Protein AF-A0A1I8J8P2-F1 (afdb_monomer_lite)

Secondary structure (DSSP, 8-state):
--EEEEEEEEEE-SSSPBPHHHHHHHHHHHHHTT--EEEEE-GGGS---GGGGGGS-TTS---HHHHHHHHHHHHHTT-EEEEE--SSS--HHHHTSGGGGGGEEETTEEEEE-TT-HHHHHHHHHHHHHHHHHHHHHHTT-TTTS-EEE------TTTT-SHHHHHT---HHHHHHHHHHHHHHHIIIII--EEEEESGGGTTS-HHHHHHTTGGGT-EEEEE---SS----HHHHHHHHTTS-GGG-EEEEEEESSS-TT--S--HHHHHHHHHHHHHHHHHHHHHSTT--EEEEEEEEE-S-SSTTSPP-S-HHHHHHHHHHHHHHHHTTS--HHHHHHHHHHTT-SSPPPSSTTS--S--SSPP-STTHHHHHHHHHHHHHHHHHHHHHTSHHHHHHSSHHHHHHT-S-HHHHHHHHHHHHHHHHHHHHHHHHHHHHHTTTB-HHHHHHHHHHHTHHHHHHHHHHHHHHHHHHHGGGTTT----------PPPP-----S-SSHHHHHHHHHHHHHHTT---SS--SSSSSTTSSTHHHHHH-S-B-----EEETTEEEEEEESS-HHHHHHHHHHHHHTTT-TTSSS--HHHHHHHHS-TT--S--HHHHTTSSGGGSS--HHHHHHHHHHHHTT-TTS-SS--HHHHHHHHHHHHH-SHHHHHHHS-GGGT-SSPPEEEEETTEEEEE------

Structure (mmCIF, N/CA/C/O backbone):
data_AF-A0A1I8J8P2-F1
#
_entry.id   AF-A0A1I8J8P2-F1
#
loop_
_atom_site.group_PDB
_atom_site.id
_atom_site.type_symbol
_atom_site.label_atom_id
_atom_site.label_alt_id
_atom_site.label_comp_id
_atom_site.label_asym_id
_atom_site.label_entity_id
_atom_site.label_seq_id
_atom_site.pdbx_PDB_ins_code
_atom_site.Cartn_x
_atom_site.Cartn_y
_atom_site.Cartn_z
_atom_site.occupancy
_atom_site.B_iso_or_equiv
_atom_site.auth_seq_id
_atom_site.auth_comp_id
_atom_site.auth_asym_id
_atom_site.auth_atom_id
_atom_site.pdbx_PDB_model_num
ATOM 1 N N . MET A 1 1 ? -10.326 -26.546 13.379 1.00 51.34 1 MET A N 1
ATOM 2 C CA . MET A 1 1 ? -9.311 -25.497 13.125 1.00 51.34 1 MET A CA 1
ATOM 3 C C . MET A 1 1 ? -10.032 -24.177 12.915 1.00 51.34 1 MET A C 1
ATOM 5 O O . MET A 1 1 ? -11.183 -24.235 12.498 1.00 51.34 1 MET A O 1
ATOM 9 N N . ALA A 1 2 ? -9.399 -23.055 13.281 1.00 55.47 2 ALA A N 1
ATOM 10 C CA . ALA A 1 2 ? -10.010 -21.728 13.389 1.00 55.47 2 ALA A CA 1
ATOM 11 C C . ALA A 1 2 ? -10.970 -21.407 12.235 1.00 55.47 2 ALA A C 1
ATOM 13 O O . ALA A 1 2 ? -10.564 -21.360 11.076 1.00 55.47 2 ALA A O 1
ATOM 14 N N . VAL A 1 3 ? -12.236 -21.150 12.559 1.00 67.94 3 VAL A N 1
ATOM 15 C CA . VAL A 1 3 ? -13.128 -20.444 11.641 1.00 67.94 3 VAL A CA 1
ATOM 16 C C . VAL A 1 3 ? -12.786 -18.967 11.808 1.00 67.94 3 VAL A C 1
ATOM 18 O O . VAL A 1 3 ? -13.005 -18.412 12.880 1.00 67.94 3 VAL A O 1
ATOM 21 N N . LEU A 1 4 ? -12.185 -18.348 10.791 1.00 83.31 4 LEU A N 1
ATOM 22 C CA . LEU A 1 4 ? -12.074 -16.888 10.728 1.00 83.31 4 LEU A CA 1
ATOM 23 C C . LEU A 1 4 ? -13.452 -16.333 10.367 1.00 83.31 4 LEU A C 1
ATOM 25 O O . LEU A 1 4 ? -14.008 -16.759 9.349 1.00 83.31 4 LEU A O 1
ATOM 29 N N . GLU A 1 5 ? -13.989 -15.398 11.160 1.00 86.56 5 GLU A N 1
ATOM 30 C CA . GLU A 1 5 ? -15.191 -14.657 10.742 1.00 86.56 5 GLU A CA 1
ATOM 31 C C . GLU A 1 5 ? -14.893 -13.880 9.457 1.00 86.56 5 GLU A C 1
ATOM 33 O O . GLU A 1 5 ? -15.605 -14.015 8.459 1.00 86.56 5 GLU A O 1
ATOM 38 N N . HIS A 1 6 ? -13.772 -13.156 9.451 1.00 95.38 6 HIS A N 1
ATOM 39 C CA . HIS A 1 6 ? -13.383 -12.304 8.339 1.00 95.38 6 HIS A CA 1
ATOM 40 C C . HIS A 1 6 ? -12.024 -12.681 7.724 1.00 95.38 6 HIS A C 1
ATOM 42 O O . HIS A 1 6 ? -11.035 -12.925 8.414 1.00 95.38 6 HIS A O 1
ATOM 48 N N . ARG A 1 7 ? -11.974 -12.698 6.389 1.00 97.38 7 ARG A N 1
ATOM 49 C CA . ARG A 1 7 ? -10.768 -12.715 5.547 1.00 97.38 7 ARG A CA 1
A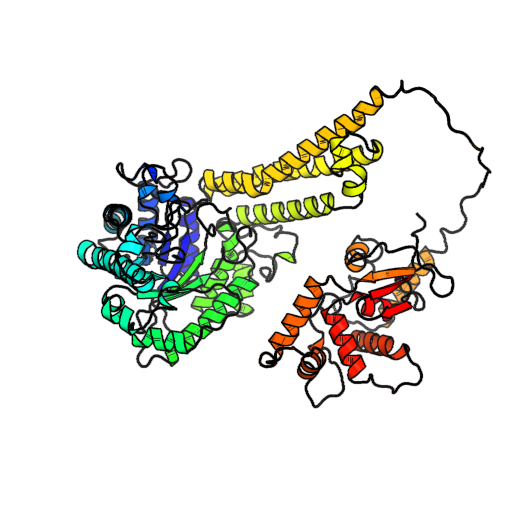TOM 50 C C . ARG A 1 7 ? -10.861 -11.520 4.608 1.00 97.38 7 ARG A C 1
ATOM 52 O O . ARG A 1 7 ? -11.524 -11.607 3.571 1.00 97.38 7 ARG A O 1
ATOM 59 N N . LEU A 1 8 ? -10.283 -10.399 5.023 1.00 98.62 8 LEU A N 1
ATOM 60 C CA . LEU A 1 8 ? -10.409 -9.133 4.309 1.00 98.62 8 LEU A CA 1
ATOM 61 C C . LEU A 1 8 ? -9.211 -8.897 3.393 1.00 98.62 8 LEU A C 1
ATOM 63 O O . LEU A 1 8 ? -8.084 -9.286 3.705 1.00 98.62 8 LEU A O 1
ATOM 67 N N . VAL A 1 9 ? -9.457 -8.215 2.280 1.00 98.81 9 VAL A N 1
ATOM 68 C CA . VAL A 1 9 ? -8.403 -7.649 1.433 1.00 98.81 9 VAL A CA 1
ATOM 69 C C . VAL A 1 9 ? -8.378 -6.142 1.635 1.00 98.81 9 VAL A C 1
ATOM 71 O O . VAL A 1 9 ? -9.414 -5.483 1.569 1.00 98.81 9 VAL A O 1
ATOM 74 N N . HIS A 1 10 ? -7.197 -5.599 1.899 1.00 98.75 10 HIS A N 1
ATOM 75 C CA . HIS A 1 10 ? -6.991 -4.161 2.008 1.00 98.75 10 HIS A CA 1
ATOM 76 C C . HIS A 1 10 ? -6.852 -3.530 0.625 1.00 98.75 10 HIS A C 1
ATOM 78 O O . HIS A 1 10 ? -6.044 -3.974 -0.195 1.00 98.75 10 HIS A O 1
ATOM 84 N N . LEU A 1 11 ? -7.641 -2.490 0.386 1.00 98.19 11 LEU A N 1
ATOM 85 C CA . LEU A 1 11 ? -7.506 -1.586 -0.742 1.00 98.19 11 LEU A CA 1
ATOM 86 C C . LEU A 1 11 ? -6.961 -0.257 -0.221 1.00 98.19 11 LEU A C 1
ATOM 88 O O . LEU A 1 11 ? -7.718 0.569 0.285 1.00 98.19 11 LEU A O 1
ATOM 92 N N . ASP A 1 12 ? -5.650 -0.076 -0.356 1.00 97.50 12 ASP A N 1
ATOM 93 C CA . ASP A 1 12 ? -4.999 1.222 -0.193 1.00 97.50 12 ASP A CA 1
ATOM 94 C C . ASP A 1 12 ? -5.173 2.022 -1.487 1.00 97.50 12 ASP A C 1
ATOM 96 O O . ASP A 1 12 ? -4.603 1.676 -2.529 1.00 97.50 12 ASP A O 1
ATOM 100 N N . LEU A 1 13 ? -6.033 3.039 -1.453 1.00 96.00 13 LEU A N 1
ATOM 101 C CA . LEU A 1 13 ? -6.464 3.753 -2.653 1.00 96.00 13 LEU A CA 1
ATOM 102 C C . LEU A 1 13 ? -5.588 4.968 -2.981 1.00 96.00 13 LEU A C 1
ATOM 104 O O . LEU A 1 13 ? -5.755 5.546 -4.053 1.00 96.00 13 LEU A O 1
ATOM 108 N N . LYS A 1 14 ? -4.631 5.342 -2.125 1.00 91.81 14 LYS A N 1
ATOM 109 C CA . LYS A 1 14 ? -3.784 6.526 -2.339 1.00 91.81 14 LYS A CA 1
ATOM 110 C C . LYS A 1 14 ? -2.817 6.377 -3.507 1.00 91.81 14 LYS A C 1
ATOM 112 O O . LYS A 1 14 ? -2.212 5.331 -3.714 1.00 91.81 14 LYS A O 1
ATOM 117 N N . GLY A 1 15 ? -2.589 7.452 -4.256 1.00 92.00 15 GLY A N 1
ATOM 118 C CA . GLY A 1 15 ? -1.615 7.495 -5.354 1.00 92.00 15 GLY A CA 1
ATOM 119 C C . GLY A 1 15 ? -2.079 6.799 -6.638 1.00 92.00 15 GLY A C 1
ATOM 120 O O . GLY A 1 15 ? -2.320 7.472 -7.635 1.00 92.00 15 GLY A O 1
ATOM 121 N N . ALA A 1 16 ? -2.236 5.470 -6.627 1.00 94.88 16 ALA A N 1
ATOM 122 C CA . ALA A 1 16 ? -2.653 4.692 -7.804 1.00 94.88 16 ALA A CA 1
ATOM 123 C C . ALA A 1 16 ? -4.001 3.964 -7.613 1.00 94.88 16 ALA A C 1
ATOM 125 O O . ALA A 1 16 ? -4.048 2.730 -7.674 1.00 94.88 16 ALA A O 1
ATOM 126 N N . PRO A 1 17 ? -5.106 4.706 -7.400 1.00 95.62 17 PRO A N 1
ATOM 127 C CA . PRO A 1 17 ? -6.427 4.116 -7.221 1.00 95.62 17 PRO A CA 1
ATOM 128 C C . PRO A 1 17 ? -6.876 3.330 -8.469 1.00 95.62 17 PRO A C 1
ATOM 130 O O . PRO A 1 17 ? -6.724 3.822 -9.596 1.00 95.62 17 PRO A O 1
ATOM 133 N N . PRO A 1 18 ? -7.445 2.121 -8.301 1.00 97.38 18 PRO A N 1
ATOM 134 C CA . PRO A 1 18 ? -8.061 1.372 -9.393 1.00 97.38 18 PRO A CA 1
ATOM 135 C C . PRO A 1 18 ? -9.327 2.046 -9.944 1.00 97.38 18 PRO A C 1
ATOM 137 O O . PRO A 1 18 ? -9.975 2.843 -9.277 1.00 97.38 18 PRO A O 1
ATOM 140 N N . THR A 1 19 ? -9.741 1.704 -11.162 1.00 97.69 19 THR A N 1
ATOM 141 C CA . THR A 1 19 ? -11.066 2.116 -11.656 1.00 97.69 19 THR A CA 1
ATOM 142 C C . THR A 1 19 ? -12.174 1.259 -11.030 1.00 97.69 19 THR A C 1
ATOM 144 O O . THR A 1 19 ? -11.957 0.104 -10.652 1.00 97.69 19 THR A O 1
ATOM 147 N N . ILE A 1 20 ? -13.406 1.778 -10.995 1.00 97.50 20 ILE A N 1
ATOM 148 C CA . ILE A 1 20 ? -14.578 0.982 -10.590 1.00 97.50 20 ILE A CA 1
ATOM 149 C C . ILE A 1 20 ? -14.802 -0.207 -11.531 1.00 97.50 20 ILE A C 1
ATOM 151 O O . ILE A 1 20 ? -15.117 -1.298 -11.064 1.00 97.50 20 ILE A O 1
ATOM 155 N N . GLN A 1 21 ? -14.576 -0.023 -12.836 1.00 97.00 21 GLN A N 1
ATOM 156 C CA . GLN A 1 21 ? -14.677 -1.096 -13.828 1.00 97.00 21 GLN A CA 1
ATOM 157 C C . GLN A 1 21 ? -13.731 -2.258 -13.499 1.00 97.00 21 GLN A C 1
ATOM 159 O O . GLN A 1 21 ? -14.132 -3.418 -13.502 1.00 97.00 21 GLN A O 1
ATOM 164 N N . TYR A 1 22 ? -12.487 -1.955 -13.139 1.00 98.44 22 TYR A N 1
ATOM 165 C CA . TYR A 1 22 ? -11.527 -2.976 -12.745 1.00 98.44 22 TYR A CA 1
ATOM 166 C C . TYR A 1 22 ? -11.930 -3.693 -11.453 1.00 98.44 22 TYR A C 1
ATOM 168 O O . TYR A 1 22 ? -11.792 -4.913 -11.348 1.00 98.44 22 TYR A O 1
ATOM 176 N N . LEU A 1 23 ? -12.475 -2.964 -10.473 1.00 98.56 23 LEU A N 1
ATOM 177 C CA . LEU A 1 23 ? -12.984 -3.566 -9.239 1.00 98.56 23 LEU A CA 1
ATOM 178 C C . LEU A 1 23 ? -14.194 -4.482 -9.496 1.00 98.56 23 LEU A C 1
ATOM 180 O O . LEU A 1 23 ? -14.293 -5.527 -8.853 1.00 98.56 23 LEU A O 1
ATOM 184 N N . GLN A 1 24 ? -15.059 -4.166 -10.467 1.00 98.12 24 GLN A N 1
ATOM 185 C CA . GLN A 1 24 ? -16.163 -5.043 -10.893 1.00 98.12 24 GLN A CA 1
ATOM 186 C C . GLN A 1 24 ? -15.677 -6.400 -11.419 1.00 98.12 24 GLN A C 1
ATOM 188 O O . GLN A 1 24 ? -16.361 -7.403 -11.226 1.00 98.12 24 GLN A O 1
ATOM 193 N N . GLU A 1 25 ? -14.490 -6.462 -12.023 1.00 97.81 25 GLU A N 1
ATOM 194 C CA . GLU A 1 25 ? -13.873 -7.719 -12.460 1.00 97.81 25 GLU A CA 1
ATOM 195 C C . GLU A 1 25 ? -13.103 -8.417 -11.326 1.00 97.81 25 GLU A C 1
ATOM 197 O O . GLU A 1 25 ? -13.169 -9.639 -11.168 1.00 97.81 25 GLU A O 1
ATOM 202 N N . LEU A 1 26 ? -12.368 -7.650 -10.514 1.00 98.62 26 LEU A N 1
ATOM 203 C CA . LEU A 1 26 ? -11.483 -8.187 -9.480 1.00 98.62 26 LEU A CA 1
ATOM 204 C C . LEU A 1 26 ? -12.246 -8.739 -8.269 1.00 98.62 26 LEU A C 1
ATOM 206 O O . LEU A 1 26 ? -11.929 -9.828 -7.791 1.00 98.62 26 LEU A O 1
ATOM 210 N N . LEU A 1 27 ? -13.236 -8.014 -7.743 1.00 98.75 27 LEU A N 1
ATOM 211 C CA . LEU A 1 27 ? -13.899 -8.381 -6.487 1.00 98.75 27 LEU A CA 1
ATOM 212 C C . LEU A 1 27 ? -14.632 -9.739 -6.542 1.00 98.75 27 LEU A C 1
ATOM 214 O O . LEU A 1 27 ? -14.474 -10.518 -5.594 1.00 98.75 27 LEU A O 1
ATOM 218 N N . PRO A 1 28 ? -15.349 -10.106 -7.626 1.00 98.56 28 PRO A N 1
ATOM 219 C CA . PRO A 1 28 ? -15.914 -11.451 -7.765 1.00 98.56 28 PRO A CA 1
ATOM 220 C C . PRO A 1 28 ? -14.848 -12.556 -7.748 1.00 98.56 28 PRO A C 1
ATOM 222 O O . PRO A 1 28 ? -15.045 -13.605 -7.126 1.00 98.56 28 PRO A O 1
ATOM 225 N N . LEU A 1 29 ? -13.685 -12.314 -8.367 1.00 98.31 29 LEU A N 1
ATOM 226 C CA . LEU A 1 29 ? -12.560 -13.248 -8.322 1.00 98.31 29 LEU A CA 1
ATOM 227 C C . LEU A 1 29 ? -12.044 -13.413 -6.884 1.00 98.31 29 LEU A C 1
ATOM 229 O O . LEU A 1 29 ? -11.874 -14.546 -6.428 1.00 98.31 29 LEU A O 1
ATOM 233 N N . LEU A 1 30 ? -11.891 -12.318 -6.130 1.00 98.56 30 LEU A N 1
ATOM 234 C CA . LEU A 1 30 ? -11.516 -12.379 -4.712 1.00 98.56 30 LEU A CA 1
ATOM 235 C C . LEU A 1 30 ? -12.541 -13.171 -3.884 1.00 98.56 30 LEU A C 1
ATOM 237 O O . LEU A 1 30 ? -12.143 -14.017 -3.078 1.00 98.56 30 LEU A O 1
ATOM 241 N N . LYS A 1 31 ? -13.851 -12.967 -4.103 1.00 98.31 31 LYS A N 1
ATOM 242 C CA . LYS A 1 31 ? -14.918 -13.748 -3.441 1.00 98.31 31 LYS A CA 1
ATOM 243 C C . LYS A 1 31 ? -14.743 -15.243 -3.714 1.00 98.31 31 LYS A C 1
ATOM 245 O O . LYS A 1 31 ? -14.760 -16.036 -2.774 1.00 98.31 31 LYS A O 1
ATOM 250 N N . SER A 1 32 ? -14.491 -15.631 -4.968 1.00 96.75 32 SER A N 1
ATOM 251 C CA . SER A 1 32 ? -14.280 -17.039 -5.352 1.00 96.75 32 SER A CA 1
ATOM 252 C C . SER A 1 32 ? -13.052 -17.680 -4.680 1.00 96.75 32 SER A C 1
ATOM 254 O O . SER A 1 32 ? -13.038 -18.877 -4.385 1.00 96.75 32 SER A O 1
ATOM 256 N N . CYS A 1 33 ? -12.039 -16.873 -4.354 1.00 96.38 33 CYS A N 1
ATOM 257 C CA . CYS A 1 33 ? -10.845 -17.295 -3.621 1.00 96.38 33 CYS A CA 1
ATOM 258 C C . CYS A 1 33 ? -11.020 -17.281 -2.093 1.00 96.38 33 CYS A C 1
ATOM 260 O O . CYS A 1 33 ? -10.107 -17.682 -1.376 1.00 96.38 33 CYS A O 1
ATOM 262 N N . GLY A 1 34 ? -12.200 -16.915 -1.584 1.00 95.88 34 GLY A N 1
ATOM 263 C CA . GLY A 1 34 ? -12.548 -16.981 -0.164 1.00 95.88 34 GLY A CA 1
ATOM 264 C C . GLY A 1 34 ? -12.504 -15.651 0.582 1.00 95.88 34 GLY A C 1
ATOM 265 O O . GLY A 1 34 ? -12.632 -15.675 1.808 1.00 95.88 34 GLY A O 1
ATOM 266 N N . CYS A 1 35 ? -12.347 -14.520 -0.113 1.00 98.25 35 CYS A N 1
ATOM 267 C CA . CYS A 1 35 ? -12.486 -13.189 0.482 1.00 98.25 35 CYS A CA 1
ATOM 268 C C . CYS A 1 35 ? -13.895 -13.005 1.063 1.00 98.25 35 CYS A C 1
ATOM 270 O O . CYS A 1 35 ? -14.883 -13.416 0.451 1.00 98.25 35 CYS A O 1
ATOM 272 N N . THR A 1 36 ? -13.995 -12.388 2.238 1.00 98.19 36 THR A N 1
ATOM 273 C CA . THR A 1 36 ? -15.280 -12.088 2.893 1.00 98.19 36 THR A CA 1
ATOM 274 C C . THR A 1 36 ? -15.593 -10.599 2.934 1.00 98.19 36 THR A C 1
ATOM 276 O O . THR A 1 36 ? -16.667 -10.229 3.398 1.00 98.19 36 THR A O 1
ATOM 279 N N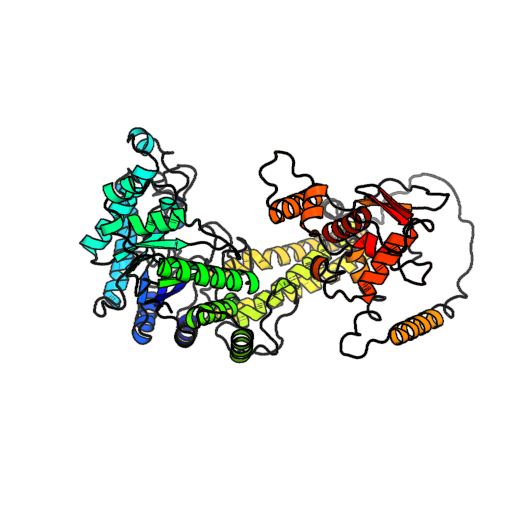 . GLY A 1 37 ? -14.663 -9.738 2.528 1.00 98.50 37 GLY A N 1
ATOM 280 C CA . GLY A 1 37 ? -14.836 -8.300 2.658 1.00 98.50 37 GLY A CA 1
ATOM 281 C C . GLY A 1 37 ? -13.575 -7.494 2.381 1.00 98.50 37 GLY A C 1
ATOM 282 O O . GLY A 1 37 ? -12.531 -8.042 2.033 1.00 98.50 37 GLY A O 1
ATOM 283 N N . LEU A 1 38 ? -13.678 -6.182 2.559 1.00 98.88 38 LEU A N 1
ATOM 284 C CA . LEU A 1 38 ? -12.629 -5.222 2.255 1.00 98.88 38 LEU A CA 1
ATOM 285 C C . LEU A 1 38 ? -12.315 -4.332 3.458 1.00 98.88 38 LEU A C 1
ATOM 287 O O . LEU A 1 38 ? -13.220 -3.889 4.164 1.00 98.88 38 LEU A O 1
ATOM 291 N N . LEU A 1 39 ? -11.030 -4.036 3.633 1.00 98.88 39 LEU A N 1
ATOM 292 C CA . LEU A 1 39 ? -10.549 -2.888 4.401 1.00 98.88 39 LEU A CA 1
ATOM 293 C C . LEU A 1 39 ? -10.221 -1.786 3.386 1.00 98.88 39 LEU A C 1
ATOM 295 O O . LEU A 1 39 ? -9.397 -2.024 2.509 1.00 98.88 39 LEU A O 1
ATOM 299 N N . ILE A 1 40 ? -10.870 -0.626 3.443 1.00 98.75 40 ILE A N 1
ATOM 300 C CA . ILE A 1 40 ? -10.739 0.408 2.401 1.00 98.75 40 ILE A CA 1
ATOM 301 C C . ILE A 1 40 ? -10.151 1.678 2.998 1.00 98.75 40 ILE A C 1
ATOM 303 O O . ILE A 1 40 ? -10.778 2.302 3.847 1.00 98.75 40 ILE A O 1
ATOM 307 N N . GLU A 1 41 ? -8.982 2.080 2.517 1.00 98.06 41 GLU A N 1
ATOM 308 C CA . GLU A 1 41 ? -8.282 3.290 2.942 1.00 98.06 41 GLU A CA 1
ATOM 309 C C . GLU A 1 41 ? -8.252 4.304 1.798 1.00 98.06 41 GLU A C 1
ATOM 311 O O . GLU A 1 41 ? -7.778 3.994 0.706 1.00 98.06 41 GLU A O 1
ATOM 316 N N . TYR A 1 42 ? -8.785 5.506 2.041 1.00 95.25 42 TYR A N 1
ATOM 317 C CA . TYR A 1 42 ? -9.004 6.499 0.983 1.00 95.25 42 TYR A CA 1
ATOM 318 C C . TYR A 1 42 ? -7.960 7.630 0.933 1.00 95.25 42 TYR A C 1
ATOM 320 O O . TYR A 1 42 ? -7.579 8.043 -0.162 1.00 95.25 42 TYR A O 1
ATOM 328 N N . GLU A 1 43 ? -7.531 8.160 2.086 1.00 95.44 43 GLU A N 1
ATOM 329 C CA . GLU A 1 43 ? -6.757 9.415 2.198 1.00 95.44 43 GLU A CA 1
ATOM 330 C C . GLU A 1 43 ? -7.307 10.545 1.292 1.00 95.44 43 GLU A C 1
ATOM 332 O O . GLU A 1 43 ? -8.493 10.869 1.349 1.00 95.44 43 GLU A O 1
ATOM 337 N N . ASP A 1 44 ? -6.466 11.136 0.436 1.00 96.12 44 ASP A N 1
ATOM 338 C CA . ASP A 1 44 ? -6.791 12.247 -0.463 1.00 96.12 44 ASP A CA 1
ATOM 339 C C . ASP A 1 44 ? -7.580 11.836 -1.715 1.00 96.12 44 ASP A C 1
ATOM 341 O O . ASP A 1 44 ? -7.927 12.690 -2.536 1.00 96.12 44 ASP A O 1
ATOM 345 N N . THR A 1 45 ? -7.898 10.548 -1.871 1.00 96.88 45 THR A N 1
ATOM 346 C CA . THR A 1 45 ? -8.727 10.054 -2.984 1.00 96.88 45 THR A CA 1
ATOM 347 C C . THR A 1 45 ? -10.223 10.062 -2.672 1.00 96.88 45 THR A C 1
ATOM 349 O O . THR A 1 45 ? -11.037 9.850 -3.576 1.00 96.88 45 THR A O 1
ATOM 352 N N . PHE A 1 46 ? -10.601 10.335 -1.417 1.00 98.12 46 PHE A N 1
ATOM 353 C CA . PHE A 1 46 ? -11.995 10.528 -1.024 1.00 98.12 46 PHE A CA 1
ATOM 354 C C . PHE A 1 46 ? -12.517 11.900 -1.502 1.00 98.12 46 PHE A C 1
ATOM 356 O O . PHE A 1 46 ? -11.814 12.903 -1.353 1.00 98.12 46 PHE A O 1
ATOM 363 N N . PRO A 1 47 ? -13.747 11.995 -2.041 1.00 97.25 47 PRO A N 1
ATOM 364 C CA . PRO A 1 47 ? -14.370 13.256 -2.437 1.00 97.25 47 PRO A CA 1
ATOM 365 C C . PRO A 1 47 ? -14.929 14.000 -1.219 1.00 97.25 47 PRO A C 1
ATOM 367 O O . PRO A 1 47 ? -16.143 14.075 -1.037 1.00 97.25 47 PRO A O 1
ATOM 370 N N . PHE A 1 48 ? -14.045 14.537 -0.381 1.00 98.12 48 PHE A N 1
ATOM 371 C CA . PHE A 1 48 ? -14.451 15.357 0.758 1.00 98.12 48 PHE A CA 1
ATOM 372 C C . PHE A 1 48 ? -15.274 16.584 0.329 1.00 98.12 48 PHE A C 1
ATOM 374 O O . PHE A 1 48 ? -15.067 17.154 -0.750 1.00 98.12 48 PHE A O 1
ATOM 381 N N . GLY A 1 49 ? -16.195 16.991 1.201 1.00 96.56 49 GLY A N 1
ATOM 382 C CA . GLY A 1 49 ? -17.059 18.155 1.057 1.00 96.56 49 GLY A CA 1
ATOM 383 C C . GLY A 1 49 ? -16.305 19.484 1.112 1.00 96.56 49 GLY A C 1
ATOM 384 O O . GLY A 1 49 ? -15.080 19.542 1.184 1.00 96.56 49 GLY A O 1
ATOM 385 N N . GLU A 1 50 ? -17.048 20.590 1.062 1.00 94.69 50 GLU A N 1
ATOM 386 C CA . GLU A 1 50 ? -16.490 21.940 0.898 1.00 94.69 50 GLU A CA 1
ATOM 387 C C . GLU A 1 50 ? -15.434 22.302 1.962 1.00 94.69 50 GLU A C 1
ATOM 389 O O . GLU A 1 50 ? -14.335 22.745 1.608 1.00 94.69 50 GLU A O 1
ATOM 394 N N . ASP A 1 51 ? -15.710 22.019 3.238 1.00 95.50 51 ASP A N 1
ATOM 395 C CA . ASP A 1 51 ? -14.838 22.357 4.375 1.00 95.50 51 ASP A CA 1
ATOM 396 C C . ASP A 1 51 ? -13.481 21.630 4.351 1.00 95.50 51 ASP A C 1
ATOM 398 O O . ASP A 1 51 ? -12.458 22.161 4.814 1.00 95.50 51 ASP A O 1
ATOM 402 N N . LEU A 1 52 ? -13.468 20.429 3.768 1.00 97.75 52 LEU A N 1
ATOM 403 C CA . LEU A 1 52 ? -12.319 19.533 3.643 1.00 97.75 52 LEU A CA 1
ATOM 404 C C . LEU A 1 52 ? -11.834 19.391 2.189 1.00 97.75 52 LEU A C 1
ATOM 406 O O . LEU A 1 52 ? -10.932 18.608 1.903 1.00 97.75 52 LEU A O 1
ATOM 410 N N . SER A 1 53 ? -12.351 20.209 1.270 1.00 96.31 53 SER A N 1
ATOM 411 C CA . SER A 1 53 ? -12.050 20.149 -0.169 1.00 96.31 53 SER A CA 1
ATOM 412 C C . SER A 1 53 ? -10.567 20.340 -0.505 1.00 96.31 53 SER A C 1
ATOM 414 O O . SER A 1 53 ? -10.102 19.918 -1.565 1.00 96.31 53 SER A O 1
ATOM 416 N N . LEU A 1 54 ? -9.805 20.957 0.406 1.00 97.00 54 LEU A N 1
ATOM 417 C CA . LEU A 1 54 ? -8.356 21.118 0.296 1.00 97.00 54 LEU A CA 1
ATOM 418 C C . LEU A 1 54 ? -7.606 19.780 0.368 1.00 97.00 54 LEU A C 1
ATOM 420 O O . LEU A 1 54 ? -6.525 19.674 -0.204 1.00 97.00 54 LEU A O 1
ATOM 424 N N . LEU A 1 55 ? -8.181 18.784 1.047 1.00 97.12 55 LEU A N 1
ATOM 425 C CA . LEU A 1 55 ? -7.606 17.450 1.213 1.00 97.12 55 LEU A CA 1
ATOM 426 C C . LEU A 1 55 ? -7.726 16.599 -0.051 1.00 97.12 55 LEU A C 1
ATOM 428 O O . LEU A 1 55 ? -7.009 15.617 -0.185 1.00 97.12 55 LEU A O 1
ATOM 432 N N . VAL A 1 56 ? -8.625 16.959 -0.971 1.00 96.81 56 VAL A N 1
ATOM 433 C CA . VAL A 1 56 ? -8.919 16.161 -2.162 1.00 96.81 56 VAL A CA 1
ATOM 434 C C . VAL A 1 56 ? -7.819 16.330 -3.204 1.00 96.81 56 VAL A C 1
ATOM 436 O O . VAL A 1 56 ? -7.546 17.433 -3.693 1.00 96.81 56 VAL A O 1
ATOM 439 N N . ASN A 1 57 ? -7.241 15.215 -3.641 1.00 94.00 57 ASN A N 1
ATOM 440 C CA . ASN A 1 57 ? -6.349 15.191 -4.784 1.00 94.00 57 ASN A CA 1
ATOM 441 C C . ASN A 1 57 ? -7.150 15.333 -6.077 1.00 94.00 57 ASN A C 1
ATOM 443 O O . ASN A 1 57 ? -7.567 14.353 -6.689 1.00 94.00 57 ASN A O 1
ATOM 447 N N . LYS A 1 58 ? -7.312 16.575 -6.538 1.00 89.50 58 LYS A N 1
ATOM 448 C CA . LYS A 1 58 ? -8.093 16.916 -7.742 1.00 89.50 58 LYS A CA 1
ATOM 449 C C . LYS A 1 58 ? -7.656 16.187 -9.020 1.00 89.50 58 LYS A C 1
ATOM 451 O O . LYS A 1 58 ? -8.414 16.181 -9.986 1.00 89.50 58 LYS A O 1
ATOM 456 N N . SER A 1 59 ? -6.464 15.588 -9.039 1.00 85.94 59 SER A N 1
ATOM 457 C CA . SER A 1 59 ? -5.960 14.819 -10.182 1.00 85.94 59 SER A CA 1
ATOM 458 C C . SER A 1 59 ? -6.224 13.312 -10.064 1.00 85.94 59 SER A C 1
ATOM 460 O O . SER A 1 59 ? -6.166 12.616 -11.074 1.00 85.94 59 SER A O 1
ATOM 462 N N . ALA A 1 60 ? -6.499 12.798 -8.861 1.00 88.25 60 ALA A N 1
ATOM 463 C CA . ALA A 1 60 ? -6.489 11.367 -8.553 1.00 88.25 60 ALA A CA 1
ATOM 464 C C . ALA A 1 60 ? -7.526 10.971 -7.480 1.00 88.25 60 ALA A C 1
ATOM 466 O O . ALA A 1 60 ? -7.197 10.232 -6.557 1.00 88.25 60 ALA A O 1
ATOM 467 N N . TYR A 1 61 ? -8.767 11.458 -7.580 1.00 92.88 61 TYR A N 1
ATOM 468 C CA . TYR A 1 61 ? -9.833 11.174 -6.609 1.00 92.88 61 TYR A CA 1
ATOM 469 C C . TYR A 1 61 ? -11.036 10.471 -7.246 1.00 92.88 61 TYR A C 1
ATOM 471 O O . TYR A 1 61 ? -11.285 10.594 -8.449 1.00 92.88 61 TYR A O 1
ATOM 479 N N . TYR A 1 62 ? -11.795 9.750 -6.423 1.00 96.88 62 TYR A N 1
ATOM 480 C CA . TYR A 1 62 ? -13.080 9.176 -6.809 1.00 96.88 62 TYR A CA 1
ATOM 481 C C . TYR A 1 62 ? -14.185 10.212 -6.696 1.00 96.88 62 TYR A C 1
ATOM 483 O O . TYR A 1 62 ? -14.222 10.988 -5.747 1.00 96.88 62 TYR A O 1
ATOM 491 N N . ARG A 1 63 ? -15.160 10.177 -7.602 1.00 96.19 63 ARG A N 1
ATOM 492 C CA . ARG A 1 63 ? -16.425 10.884 -7.385 1.00 96.19 63 ARG A CA 1
ATOM 493 C C . ARG A 1 63 ? -17.254 10.138 -6.347 1.00 96.19 63 ARG A C 1
ATOM 495 O O . ARG A 1 63 ? -17.119 8.928 -6.174 1.00 96.19 63 ARG A O 1
ATOM 502 N N . GLU A 1 64 ? -18.201 10.834 -5.724 1.00 97.31 64 GLU A N 1
ATOM 503 C CA . GLU A 1 64 ? -19.150 10.194 -4.805 1.00 97.31 64 GLU A CA 1
ATOM 504 C C . GLU A 1 64 ? -19.885 9.019 -5.480 1.00 97.31 64 GLU A C 1
ATOM 506 O O . GLU A 1 64 ? -20.029 7.951 -4.888 1.00 97.31 64 GLU A O 1
ATOM 511 N N . SER A 1 65 ? -20.272 9.171 -6.753 1.00 97.81 65 SER A N 1
ATOM 512 C CA . SER A 1 65 ? -20.897 8.108 -7.554 1.00 97.81 65 SER A CA 1
ATOM 513 C C . SER A 1 65 ? -20.027 6.859 -7.701 1.00 97.81 65 SER A C 1
ATOM 515 O O . SER A 1 65 ? -20.555 5.747 -7.752 1.00 97.81 65 SER A O 1
ATOM 517 N N . ASP A 1 66 ? -18.706 7.027 -7.761 1.00 97.75 66 ASP A N 1
ATOM 518 C CA . ASP A 1 66 ? -17.762 5.922 -7.907 1.00 97.75 66 ASP A CA 1
ATOM 519 C C . ASP A 1 66 ? -17.703 5.116 -6.604 1.00 97.75 66 ASP A C 1
ATOM 521 O O . ASP A 1 66 ? -17.847 3.893 -6.623 1.00 97.75 66 ASP A O 1
ATOM 525 N N . ILE A 1 67 ? -17.612 5.800 -5.456 1.00 98.31 67 ILE A N 1
ATOM 526 C CA . ILE A 1 67 ? -17.650 5.156 -4.133 1.00 98.31 67 ILE A CA 1
ATOM 527 C C . ILE A 1 67 ? -18.998 4.467 -3.908 1.00 98.31 67 ILE A C 1
ATOM 529 O O . ILE A 1 67 ? -19.030 3.317 -3.477 1.00 98.31 67 ILE A O 1
ATOM 533 N N . ARG A 1 68 ? -20.121 5.110 -4.255 1.00 98.50 68 ARG A N 1
ATOM 534 C CA . ARG A 1 68 ? -21.450 4.475 -4.183 1.00 98.50 68 ARG A CA 1
ATOM 535 C C . ARG A 1 68 ? -21.512 3.196 -5.016 1.00 98.50 68 ARG A C 1
ATOM 537 O O . ARG A 1 68 ? -22.051 2.199 -4.546 1.00 98.50 68 ARG A O 1
ATOM 544 N N . SER A 1 69 ? -20.925 3.205 -6.211 1.00 98.44 69 SER A N 1
ATOM 545 C CA . SER A 1 69 ? -20.862 2.028 -7.085 1.00 98.44 69 SER A CA 1
ATOM 546 C C . SER A 1 69 ? -20.002 0.911 -6.485 1.00 98.44 69 SER A C 1
ATOM 548 O O . SER A 1 69 ? -20.408 -0.250 -6.509 1.00 98.44 69 SER A O 1
ATOM 550 N N . LEU A 1 70 ? -18.854 1.247 -5.883 1.00 98.56 70 LEU A N 1
ATOM 551 C CA . LEU A 1 70 ? -18.022 0.291 -5.147 1.00 98.56 70 LEU A CA 1
ATOM 552 C C . LEU A 1 70 ? -18.781 -0.331 -3.966 1.00 98.56 70 LEU A C 1
ATOM 554 O O . LEU A 1 70 ? -18.792 -1.550 -3.810 1.00 98.56 70 LEU A O 1
ATOM 558 N N . LEU A 1 71 ? -19.444 0.486 -3.146 1.00 98.62 71 LEU A N 1
ATOM 559 C CA . LEU A 1 71 ? -20.192 0.004 -1.983 1.00 98.62 71 LEU A CA 1
ATOM 560 C C . LEU A 1 71 ? -21.403 -0.841 -2.392 1.00 98.62 71 LEU A C 1
ATOM 562 O O . LEU A 1 71 ? -21.681 -1.852 -1.749 1.00 98.62 71 LEU A O 1
ATOM 566 N N . GLN A 1 72 ? -22.083 -0.482 -3.482 1.00 98.12 72 GLN A N 1
ATOM 567 C CA . GLN A 1 72 ? -23.153 -1.290 -4.063 1.00 98.12 72 GLN A CA 1
ATOM 568 C C . GLN A 1 72 ? -22.634 -2.664 -4.512 1.00 98.12 72 GLN A C 1
ATOM 570 O O . GLN A 1 72 ? -23.222 -3.681 -4.148 1.00 98.12 72 GLN A O 1
ATOM 575 N N . LEU A 1 73 ? -21.491 -2.712 -5.203 1.00 98.44 73 LEU A N 1
ATOM 576 C CA . LEU A 1 73 ? -20.838 -3.963 -5.596 1.00 98.44 73 LEU A CA 1
ATOM 577 C C . LEU A 1 73 ? -20.457 -4.823 -4.378 1.00 98.44 73 LEU A C 1
ATOM 579 O O . LEU A 1 73 ? -20.715 -6.027 -4.365 1.00 98.44 73 LEU A O 1
ATOM 583 N N . CYS A 1 74 ? -19.900 -4.224 -3.321 1.00 98.50 74 CYS A N 1
ATOM 584 C CA . CYS A 1 74 ? -19.650 -4.929 -2.058 1.00 98.50 74 CYS A CA 1
ATOM 585 C C . CYS A 1 74 ? -20.944 -5.504 -1.464 1.00 98.50 74 CYS A C 1
ATOM 587 O O . CYS A 1 74 ? -20.956 -6.620 -0.949 1.00 98.50 74 CYS A O 1
ATOM 589 N N . SER A 1 75 ? -22.044 -4.760 -1.567 1.00 98.06 75 SER A N 1
ATOM 590 C CA . SER A 1 75 ? -23.364 -5.177 -1.104 1.00 98.06 75 SER A CA 1
ATOM 591 C C . SER A 1 75 ? -23.913 -6.388 -1.859 1.00 98.06 75 SER A C 1
ATOM 593 O O . SER A 1 75 ? -24.519 -7.269 -1.252 1.00 98.06 75 SER A O 1
ATOM 595 N N . GLU A 1 76 ? -23.712 -6.432 -3.175 1.00 97.81 76 GLU A N 1
ATOM 596 C CA . GLU A 1 76 ? -24.126 -7.532 -4.054 1.00 97.81 76 GLU A CA 1
ATOM 597 C C . GLU A 1 76 ? -23.288 -8.795 -3.830 1.00 97.81 76 GLU A C 1
ATOM 599 O O . GLU A 1 76 ? -23.808 -9.908 -3.892 1.00 97.81 76 GLU A O 1
ATOM 604 N N . LEU A 1 77 ? -22.004 -8.624 -3.509 1.00 98.19 77 LEU A N 1
ATOM 605 C CA . LEU A 1 77 ? -21.082 -9.715 -3.189 1.00 98.19 77 LEU A CA 1
ATOM 606 C C . LEU A 1 77 ? -21.157 -10.179 -1.727 1.00 98.19 77 LEU A C 1
ATOM 608 O O . LEU A 1 77 ? -20.425 -11.102 -1.355 1.00 98.19 77 LEU A O 1
ATOM 612 N N . ASP A 1 78 ? -22.013 -9.564 -0.903 1.00 97.81 78 ASP A N 1
ATOM 613 C CA . ASP A 1 78 ? -22.099 -9.797 0.545 1.00 97.81 78 ASP A CA 1
ATOM 614 C C . ASP A 1 78 ? -20.705 -9.705 1.199 1.00 97.81 78 ASP A C 1
ATOM 616 O O . ASP A 1 78 ? -20.181 -10.654 1.790 1.00 97.81 78 ASP A O 1
ATOM 620 N N . PHE A 1 79 ? -20.037 -8.578 0.952 1.00 98.44 79 PHE A N 1
ATOM 621 C CA . PHE A 1 79 ? -18.733 -8.231 1.504 1.00 98.44 79 PHE A CA 1
ATOM 622 C C . PHE A 1 79 ? -18.885 -7.333 2.724 1.00 98.44 79 PHE A C 1
ATOM 624 O O . PHE A 1 79 ? -19.470 -6.254 2.639 1.00 98.44 79 PHE A O 1
ATOM 631 N N . ALA A 1 80 ? -18.280 -7.742 3.841 1.00 98.38 80 ALA A N 1
ATOM 632 C CA . ALA A 1 80 ? -18.049 -6.832 4.955 1.00 98.38 80 ALA A CA 1
ATOM 633 C C . ALA A 1 80 ? -17.155 -5.673 4.485 1.00 98.38 80 ALA A C 1
ATOM 635 O O . ALA A 1 80 ? -16.164 -5.896 3.791 1.00 98.38 80 ALA A O 1
ATOM 636 N N . VAL A 1 81 ? -17.491 -4.442 4.851 1.00 98.62 81 VAL A N 1
ATOM 637 C CA . VAL A 1 81 ? -16.739 -3.241 4.489 1.00 98.62 81 VAL A CA 1
ATOM 638 C C . VAL A 1 81 ? -16.276 -2.558 5.763 1.00 98.62 81 VAL A C 1
ATOM 640 O O . VAL A 1 81 ? -17.085 -2.178 6.609 1.00 98.62 81 VAL A O 1
ATOM 643 N N . VAL A 1 82 ? -14.963 -2.395 5.881 1.00 98.75 82 VAL A N 1
ATOM 644 C CA . VAL A 1 82 ? -14.313 -1.659 6.962 1.00 98.75 82 VAL A CA 1
ATOM 645 C C . VAL A 1 82 ? -13.641 -0.432 6.344 1.00 98.75 82 VAL A C 1
ATOM 647 O O . VAL A 1 82 ? -12.562 -0.567 5.766 1.00 98.75 82 VAL A O 1
ATOM 650 N N . PRO A 1 83 ? -14.258 0.759 6.385 1.00 98.69 83 PRO A N 1
ATOM 651 C CA . PRO A 1 83 ? -13.559 1.985 6.016 1.00 98.69 83 PRO A CA 1
ATOM 652 C C . PRO A 1 83 ? -12.428 2.279 7.012 1.00 98.69 83 PRO A C 1
ATOM 654 O O . PRO A 1 83 ? -12.584 2.061 8.215 1.00 98.69 83 PRO A O 1
ATOM 657 N N . LEU A 1 84 ? -11.305 2.778 6.500 1.00 98.69 84 LEU A N 1
ATOM 658 C CA . LEU A 1 84 ? -10.133 3.204 7.253 1.00 98.69 84 LEU A CA 1
ATOM 659 C C . LEU A 1 84 ? -9.873 4.688 6.999 1.00 98.69 84 LEU A C 1
ATOM 661 O O . LEU A 1 84 ? -9.709 5.114 5.854 1.00 98.69 84 LEU A O 1
ATOM 665 N N . VAL A 1 85 ? -9.794 5.460 8.081 1.00 98.38 85 VAL A N 1
ATOM 666 C CA . VAL A 1 85 ? -9.294 6.840 8.065 1.00 98.38 85 VAL A CA 1
ATOM 667 C C . VAL A 1 85 ? -8.206 6.959 9.112 1.00 98.38 85 VAL A C 1
ATOM 669 O O . VAL A 1 85 ? -8.437 6.663 10.284 1.00 98.38 85 VAL A O 1
ATOM 672 N N . GLN A 1 86 ? -7.031 7.413 8.686 1.00 97.62 86 GLN A N 1
ATOM 673 C CA . GLN A 1 86 ? -5.933 7.700 9.593 1.00 97.62 86 GLN A CA 1
ATOM 674 C C . GLN A 1 86 ? -6.322 8.823 10.553 1.00 97.62 86 GLN A C 1
ATOM 676 O O . GLN A 1 86 ? -6.747 9.896 10.124 1.00 97.62 86 GLN A O 1
ATOM 681 N N . CYS A 1 87 ? -6.212 8.567 11.858 1.00 97.19 87 CYS A N 1
ATOM 682 C CA . CYS A 1 87 ? -6.677 9.496 12.886 1.00 97.19 87 CYS A CA 1
ATOM 683 C C . CYS A 1 87 ? -5.548 10.150 13.693 1.00 97.19 87 CYS A C 1
ATOM 685 O O . CYS A 1 87 ? -5.836 10.942 14.595 1.00 97.19 87 CYS A O 1
ATOM 687 N N . PHE A 1 88 ? -4.283 9.790 13.449 1.00 97.44 88 PHE A N 1
ATOM 688 C CA . PHE A 1 88 ? -3.173 10.264 14.277 1.00 97.44 88 PHE A CA 1
ATOM 689 C C . PHE A 1 88 ? -1.847 10.391 13.526 1.00 97.44 88 PHE A C 1
ATOM 691 O O . PHE A 1 88 ? -1.369 11.513 13.365 1.00 97.44 88 PHE A O 1
ATOM 698 N N . GLY A 1 89 ? -1.264 9.262 13.115 1.00 94.31 89 GLY A N 1
ATOM 699 C CA . GLY A 1 89 ? -0.137 9.202 12.186 1.00 94.31 89 GLY A CA 1
ATOM 700 C C . GLY A 1 89 ? -0.619 9.182 10.738 1.00 94.31 89 GLY A C 1
ATOM 701 O O . GLY A 1 89 ? -1.826 9.186 10.498 1.00 94.31 89 GLY A O 1
ATOM 702 N N . HIS A 1 90 ? 0.317 9.172 9.788 1.00 96.44 90 HIS A N 1
ATOM 703 C CA . HIS A 1 90 ? 0.037 9.117 8.345 1.00 96.44 90 HIS A CA 1
ATOM 704 C C . HIS A 1 90 ? -0.934 10.209 7.847 1.00 96.44 90 HIS A C 1
ATOM 706 O O . HIS A 1 90 ? -1.764 9.996 6.963 1.00 96.44 90 HIS A O 1
ATOM 712 N N . LEU A 1 91 ? -0.865 11.403 8.446 1.00 97.31 91 LEU A N 1
ATOM 713 C CA . LEU A 1 91 ? -1.704 12.552 8.097 1.00 97.31 91 LEU A CA 1
ATOM 714 C C . LEU A 1 91 ? -1.019 13.526 7.129 1.00 97.31 91 LEU A C 1
ATOM 716 O O . LEU A 1 91 ? -1.472 14.663 6.984 1.00 97.31 91 LEU A O 1
ATOM 720 N N . GLU A 1 92 ? 0.047 13.119 6.435 1.00 97.12 92 GLU A N 1
ATOM 721 C CA . GLU A 1 92 ? 0.786 13.994 5.519 1.00 97.12 92 GLU A CA 1
ATOM 722 C C . GLU A 1 92 ? -0.104 14.547 4.410 1.00 97.12 92 GLU A C 1
ATOM 724 O O . GLU A 1 92 ? 0.085 15.693 4.002 1.00 97.12 92 GLU A O 1
ATOM 729 N N . TYR A 1 93 ? -1.104 13.786 3.959 1.00 96.25 93 TYR A N 1
ATOM 730 C CA . TYR A 1 93 ? -2.065 14.240 2.954 1.00 96.25 93 TYR A CA 1
ATOM 731 C C . TYR A 1 93 ? -2.869 15.463 3.409 1.00 96.25 93 TYR A C 1
ATOM 733 O O . TYR A 1 93 ? -3.169 16.327 2.589 1.00 96.25 93 TYR A O 1
ATOM 741 N N . ALA A 1 94 ? -3.142 15.593 4.709 1.00 97.50 94 ALA A N 1
ATOM 742 C CA . ALA A 1 94 ? -3.822 16.750 5.273 1.00 97.50 94 ALA A CA 1
ATOM 743 C C . ALA A 1 94 ? -2.845 17.820 5.753 1.00 97.50 94 ALA A C 1
ATOM 745 O O . ALA A 1 94 ? -2.931 18.991 5.379 1.00 97.50 94 ALA A O 1
ATOM 746 N N . LEU A 1 95 ? -1.858 17.426 6.549 1.00 97.81 95 LEU A N 1
ATOM 747 C CA . LEU A 1 95 ? -0.973 18.366 7.218 1.00 97.81 95 LEU A CA 1
ATOM 748 C C . LEU A 1 95 ? 0.079 18.960 6.282 1.00 97.81 95 LEU A C 1
ATOM 750 O O . LEU A 1 95 ? 0.749 19.897 6.705 1.00 97.81 95 LEU A O 1
ATOM 754 N N . LYS A 1 96 ? 0.234 18.500 5.028 1.00 96.44 96 LYS A N 1
ATOM 755 C CA . LYS A 1 96 ? 1.058 19.174 3.999 1.00 96.44 96 LYS A CA 1
ATOM 756 C C . LYS A 1 96 ? 0.527 20.547 3.589 1.00 96.44 96 LYS A C 1
ATOM 758 O O . LYS A 1 96 ? 1.279 21.330 3.013 1.00 96.44 96 LYS A O 1
ATOM 763 N N . HIS A 1 97 ? -0.732 20.853 3.890 1.00 97.19 97 HIS A N 1
ATOM 764 C CA . HIS A 1 97 ? -1.357 22.122 3.541 1.00 97.19 97 HIS A CA 1
ATOM 765 C C . HIS A 1 97 ? -1.124 23.189 4.611 1.00 97.19 97 HIS A C 1
ATOM 767 O O . HIS A 1 97 ? -1.326 22.935 5.797 1.00 97.19 97 HIS A O 1
ATOM 773 N N . GLU A 1 98 ? -0.754 24.400 4.183 1.00 97.12 98 GLU A N 1
ATOM 774 C CA . GLU A 1 98 ? -0.415 25.529 5.069 1.00 97.12 98 GLU A CA 1
ATOM 775 C C . GLU A 1 98 ? -1.505 25.827 6.107 1.00 97.12 98 GLU A C 1
ATOM 777 O O . GLU A 1 98 ? -1.189 26.053 7.275 1.00 97.12 98 GLU A O 1
ATOM 782 N N . LYS A 1 99 ? -2.782 25.695 5.708 1.00 97.44 99 LYS A N 1
ATOM 783 C CA . LYS A 1 99 ? -3.970 25.821 6.574 1.00 97.44 99 LYS A CA 1
ATOM 784 C C . LYS A 1 99 ? -3.876 24.998 7.867 1.00 97.44 99 LYS A C 1
ATOM 786 O O . LYS A 1 99 ? -4.472 25.391 8.860 1.00 97.44 99 LYS A O 1
ATOM 791 N N . TYR A 1 100 ? -3.161 23.874 7.860 1.00 98.00 100 TYR A N 1
ATOM 792 C CA . TYR A 1 100 ? -3.118 22.917 8.967 1.00 98.00 100 TYR A CA 1
ATOM 793 C C . TYR A 1 100 ? -1.734 22.798 9.627 1.00 98.00 100 TYR A C 1
ATOM 795 O O . TYR A 1 100 ? -1.510 21.904 10.443 1.00 98.00 100 TYR A O 1
ATOM 803 N N . PHE A 1 101 ? -0.778 23.680 9.313 1.00 97.94 101 PHE A N 1
ATOM 804 C CA . PHE A 1 101 ? 0.585 23.588 9.860 1.00 97.94 101 PHE A CA 1
ATOM 805 C C . PHE A 1 101 ? 0.632 23.716 11.384 1.00 97.94 101 PHE A C 1
ATOM 807 O O . PHE A 1 101 ? 1.424 23.029 12.032 1.00 97.94 101 PHE A O 1
ATOM 814 N N . HIS A 1 102 ? -0.219 24.565 11.965 1.00 97.75 102 HIS A N 1
ATOM 815 C CA . HIS A 1 102 ? -0.290 24.782 13.413 1.00 97.75 102 HIS A CA 1
ATOM 816 C C . HIS A 1 102 ? -0.862 23.584 14.178 1.00 97.75 102 HIS A C 1
ATOM 818 O O . HIS A 1 102 ? -0.691 23.514 15.393 1.00 97.75 102 HIS A O 1
ATOM 824 N N . LEU A 1 103 ? -1.489 22.630 13.482 1.00 98.12 103 LEU A N 1
ATOM 825 C CA . LEU A 1 103 ? -2.061 21.420 14.074 1.00 98.12 103 LEU A CA 1
ATOM 826 C C . LEU A 1 103 ? -1.035 20.297 14.262 1.00 98.12 103 LEU A C 1
ATOM 828 O O . LEU A 1 103 ? -1.341 19.305 14.918 1.00 98.12 103 LEU A O 1
ATOM 832 N N . ARG A 1 104 ? 0.171 20.422 13.695 1.00 97.69 104 ARG A N 1
ATOM 833 C CA . ARG A 1 104 ? 1.197 19.370 13.714 1.00 97.69 104 ARG A CA 1
ATOM 834 C C . ARG A 1 104 ? 1.801 19.174 15.106 1.00 97.69 104 ARG A C 1
ATOM 836 O O . ARG A 1 104 ? 2.133 20.134 15.800 1.00 97.69 104 ARG A O 1
ATOM 843 N N . GLU A 1 105 ? 2.072 17.923 15.470 1.00 97.06 105 GLU A N 1
ATOM 844 C CA . GLU A 1 105 ? 2.839 17.580 16.676 1.00 97.06 105 GLU A CA 1
ATOM 845 C C . GLU A 1 105 ? 4.305 18.011 16.562 1.00 97.06 105 GLU A C 1
ATOM 847 O O . GLU A 1 105 ? 4.944 18.428 17.530 1.00 97.06 105 GLU A O 1
ATOM 852 N N . CYS A 1 106 ? 4.856 17.944 15.355 1.00 95.56 106 CYS A N 1
ATOM 853 C CA . CYS A 1 106 ? 6.165 18.486 15.058 1.00 95.56 106 CYS A CA 1
ATOM 854 C C . CYS A 1 106 ? 6.047 19.427 13.867 1.00 95.56 106 CYS A C 1
ATOM 856 O O . CYS A 1 106 ? 5.700 18.997 12.775 1.00 95.56 106 CYS A O 1
ATOM 858 N N . ALA A 1 107 ? 6.378 20.707 14.054 1.00 94.25 107 ALA A N 1
ATOM 859 C CA . ALA A 1 107 ? 6.223 21.719 13.006 1.00 94.25 107 ALA A CA 1
ATOM 860 C C . ALA A 1 107 ? 6.901 21.332 11.674 1.00 94.25 107 ALA A C 1
ATOM 862 O O . ALA A 1 107 ? 6.399 21.672 10.604 1.00 94.25 107 ALA A O 1
ATOM 863 N N . GLN A 1 108 ? 8.016 20.594 11.742 1.00 93.88 108 GLN A N 1
ATOM 864 C CA . GLN A 1 108 ? 8.792 20.145 10.583 1.00 93.88 108 GLN A CA 1
ATOM 865 C C . GLN A 1 108 ? 8.195 18.928 9.865 1.00 93.88 108 GLN A C 1
ATOM 867 O O . GLN A 1 108 ? 8.486 18.733 8.688 1.00 93.88 108 GLN A O 1
ATOM 872 N N . TYR A 1 109 ? 7.392 18.110 10.550 1.00 94.94 109 TYR A N 1
ATOM 873 C CA . TYR A 1 109 ? 6.929 16.825 10.029 1.00 94.94 109 TYR A CA 1
ATOM 874 C C . TYR A 1 109 ? 5.403 16.832 9.887 1.00 94.94 109 TYR A C 1
ATOM 876 O O . TYR A 1 109 ? 4.696 16.972 10.886 1.00 94.94 109 TYR A O 1
ATOM 884 N N . PRO A 1 110 ? 4.867 16.687 8.664 1.00 95.94 110 PRO A N 1
ATOM 885 C CA . PRO A 1 110 ? 3.429 16.695 8.427 1.00 95.94 110 PRO A CA 1
ATOM 886 C C . PRO A 1 110 ? 2.764 15.346 8.744 1.00 95.94 110 PRO A C 1
ATOM 888 O O . PRO A 1 110 ? 1.674 15.097 8.268 1.00 95.94 110 PRO A O 1
ATOM 891 N N . ASN A 1 111 ? 3.381 14.446 9.503 1.00 95.06 111 ASN A N 1
ATOM 892 C CA . ASN A 1 111 ? 2.847 13.094 9.678 1.00 95.06 111 ASN A CA 1
ATOM 893 C C . ASN A 1 111 ? 1.850 12.968 10.837 1.00 95.06 111 ASN A C 1
ATOM 895 O O . ASN A 1 111 ? 0.922 12.170 10.749 1.00 95.06 111 ASN A O 1
ATOM 899 N N . ASN A 1 112 ? 2.018 13.769 11.897 1.00 96.31 112 ASN A N 1
ATOM 900 C CA . ASN A 1 112 ? 1.271 13.606 13.146 1.00 96.31 112 ASN A CA 1
ATOM 901 C C . ASN A 1 112 ? 0.588 14.908 13.579 1.00 96.31 112 ASN A C 1
ATOM 903 O O . ASN A 1 112 ? 1.225 15.967 13.602 1.00 96.31 112 ASN A O 1
ATOM 907 N N . ILE A 1 113 ? -0.670 14.826 14.017 1.00 97.44 113 ILE A N 1
ATOM 908 C CA . ILE A 1 113 ? -1.350 15.934 14.710 1.00 97.44 113 ILE A CA 1
ATOM 909 C C . ILE A 1 113 ? -0.937 16.043 16.180 1.00 97.44 113 ILE A C 1
ATOM 911 O O . ILE A 1 113 ? -0.595 15.049 16.814 1.00 97.44 113 ILE A O 1
ATOM 915 N N . CYS A 1 114 ? -1.040 17.243 16.749 1.00 97.88 114 CYS A N 1
ATOM 916 C CA . CYS A 1 114 ? -1.002 17.442 18.191 1.00 97.88 114 CYS A CA 1
ATOM 917 C C . CYS A 1 114 ? -2.351 17.034 18.815 1.00 97.88 114 CYS A C 1
ATOM 919 O O . CYS A 1 114 ? -3.348 17.724 18.597 1.00 97.88 114 CYS A O 1
ATOM 921 N N . PRO A 1 115 ? -2.405 15.985 19.657 1.00 97.31 115 PRO A N 1
ATOM 922 C CA . PRO A 1 115 ? -3.660 15.479 20.227 1.00 97.31 115 PRO A CA 1
ATOM 923 C C . PRO A 1 115 ? -4.268 16.384 21.315 1.00 97.31 115 PRO A C 1
ATOM 925 O O . PRO A 1 115 ? -5.399 16.167 21.743 1.00 97.31 115 PRO A O 1
ATOM 928 N N . ILE A 1 116 ? -3.521 17.382 21.805 1.00 97.62 116 ILE A N 1
ATOM 929 C CA . ILE A 1 116 ? -4.001 18.349 22.810 1.00 97.62 116 ILE A CA 1
ATOM 930 C C . ILE A 1 116 ? -4.830 19.466 22.162 1.00 97.62 116 ILE A C 1
ATOM 932 O O . ILE A 1 116 ? -5.681 20.066 22.818 1.00 97.62 116 ILE A O 1
ATOM 936 N N . LEU A 1 117 ? -4.586 19.764 20.884 1.00 97.81 117 LEU A N 1
ATOM 937 C CA . LEU A 1 117 ? -5.295 20.821 20.175 1.00 97.81 117 LEU A CA 1
ATOM 938 C C . LEU A 1 117 ? -6.679 20.335 19.751 1.00 97.81 117 LEU A C 1
ATOM 940 O O . LEU A 1 117 ? -6.801 19.415 18.947 1.00 97.81 117 LEU A O 1
ATOM 944 N N . GLN A 1 118 ? -7.720 21.001 20.251 1.00 98.00 118 GLN A N 1
ATOM 945 C CA . GLN A 1 118 ? -9.103 20.656 19.925 1.00 98.00 118 GLN A CA 1
ATOM 946 C C . GLN A 1 118 ? -9.366 20.705 18.415 1.00 98.00 118 GLN A C 1
ATOM 948 O O . GLN A 1 118 ? -9.906 19.755 17.865 1.00 98.00 118 GLN A O 1
ATOM 953 N N . GLU A 1 119 ? -8.873 21.745 17.743 1.00 98.19 119 GLU A N 1
ATOM 954 C CA . GLU A 1 119 ? -8.993 21.917 16.291 1.00 98.19 119 GLU A CA 1
ATOM 955 C C . GLU A 1 119 ? -8.358 20.758 15.498 1.00 98.19 119 GLU A C 1
ATOM 957 O O . GLU A 1 119 ? -8.880 20.344 14.466 1.00 98.19 119 GLU A O 1
ATOM 962 N N . ALA A 1 120 ? -7.256 20.184 15.997 1.00 98.00 120 ALA A N 1
ATOM 963 C CA . ALA A 1 120 ? -6.606 19.045 15.352 1.00 98.00 120 ALA A CA 1
ATOM 964 C C . ALA A 1 120 ? -7.448 17.769 15.471 1.00 98.00 120 ALA A C 1
ATOM 966 O O . ALA A 1 120 ? -7.543 16.989 14.523 1.00 98.00 120 ALA A O 1
ATOM 967 N N . VAL A 1 121 ? -8.095 17.579 16.623 1.00 98.31 121 VAL A N 1
ATOM 968 C CA . VAL A 1 121 ? -9.049 16.486 16.832 1.00 98.31 121 VAL A CA 1
ATOM 969 C C . VAL A 1 121 ? -10.297 16.693 15.971 1.00 98.31 121 VAL A C 1
ATOM 971 O O . VAL A 1 121 ? -10.750 15.743 15.340 1.00 98.31 121 VAL A O 1
ATOM 974 N N . ASP A 1 122 ? -10.822 17.916 15.889 1.00 98.56 122 ASP A N 1
ATOM 975 C CA . ASP A 1 122 ? -12.016 18.238 15.098 1.00 98.56 122 ASP A CA 1
ATOM 976 C C . ASP A 1 122 ? -11.799 17.994 13.600 1.00 98.56 122 ASP A C 1
ATOM 978 O O . ASP A 1 122 ? -12.685 17.453 12.937 1.00 98.56 122 ASP A O 1
ATOM 982 N N . LEU A 1 123 ? -10.607 18.304 13.074 1.00 98.56 123 LEU A N 1
ATOM 983 C CA . LEU A 1 123 ? -10.223 17.965 11.701 1.00 98.56 123 LEU A CA 1
ATOM 984 C C . LEU A 1 123 ? -10.348 16.456 11.445 1.00 98.56 123 LEU A C 1
ATOM 986 O O . LEU A 1 123 ? -10.971 16.038 10.471 1.00 98.56 123 LEU A O 1
ATOM 990 N N . VAL A 1 124 ? -9.794 15.635 12.341 1.00 98.50 124 VAL A N 1
ATOM 991 C CA . VAL A 1 124 ? -9.847 14.170 12.233 1.00 98.50 124 VAL A CA 1
ATOM 992 C C . VAL A 1 124 ? -11.270 13.639 12.348 1.00 98.50 124 VAL A C 1
ATOM 994 O O . VAL A 1 124 ? -11.679 12.807 11.538 1.00 98.50 124 VAL A O 1
ATOM 997 N N . LEU A 1 125 ? -12.043 14.122 13.322 1.00 98.69 125 LEU A N 1
ATOM 998 C CA . LEU A 1 125 ? -13.430 13.692 13.492 1.00 98.69 125 LEU A CA 1
ATOM 999 C C . LEU A 1 125 ? -14.291 14.079 12.284 1.00 98.69 125 LEU A C 1
ATOM 1001 O O . LEU A 1 125 ? -15.129 13.281 11.877 1.00 98.69 125 LEU A O 1
ATOM 1005 N N . SER A 1 126 ? -14.038 15.235 11.664 1.00 98.69 126 SER A N 1
ATOM 1006 C CA . SER A 1 126 ? -14.737 15.666 10.447 1.00 98.69 126 SER A CA 1
ATOM 1007 C C . SER A 1 126 ? -14.432 14.747 9.259 1.00 98.69 126 SER A C 1
ATOM 1009 O O . SER A 1 126 ? -15.355 14.320 8.568 1.00 98.69 126 SER A O 1
ATOM 1011 N N . MET A 1 127 ? -13.163 14.358 9.065 1.00 98.69 127 MET A N 1
ATOM 1012 C CA . MET A 1 127 ? -12.787 13.383 8.028 1.00 98.69 127 MET A CA 1
ATOM 1013 C C . MET A 1 127 ? -13.493 12.035 8.236 1.00 98.69 127 MET A C 1
ATOM 1015 O O . MET A 1 127 ? -14.028 11.456 7.291 1.00 98.69 127 MET A O 1
ATOM 1019 N N . ILE A 1 128 ? -13.522 11.543 9.479 1.00 98.75 128 ILE A N 1
ATOM 1020 C CA . ILE A 1 128 ? -14.214 10.298 9.842 1.00 98.75 128 ILE A CA 1
ATOM 1021 C C . ILE A 1 128 ? -15.717 10.419 9.575 1.00 98.75 128 ILE A C 1
ATOM 1023 O O . ILE A 1 128 ? -16.303 9.524 8.968 1.00 98.75 128 ILE A O 1
ATOM 1027 N N . ASP A 1 129 ? -16.337 11.515 10.009 1.00 98.75 129 ASP A N 1
ATOM 1028 C CA . ASP A 1 129 ? -17.775 11.738 9.886 1.00 98.75 129 ASP A CA 1
ATOM 1029 C C . ASP A 1 129 ? -18.237 11.727 8.424 1.00 98.75 129 ASP A C 1
ATOM 1031 O O . ASP A 1 129 ? -19.237 11.079 8.117 1.00 98.75 129 ASP A O 1
ATOM 1035 N N . GLU A 1 130 ? -17.504 12.377 7.515 1.00 98.69 130 GLU A N 1
ATOM 1036 C CA . GLU A 1 130 ? -17.842 12.382 6.086 1.00 98.69 130 GLU A CA 1
ATOM 1037 C C . GLU A 1 130 ? -17.719 10.991 5.446 1.00 98.69 130 GLU A C 1
ATOM 1039 O O . GLU A 1 130 ? -18.622 10.551 4.724 1.00 98.69 130 GLU A O 1
ATOM 1044 N N . VAL A 1 131 ? -16.644 10.254 5.751 1.00 98.69 131 VAL A N 1
ATOM 1045 C CA . VAL A 1 131 ? -16.452 8.889 5.235 1.00 98.69 131 VAL A CA 1
ATOM 1046 C C . VAL A 1 131 ? -17.548 7.960 5.755 1.00 98.69 131 VAL A C 1
ATOM 1048 O O . VAL A 1 131 ? -18.154 7.223 4.968 1.00 98.69 131 VAL A O 1
ATOM 1051 N N . VAL A 1 132 ? -17.848 8.003 7.057 1.00 98.50 132 VAL A N 1
ATOM 1052 C CA . VAL A 1 132 ? -18.900 7.178 7.668 1.00 98.50 132 VAL A CA 1
ATOM 1053 C C . VAL A 1 132 ? -20.271 7.522 7.098 1.00 98.50 132 VAL A C 1
ATOM 1055 O O . VAL A 1 132 ? -21.013 6.602 6.753 1.00 98.50 132 VAL A O 1
ATOM 1058 N N . ALA A 1 133 ? -20.597 8.808 6.937 1.00 98.25 133 ALA A N 1
ATOM 1059 C CA . ALA A 1 133 ? -21.886 9.241 6.406 1.00 98.25 133 ALA A CA 1
ATOM 1060 C C . ALA A 1 133 ? -22.156 8.651 5.014 1.00 98.25 133 ALA A C 1
ATOM 1062 O O . ALA A 1 133 ? -23.237 8.107 4.773 1.00 98.25 133 ALA A O 1
ATOM 1063 N N . LEU A 1 134 ? -21.165 8.673 4.113 1.00 98.38 134 LEU A N 1
ATOM 1064 C CA . LEU A 1 134 ? -21.311 8.077 2.783 1.00 98.38 134 LEU A CA 1
ATOM 1065 C C . LEU A 1 134 ? -21.476 6.549 2.846 1.00 98.38 134 LEU A C 1
ATOM 1067 O O . LEU A 1 134 ? -22.320 5.990 2.137 1.00 98.38 134 LEU A O 1
ATOM 1071 N N . HIS A 1 135 ? -20.726 5.867 3.718 1.00 98.38 135 HIS A N 1
ATOM 1072 C CA . HIS A 1 135 ? -20.841 4.414 3.888 1.00 98.38 135 HIS A CA 1
ATOM 1073 C C . HIS A 1 135 ? -22.195 4.011 4.483 1.00 98.38 135 HIS A C 1
ATOM 1075 O O . HIS A 1 135 ? -22.833 3.091 3.973 1.00 98.38 135 HIS A O 1
ATOM 1081 N N . GLN A 1 136 ? -22.683 4.717 5.506 1.00 97.62 136 GLN A N 1
ATOM 1082 C CA . GLN A 1 136 ? -23.996 4.482 6.113 1.00 97.62 136 GLN A CA 1
ATOM 1083 C C . GLN A 1 136 ? -25.140 4.790 5.144 1.00 97.62 136 GLN A C 1
ATOM 1085 O O . GLN A 1 136 ? -26.111 4.037 5.097 1.00 97.62 136 GLN A O 1
ATOM 1090 N N . ALA A 1 137 ? -25.017 5.829 4.314 1.00 97.06 137 ALA A N 1
ATOM 1091 C CA . ALA A 1 137 ? -26.013 6.132 3.289 1.00 97.06 137 ALA A CA 1
ATOM 1092 C C . ALA A 1 137 ? -26.181 4.992 2.266 1.00 97.06 137 ALA A C 1
ATOM 1094 O O . ALA A 1 137 ? -27.256 4.846 1.690 1.00 97.06 137 ALA A O 1
ATOM 1095 N N . CYS A 1 138 ? -25.137 4.187 2.036 1.00 96.62 138 CYS A N 1
ATOM 1096 C CA . CYS A 1 138 ? -25.170 3.073 1.082 1.00 96.62 138 CYS A CA 1
ATOM 1097 C C . CYS A 1 138 ? -25.457 1.718 1.744 1.00 96.62 138 CYS A C 1
ATOM 1099 O O . CYS A 1 138 ? -26.165 0.888 1.179 1.00 96.62 138 CYS A O 1
ATOM 1101 N N . LEU A 1 139 ? -24.889 1.475 2.927 1.00 96.44 139 LEU A N 1
ATOM 1102 C CA . LEU A 1 139 ? -24.861 0.163 3.579 1.00 96.44 139 LEU A CA 1
ATOM 1103 C C . LEU A 1 139 ? -25.612 0.123 4.915 1.00 96.44 139 LEU A C 1
ATOM 1105 O O . LEU A 1 139 ? -25.754 -0.952 5.486 1.00 96.44 139 LEU A O 1
ATOM 1109 N N . GLY A 1 140 ? -26.116 1.250 5.423 1.00 84.50 140 GLY A N 1
ATOM 1110 C CA . GLY A 1 140 ? -26.700 1.350 6.766 1.00 84.50 140 GLY A CA 1
ATOM 1111 C C . GLY A 1 140 ? -27.931 0.468 6.992 1.00 84.50 140 GLY A C 1
ATOM 1112 O O . GLY A 1 140 ? -28.151 -0.006 8.103 1.00 84.50 140 GLY A O 1
ATOM 1113 N N . SER A 1 141 ? -28.698 0.165 5.939 1.00 84.06 141 SER A N 1
ATOM 1114 C CA . SER A 1 141 ? -29.811 -0.798 6.004 1.00 84.06 141 SER A CA 1
ATOM 1115 C C . SER A 1 141 ? -29.352 -2.259 6.121 1.00 84.06 141 SER A C 1
ATOM 1117 O O . SER A 1 141 ? -30.145 -3.130 6.472 1.00 84.06 141 SER A O 1
ATOM 1119 N N . LYS A 1 142 ? -28.072 -2.533 5.850 1.00 91.06 142 LYS A N 1
ATOM 1120 C CA . LYS A 1 142 ? -27.418 -3.843 5.910 1.00 91.06 142 LYS A CA 1
ATOM 1121 C C . LYS A 1 142 ? -26.312 -3.806 6.961 1.00 91.06 142 LYS A C 1
ATOM 1123 O O . LYS A 1 142 ? -25.127 -3.924 6.652 1.00 91.06 142 LYS A O 1
ATOM 1128 N N . SER A 1 143 ? -26.710 -3.647 8.221 1.00 85.25 143 SER A N 1
ATOM 1129 C CA . SER A 1 143 ? -25.790 -3.497 9.357 1.00 85.25 143 SER A CA 1
ATOM 1130 C C . SER A 1 143 ? -24.785 -4.645 9.511 1.00 85.25 143 SER A C 1
ATOM 1132 O O . SER A 1 143 ? -23.757 -4.469 10.154 1.00 85.25 143 SER A O 1
ATOM 1134 N N . HIS A 1 144 ? -25.023 -5.818 8.910 1.00 92.31 144 HIS A N 1
ATOM 1135 C CA . HIS A 1 144 ? -24.044 -6.905 8.899 1.00 92.31 144 HIS A CA 1
ATOM 1136 C C . HIS A 1 144 ? -22.826 -6.640 8.007 1.00 92.31 144 HIS A C 1
ATOM 1138 O O . HIS A 1 144 ? -21.777 -7.227 8.257 1.00 92.31 144 HIS A O 1
ATOM 1144 N N . LEU A 1 145 ? -22.943 -5.753 7.015 1.00 96.88 145 LEU A N 1
ATOM 1145 C CA . LEU A 1 145 ? -21.854 -5.390 6.108 1.00 96.88 145 LEU A CA 1
ATOM 1146 C C . LEU A 1 145 ? -20.994 -4.246 6.650 1.00 96.88 145 LEU A C 1
ATOM 1148 O O . LEU A 1 145 ? -19.794 -4.235 6.404 1.00 96.88 145 LEU A O 1
ATOM 1152 N N . LEU A 1 146 ? -21.576 -3.308 7.402 1.00 97.75 146 LEU A N 1
ATOM 1153 C CA . LEU A 1 146 ? -20.878 -2.158 7.984 1.00 97.75 146 LEU A CA 1
ATOM 1154 C C . LEU A 1 146 ? -20.981 -2.207 9.513 1.00 97.75 146 LEU A C 1
ATOM 1156 O O . LEU A 1 146 ? -21.848 -1.575 10.111 1.00 97.75 146 LEU A O 1
ATOM 1160 N N . ARG A 1 147 ? -20.098 -2.995 10.134 1.00 96.69 147 ARG A N 1
ATOM 1161 C CA . ARG A 1 147 ? -20.006 -3.143 11.601 1.00 96.69 147 ARG A CA 1
ATOM 1162 C C . ARG A 1 147 ? -18.806 -2.431 12.205 1.00 96.69 147 ARG A C 1
ATOM 1164 O O . ARG A 1 147 ? -18.863 -2.007 13.355 1.00 96.69 147 ARG A O 1
ATOM 1171 N N . HIS A 1 148 ? -17.722 -2.331 11.442 1.00 98.19 148 HIS A N 1
ATOM 1172 C CA . HIS A 1 148 ? -16.426 -1.891 11.939 1.00 98.19 148 HIS A CA 1
ATOM 1173 C C . HIS A 1 148 ? -15.949 -0.634 11.216 1.00 98.19 148 HIS A C 1
ATOM 1175 O O . HIS A 1 148 ? -16.301 -0.399 10.060 1.00 98.19 148 HIS A O 1
ATOM 1181 N N . PHE A 1 149 ? -15.108 0.139 11.894 1.00 98.69 149 PHE A N 1
ATOM 1182 C CA . PHE A 1 149 ? -14.396 1.284 11.332 1.00 98.69 149 PHE A CA 1
ATOM 1183 C C . PHE A 1 149 ? -12.945 1.239 11.802 1.00 98.69 149 PHE A C 1
ATOM 1185 O O . PHE A 1 149 ? -12.697 1.085 12.996 1.00 98.69 149 PHE A O 1
ATOM 1192 N N . HIS A 1 150 ? -11.981 1.381 10.900 1.00 98.81 150 HIS A N 1
ATOM 1193 C CA . HIS A 1 150 ? -10.568 1.354 11.256 1.00 98.81 150 HIS A CA 1
ATOM 1194 C C . HIS A 1 150 ? -10.025 2.781 11.423 1.00 98.81 150 HIS A C 1
ATOM 1196 O O . HIS A 1 150 ? -10.075 3.584 10.497 1.00 98.81 150 HIS A O 1
ATOM 1202 N N . ILE A 1 151 ? -9.494 3.112 12.601 1.00 98.56 151 ILE A N 1
ATOM 1203 C CA . ILE A 1 151 ? -8.999 4.470 12.912 1.00 98.56 151 ILE A CA 1
ATOM 1204 C C . ILE A 1 151 ? -7.509 4.668 12.595 1.00 98.56 151 ILE A C 1
ATOM 1206 O O . ILE A 1 151 ? -6.970 5.758 12.768 1.00 98.56 151 ILE A O 1
ATOM 1210 N N . GLY A 1 152 ? -6.829 3.603 12.161 1.00 97.81 152 GLY A N 1
ATOM 1211 C CA . GLY A 1 152 ? -5.394 3.625 11.885 1.00 97.81 152 GLY A CA 1
ATOM 1212 C C . GLY A 1 152 ? -4.606 3.723 13.188 1.00 97.81 152 GLY A C 1
ATOM 1213 O O . GLY A 1 152 ? -4.670 2.796 14.001 1.00 97.81 152 GLY A O 1
ATOM 1214 N N . ALA A 1 153 ? -3.950 4.870 13.390 1.00 97.12 153 ALA A N 1
ATOM 1215 C CA . ALA A 1 153 ? -3.175 5.231 14.584 1.00 97.12 153 ALA A CA 1
ATOM 1216 C C . ALA A 1 153 ? -1.859 4.451 14.764 1.00 97.12 153 ALA A C 1
ATOM 1218 O O . ALA A 1 153 ? -1.385 4.274 15.889 1.00 97.12 153 ALA A O 1
ATOM 1219 N N . ASP A 1 154 ? -1.264 4.029 13.654 1.00 96.56 154 ASP A N 1
ATOM 1220 C CA . ASP A 1 154 ? 0.065 3.433 13.562 1.00 96.56 154 ASP A CA 1
ATOM 1221 C C . ASP A 1 154 ? 1.190 4.483 13.499 1.00 96.56 154 ASP A C 1
ATOM 1223 O O . ASP A 1 154 ? 0.974 5.655 13.182 1.00 96.56 154 ASP A O 1
ATOM 1227 N N . GLU A 1 155 ? 2.401 4.053 13.864 1.00 95.69 155 GLU A N 1
ATOM 1228 C CA . GLU A 1 155 ? 3.681 4.737 13.606 1.00 95.69 155 GLU A CA 1
ATOM 1229 C C . GLU A 1 155 ? 3.797 6.192 14.119 1.00 95.69 155 GLU A C 1
ATOM 1231 O O . GLU A 1 155 ? 4.525 7.038 13.586 1.00 95.69 155 GLU A O 1
ATOM 1236 N N . VAL A 1 156 ? 3.140 6.506 15.240 1.00 95.06 156 VAL A N 1
ATOM 1237 C CA . VAL A 1 156 ? 3.115 7.857 15.835 1.00 95.06 156 VAL A CA 1
ATOM 1238 C C . VAL A 1 156 ? 4.383 8.153 16.664 1.00 95.06 156 VAL A C 1
ATOM 1240 O O . VAL A 1 156 ? 4.339 8.432 17.862 1.00 95.06 156 VAL A O 1
ATOM 1243 N N . TYR A 1 157 ? 5.559 8.116 16.033 1.00 88.12 157 TYR A N 1
ATOM 1244 C CA . TYR A 1 157 ? 6.866 8.129 16.721 1.00 88.12 157 TYR A CA 1
ATOM 1245 C C . TYR A 1 157 ? 7.329 9.482 17.288 1.00 88.12 157 TYR A C 1
ATOM 1247 O O . TYR A 1 157 ? 8.349 9.556 17.975 1.00 88.12 157 TYR A O 1
ATOM 1255 N N . PHE A 1 158 ? 6.634 10.577 16.977 1.00 89.88 158 PHE A N 1
ATOM 1256 C CA . PHE A 1 158 ? 7.079 11.941 17.297 1.00 89.88 158 PHE A CA 1
ATOM 1257 C C . PHE A 1 158 ? 6.237 12.643 18.363 1.00 89.88 158 PHE A C 1
ATOM 1259 O O . PHE A 1 158 ? 6.244 13.872 18.419 1.00 89.88 158 PHE A O 1
ATOM 1266 N N . LEU A 1 159 ? 5.528 11.887 19.201 1.00 93.69 159 LEU A N 1
ATOM 1267 C CA . LEU A 1 159 ? 4.712 12.445 20.277 1.00 93.69 159 LEU A CA 1
ATOM 1268 C C . LEU A 1 159 ? 5.530 13.268 21.278 1.00 93.69 159 LEU A C 1
ATOM 1270 O O . LEU A 1 159 ? 6.731 13.080 21.459 1.00 93.69 159 LEU A O 1
ATOM 1274 N N . ARG A 1 160 ? 4.842 14.200 21.945 1.00 95.31 160 ARG A N 1
ATOM 1275 C CA . ARG A 1 160 ? 5.387 15.066 22.999 1.00 95.31 160 ARG A CA 1
ATOM 1276 C C . ARG A 1 160 ? 6.515 16.002 22.526 1.00 95.31 160 ARG A C 1
ATOM 1278 O O . ARG A 1 160 ? 7.327 16.482 23.324 1.00 95.31 160 ARG A O 1
ATOM 1285 N N . ARG A 1 161 ? 6.546 16.334 21.234 1.00 94.50 161 ARG A N 1
ATOM 1286 C CA . ARG A 1 161 ? 7.482 17.279 20.607 1.00 94.50 161 ARG A CA 1
ATOM 1287 C C . ARG A 1 161 ? 6.917 18.683 20.413 1.00 94.50 161 ARG A C 1
ATOM 1289 O O . ARG A 1 161 ? 7.722 19.603 20.229 1.00 94.50 161 ARG A O 1
ATOM 1296 N N . CYS A 1 162 ? 5.613 18.912 20.523 1.00 95.44 162 CYS A N 1
ATOM 1297 C CA . CYS A 1 162 ? 5.079 20.276 20.530 1.00 95.44 162 CYS A CA 1
ATOM 1298 C C . CYS A 1 162 ? 5.077 20.891 21.951 1.00 95.44 162 CYS A C 1
ATOM 1300 O O . CYS A 1 162 ? 5.104 20.166 22.954 1.00 95.44 162 CYS A O 1
ATOM 1302 N N . PRO A 1 163 ? 5.037 22.234 22.082 1.00 96.06 163 PRO A N 1
ATOM 1303 C CA . PRO A 1 163 ? 4.917 22.899 23.381 1.00 96.06 163 PRO A CA 1
ATOM 1304 C C . PRO A 1 163 ? 3.667 22.485 24.172 1.00 96.06 163 PRO A C 1
ATOM 1306 O O . PRO A 1 163 ? 3.770 22.287 25.379 1.00 96.06 163 PRO A O 1
ATOM 1309 N N . ASN A 1 164 ? 2.526 22.286 23.500 1.00 96.56 164 ASN A N 1
ATOM 1310 C CA . ASN A 1 164 ? 1.255 21.934 24.144 1.00 96.56 164 ASN A CA 1
ATOM 1311 C C . ASN A 1 164 ? 1.312 20.551 24.808 1.00 96.56 164 ASN A C 1
ATOM 1313 O O . ASN A 1 164 ? 1.011 20.413 25.993 1.00 96.56 164 ASN A O 1
ATOM 1317 N N . CYS A 1 165 ? 1.783 19.531 24.085 1.00 96.69 165 CYS A N 1
ATOM 1318 C CA . CYS A 1 165 ? 1.957 18.191 24.642 1.00 96.69 165 CYS A CA 1
ATOM 1319 C C . CYS A 1 165 ? 2.996 18.162 25.762 1.00 96.69 165 CYS A C 1
ATOM 1321 O O . CYS A 1 165 ? 2.772 17.489 26.767 1.00 96.69 165 CYS A O 1
ATOM 1323 N N . ARG A 1 166 ? 4.094 18.923 25.660 1.00 96.50 166 ARG A N 1
ATOM 1324 C CA . ARG A 1 166 ? 5.057 19.037 26.770 1.00 96.50 166 ARG A CA 1
ATOM 1325 C C . ARG A 1 166 ? 4.447 19.683 28.012 1.00 96.50 166 ARG A C 1
ATOM 1327 O O . ARG A 1 166 ? 4.689 19.196 29.113 1.00 96.50 166 ARG A O 1
ATOM 1334 N N . ALA A 1 167 ? 3.668 20.748 27.834 1.00 97.06 167 ALA A N 1
ATOM 1335 C CA . ALA A 1 167 ? 3.025 21.471 28.926 1.00 97.06 167 ALA A CA 1
ATOM 1336 C C . ALA A 1 167 ? 1.905 20.664 29.604 1.00 97.06 167 ALA A C 1
ATOM 1338 O O . ALA A 1 167 ? 1.636 20.885 30.780 1.00 97.06 167 ALA A O 1
ATOM 1339 N N . SER A 1 168 ? 1.294 19.700 28.903 1.00 96.44 168 SER A N 1
ATOM 1340 C CA . SER A 1 168 ? 0.224 18.849 29.449 1.00 96.44 168 SER A CA 1
ATOM 1341 C C . SER A 1 168 ? 0.649 17.964 30.631 1.00 96.44 168 SER A C 1
ATOM 1343 O O . SER A 1 168 ? -0.203 17.463 31.359 1.00 96.44 168 SER A O 1
ATOM 1345 N N . GLY A 1 169 ? 1.954 17.715 30.800 1.00 94.69 169 GLY A N 1
ATOM 1346 C CA . GLY A 1 169 ? 2.482 16.787 31.806 1.00 94.69 169 GLY A CA 1
ATOM 1347 C C . GLY A 1 169 ? 2.245 15.301 31.503 1.00 94.69 169 GLY A C 1
ATOM 1348 O O . GLY A 1 169 ? 2.756 14.454 32.233 1.00 94.69 169 GLY A O 1
ATOM 1349 N N . GLN A 1 170 ? 1.530 14.967 30.424 1.00 96.38 170 GLN A N 1
ATOM 1350 C CA . GLN A 1 170 ? 1.246 13.587 30.030 1.00 96.38 170 GLN A CA 1
ATOM 1351 C C . GLN A 1 170 ? 2.468 12.912 29.383 1.00 96.38 170 GLN A C 1
ATOM 1353 O O . GLN A 1 170 ? 3.299 13.554 28.726 1.00 96.38 170 GLN A O 1
ATOM 1358 N N . THR A 1 171 ? 2.582 11.596 29.569 1.00 96.44 171 THR A N 1
ATOM 1359 C CA . THR A 1 171 ? 3.547 10.753 28.847 1.00 96.44 171 THR A CA 1
ATOM 1360 C C . THR A 1 171 ? 3.085 10.496 27.411 1.00 96.44 171 THR A C 1
ATOM 1362 O O . THR A 1 171 ? 1.921 10.704 27.076 1.00 96.44 171 THR A O 1
ATOM 1365 N N . GLU A 1 172 ? 3.978 10.002 26.552 1.00 96.38 172 GLU A N 1
ATOM 1366 C CA . GLU A 1 172 ? 3.633 9.623 25.172 1.00 96.38 172 GLU A CA 1
ATOM 1367 C C . GLU A 1 172 ? 2.522 8.562 25.134 1.00 96.38 172 GLU A C 1
ATOM 1369 O O . GLU A 1 172 ? 1.559 8.715 24.388 1.00 96.38 172 GLU A O 1
ATOM 1374 N N . HIS A 1 173 ? 2.584 7.547 26.006 1.00 97.25 173 HIS A N 1
ATOM 1375 C CA . HIS A 1 173 ? 1.536 6.526 26.116 1.00 97.25 173 HIS A CA 1
ATOM 1376 C C . HIS A 1 173 ? 0.189 7.107 26.576 1.00 97.25 173 HIS A C 1
ATOM 1378 O O . HIS A 1 173 ? -0.857 6.698 26.080 1.00 97.25 173 HIS A O 1
ATOM 1384 N N . GLN A 1 174 ? 0.196 8.065 27.510 1.00 97.56 174 GLN A N 1
ATOM 1385 C CA . GLN A 1 174 ? -1.027 8.732 27.972 1.00 97.56 174 GLN A CA 1
ATOM 1386 C C . GLN A 1 174 ? -1.639 9.616 26.882 1.00 97.56 174 GLN A C 1
ATOM 1388 O O . GLN A 1 174 ? -2.846 9.548 26.666 1.00 97.56 174 GLN A O 1
ATOM 1393 N N . LEU A 1 175 ? -0.814 10.397 26.175 1.00 97.81 175 LEU A N 1
ATOM 1394 C CA . LEU A 1 175 ? -1.241 11.197 25.024 1.00 97.81 175 LEU A CA 1
ATOM 1395 C C . LEU A 1 175 ? -1.843 10.301 23.939 1.00 97.81 175 LEU A C 1
ATOM 1397 O O . LEU A 1 175 ? -2.919 10.603 23.426 1.00 97.81 175 LEU A O 1
ATOM 1401 N N . PHE A 1 176 ? -1.176 9.179 23.646 1.00 98.31 176 PHE A N 1
ATOM 1402 C CA . PHE A 1 176 ? -1.647 8.206 22.673 1.00 98.31 176 PHE A CA 1
ATOM 1403 C C . PHE A 1 176 ? -3.022 7.654 23.047 1.00 98.31 176 PHE A C 1
ATOM 1405 O O . PHE A 1 176 ? -3.985 7.831 22.301 1.00 98.31 176 PHE A O 1
ATOM 1412 N N . LEU A 1 177 ? -3.128 7.049 24.234 1.00 98.38 177 LEU A N 1
ATOM 1413 C CA . LEU A 1 177 ? -4.360 6.424 24.710 1.00 98.38 177 LEU A CA 1
ATOM 1414 C C . LEU A 1 177 ? -5.507 7.424 24.845 1.00 98.38 177 LEU A C 1
ATOM 1416 O O . LEU A 1 177 ? -6.630 7.093 24.476 1.00 98.38 177 LEU A O 1
ATOM 1420 N N . SER A 1 178 ? -5.242 8.634 25.344 1.00 97.88 178 SER A N 1
ATOM 1421 C CA . SER A 1 178 ? -6.249 9.693 25.468 1.00 97.88 178 SER A CA 1
ATOM 1422 C C . SER A 1 178 ? -6.869 10.031 24.110 1.00 97.88 178 SER A C 1
ATOM 1424 O O . SER A 1 178 ? -8.093 10.037 23.971 1.00 97.88 178 SER A O 1
ATOM 1426 N N . HIS A 1 179 ? -6.032 10.232 23.086 1.00 98.38 179 HIS A N 1
ATOM 1427 C CA . HIS A 1 179 ? -6.489 10.564 21.737 1.00 98.38 179 HIS A CA 1
ATOM 1428 C C . HIS A 1 179 ? -7.277 9.427 21.086 1.00 98.38 179 HIS A C 1
ATOM 1430 O O . HIS A 1 179 ? -8.425 9.625 20.690 1.00 98.38 179 HIS A O 1
ATOM 1436 N N . VAL A 1 180 ? -6.715 8.215 21.025 1.00 98.62 180 VAL A N 1
ATOM 1437 C CA . VAL A 1 180 ? -7.389 7.092 20.346 1.00 98.62 180 VAL A CA 1
ATOM 1438 C C . VAL A 1 180 ? -8.673 6.676 21.063 1.00 98.62 180 VAL A C 1
ATOM 1440 O O . VAL A 1 180 ? -9.655 6.350 20.404 1.00 98.62 180 VAL A O 1
ATOM 1443 N N . THR A 1 181 ? -8.722 6.766 22.398 1.00 98.56 181 THR A N 1
ATOM 1444 C CA . THR A 1 181 ? -9.951 6.517 23.175 1.00 98.56 181 THR A CA 1
ATOM 1445 C C . THR A 1 181 ? -11.017 7.555 22.843 1.00 98.56 181 THR A C 1
ATOM 1447 O O . THR A 1 181 ? -12.187 7.210 22.683 1.00 98.56 181 THR A O 1
ATOM 1450 N N . ARG A 1 182 ? -10.632 8.828 22.701 1.00 98.50 182 ARG A N 1
ATOM 1451 C CA . ARG A 1 182 ? -11.551 9.907 22.332 1.00 98.50 182 ARG A CA 1
ATOM 1452 C C . ARG A 1 182 ? -12.153 9.689 20.943 1.00 98.50 182 ARG A C 1
ATOM 1454 O O . ARG A 1 182 ? -13.371 9.792 20.797 1.00 98.50 182 ARG A O 1
ATOM 1461 N N . VAL A 1 183 ? -11.324 9.360 19.952 1.00 98.75 183 VAL A N 1
ATOM 1462 C CA . VAL A 1 183 ? -11.775 9.061 18.581 1.00 98.75 183 VAL A CA 1
ATOM 1463 C C . VAL A 1 183 ? -12.660 7.808 18.561 1.00 98.75 183 VAL A C 1
ATOM 1465 O O . VAL A 1 183 ? -13.752 7.836 17.996 1.00 98.75 183 VAL A O 1
ATOM 1468 N N . ALA A 1 184 ? -12.249 6.735 19.243 1.00 98.75 184 ALA A N 1
ATOM 1469 C CA . ALA A 1 184 ? -13.030 5.504 19.351 1.00 98.75 184 ALA A CA 1
ATOM 1470 C C . ALA A 1 184 ? -14.402 5.749 19.999 1.00 98.75 184 ALA A C 1
ATOM 1472 O O . ALA A 1 184 ? -15.421 5.297 19.481 1.00 98.75 184 ALA A O 1
ATOM 1473 N N . ASN A 1 185 ? -14.455 6.524 21.085 1.00 98.62 185 ASN A N 1
ATOM 1474 C CA . ASN A 1 185 ? -15.710 6.879 21.743 1.00 98.62 185 ASN A CA 1
ATOM 1475 C C . ASN A 1 185 ? -16.642 7.681 20.819 1.00 98.62 185 ASN A C 1
ATOM 1477 O O . ASN A 1 185 ? -17.848 7.442 20.818 1.00 98.62 185 ASN A O 1
ATOM 1481 N N . HIS A 1 186 ? -16.109 8.603 20.011 1.00 98.62 186 HIS A N 1
ATOM 1482 C CA . HIS A 1 186 ? -16.904 9.345 19.024 1.00 98.62 186 HIS A CA 1
ATOM 1483 C C . HIS A 1 186 ? -17.553 8.397 18.012 1.00 98.62 186 HIS A C 1
ATOM 1485 O O . HIS A 1 186 ? -18.755 8.481 17.784 1.00 98.62 186 HIS A O 1
ATOM 1491 N N . ILE A 1 187 ? -16.797 7.434 17.481 1.00 98.50 187 ILE A N 1
ATOM 1492 C CA . ILE A 1 187 ? -17.315 6.436 16.532 1.00 98.50 187 ILE A CA 1
ATOM 1493 C C . ILE A 1 187 ? -18.400 5.563 17.169 1.00 98.50 187 ILE A C 1
ATOM 1495 O O . ILE A 1 187 ? -19.468 5.388 16.584 1.00 98.50 187 ILE A O 1
ATOM 1499 N N . VAL A 1 188 ? -18.164 5.054 18.380 1.00 98.38 188 VAL A N 1
ATOM 1500 C CA . VAL A 1 188 ? -19.140 4.211 19.085 1.00 98.38 188 VAL A CA 1
ATOM 1501 C C . VAL A 1 188 ? -20.427 4.987 19.371 1.00 98.38 188 VAL A C 1
ATOM 1503 O O . VAL A 1 188 ? -21.518 4.501 19.093 1.00 98.38 188 VAL A O 1
ATOM 1506 N N . THR A 1 189 ? -20.315 6.208 19.898 1.00 98.19 189 THR A N 1
ATOM 1507 C CA . THR A 1 189 ? -21.478 6.980 20.368 1.00 98.19 189 THR A CA 1
ATOM 1508 C C . THR A 1 189 ? -22.254 7.663 19.245 1.00 98.19 189 THR A C 1
ATOM 1510 O O . THR A 1 189 ? -23.482 7.681 19.291 1.00 98.19 189 THR A O 1
ATOM 1513 N N . LYS A 1 190 ? -21.572 8.215 18.234 1.00 98.06 190 LYS A N 1
ATOM 1514 C CA . LYS A 1 190 ? -22.210 8.926 17.117 1.00 98.06 190 LYS A CA 1
ATOM 1515 C C . LYS A 1 190 ? -22.650 7.983 16.002 1.00 98.06 190 LYS A C 1
ATOM 1517 O O . LYS A 1 190 ? -23.721 8.177 15.437 1.00 98.06 190 LYS A O 1
ATOM 1522 N N . HIS A 1 191 ? -21.838 6.971 15.696 1.00 96.75 191 HIS A N 1
ATOM 1523 C CA . HIS A 1 191 ? -22.011 6.148 14.493 1.00 96.75 191 HIS A CA 1
ATOM 1524 C C . HIS A 1 191 ? -22.419 4.705 14.773 1.00 96.75 191 HIS A C 1
ATOM 1526 O O . HIS A 1 191 ? -22.796 4.005 13.837 1.00 96.75 191 HIS A O 1
ATOM 1532 N N . SER A 1 192 ? -22.385 4.260 16.035 1.00 96.94 192 SER A N 1
ATOM 1533 C CA . SER A 1 192 ? -22.717 2.880 16.430 1.00 96.94 192 SER A CA 1
ATOM 1534 C C . SER A 1 192 ? -21.901 1.815 15.678 1.00 96.94 192 SER A C 1
ATOM 1536 O O . SER A 1 192 ? -22.395 0.723 15.407 1.00 96.94 192 SER A O 1
ATOM 1538 N N . LEU A 1 193 ? -20.652 2.138 15.328 1.00 97.81 193 LEU A N 1
ATOM 1539 C CA . LEU A 1 193 ? -19.691 1.209 14.728 1.00 97.81 193 LEU A CA 1
ATOM 1540 C C . LEU A 1 193 ? -18.671 0.763 15.776 1.00 97.81 193 LEU A C 1
ATOM 1542 O O . LEU A 1 193 ? -18.469 1.455 16.771 1.00 97.81 193 LEU A O 1
ATOM 1546 N N . GLN A 1 194 ? -18.011 -0.368 15.528 1.00 97.88 194 GLN A N 1
ATOM 1547 C CA . GLN A 1 194 ? -16.942 -0.917 16.359 1.00 97.88 194 GLN A CA 1
ATOM 1548 C C . GLN A 1 194 ? -15.558 -0.494 15.820 1.00 97.88 194 GLN A C 1
ATOM 1550 O O . GLN A 1 194 ? -15.139 -0.977 14.763 1.00 97.88 194 GLN A O 1
ATOM 1555 N N . PRO A 1 195 ? -14.827 0.394 16.518 1.00 98.56 195 PRO A N 1
ATOM 1556 C CA . PRO A 1 195 ? -13.471 0.784 16.152 1.00 98.56 195 PRO A CA 1
ATOM 1557 C C . PRO A 1 195 ? -12.479 -0.383 16.122 1.00 98.56 195 PRO A C 1
ATOM 1559 O O . PRO A 1 195 ? -12.487 -1.239 17.012 1.00 98.56 195 PRO A O 1
ATOM 1562 N N . ILE A 1 196 ? -11.573 -0.341 15.147 1.00 98.69 196 ILE A N 1
ATOM 1563 C CA . ILE A 1 196 ? -10.356 -1.153 15.050 1.00 98.69 196 ILE A CA 1
ATOM 1564 C C . ILE A 1 196 ? -9.151 -0.205 14.949 1.00 98.69 196 ILE A C 1
ATOM 1566 O O . ILE A 1 196 ? -9.251 0.836 14.300 1.00 98.69 196 ILE A O 1
ATOM 1570 N N . LEU A 1 197 ? -8.024 -0.544 15.575 1.00 98.50 197 LEU A N 1
ATOM 1571 C CA . LEU A 1 197 ? -6.765 0.202 15.457 1.00 98.50 197 LEU A CA 1
ATOM 1572 C C . LEU A 1 197 ? -5.570 -0.726 15.247 1.00 98.50 197 LEU A C 1
ATOM 1574 O O . LEU A 1 197 ? -5.596 -1.880 15.679 1.00 98.50 197 LEU A O 1
ATOM 1578 N N . TRP A 1 198 ? -4.501 -0.198 14.656 1.00 98.50 198 TRP A N 1
ATOM 1579 C CA . TRP A 1 198 ? -3.228 -0.908 14.568 1.00 98.50 198 TRP A CA 1
ATOM 1580 C C . TRP A 1 198 ? -2.584 -1.081 15.951 1.00 98.50 198 TRP A C 1
ATOM 1582 O O . TRP A 1 198 ? -2.721 -0.241 16.844 1.00 98.50 198 TRP A O 1
ATOM 1592 N N . ASP A 1 199 ? -1.911 -2.214 16.161 1.00 97.00 199 ASP A N 1
ATOM 1593 C CA . ASP A 1 199 ? -1.427 -2.619 17.482 1.00 97.00 199 ASP A CA 1
ATOM 1594 C C . ASP A 1 199 ? -0.061 -2.044 17.886 1.00 97.00 199 ASP A C 1
ATOM 1596 O O . ASP A 1 199 ? 0.303 -2.099 19.061 1.00 97.00 199 ASP A O 1
ATOM 1600 N N . ASP A 1 200 ? 0.736 -1.559 16.936 1.00 96.12 200 ASP A N 1
ATOM 1601 C CA . ASP A 1 200 ? 2.164 -1.279 17.106 1.00 96.12 200 ASP A CA 1
ATOM 1602 C C . ASP A 1 200 ? 2.435 -0.286 18.238 1.00 96.12 200 ASP A C 1
ATOM 1604 O O . ASP A 1 200 ? 3.276 -0.551 19.106 1.00 96.12 200 ASP A O 1
ATOM 1608 N N . MET A 1 201 ? 1.646 0.786 18.308 1.00 96.69 201 MET A N 1
ATOM 1609 C CA . MET A 1 201 ? 1.739 1.782 19.373 1.00 96.69 201 MET A CA 1
ATOM 1610 C C . MET A 1 201 ? 1.306 1.236 20.741 1.00 96.69 201 MET A C 1
ATOM 1612 O O . MET A 1 201 ? 1.763 1.738 21.766 1.00 96.69 201 MET A O 1
ATOM 1616 N N . LEU A 1 202 ? 0.497 0.169 20.800 1.00 96.00 202 LEU A N 1
ATOM 1617 C CA . LEU A 1 202 ? 0.105 -0.494 22.051 1.00 96.00 202 LEU A CA 1
ATOM 1618 C C . LEU A 1 202 ? 1.175 -1.457 22.576 1.00 96.00 202 LEU A C 1
ATOM 1620 O O . LEU A 1 202 ? 1.133 -1.826 23.753 1.00 96.00 202 LEU A O 1
ATOM 1624 N N . ARG A 1 203 ? 2.149 -1.884 21.760 1.00 94.50 203 ARG A N 1
ATOM 1625 C CA . ARG A 1 203 ? 3.128 -2.926 22.138 1.00 94.50 203 ARG A CA 1
ATOM 1626 C C . ARG A 1 203 ? 3.941 -2.577 23.377 1.00 94.50 203 ARG A C 1
ATOM 1628 O O . ARG A 1 203 ? 4.153 -3.459 24.209 1.00 94.50 203 ARG A O 1
ATOM 1635 N N . GLN A 1 204 ? 4.313 -1.311 23.546 1.00 92.12 204 GLN A N 1
ATOM 1636 C CA . GLN A 1 204 ? 5.110 -0.837 24.689 1.00 92.12 204 GLN A CA 1
ATOM 1637 C C . GLN A 1 204 ? 4.275 -0.252 25.834 1.00 92.12 204 GLN A C 1
ATOM 1639 O O . GLN A 1 204 ? 4.815 0.107 26.878 1.00 92.12 204 GLN A O 1
ATOM 1644 N N . VAL A 1 205 ? 2.954 -0.177 25.668 1.00 95.56 205 VAL A N 1
ATOM 1645 C CA . VAL A 1 205 ? 2.058 0.390 26.676 1.00 95.56 205 VAL A CA 1
ATOM 1646 C C . VAL A 1 205 ? 1.788 -0.629 27.782 1.00 95.56 205 VAL A C 1
ATOM 1648 O O . VAL A 1 205 ? 1.559 -1.816 27.511 1.00 95.56 205 VAL A O 1
ATOM 1651 N N . ASP A 1 206 ? 1.806 -0.140 29.023 1.00 95.44 206 ASP A N 1
ATOM 1652 C CA . ASP A 1 206 ? 1.459 -0.910 30.216 1.00 95.44 206 ASP A CA 1
ATOM 1653 C C . ASP A 1 206 ? -0.019 -1.360 30.160 1.00 95.44 206 ASP A C 1
ATOM 1655 O O . ASP A 1 206 ? -0.893 -0.521 29.904 1.00 95.44 206 ASP A O 1
ATOM 1659 N N . PRO A 1 207 ? -0.323 -2.653 30.394 1.00 95.88 207 PRO A N 1
ATOM 1660 C CA . PRO A 1 207 ? -1.693 -3.161 30.382 1.00 95.88 207 PRO A CA 1
ATOM 1661 C C . PRO A 1 207 ? -2.653 -2.384 31.298 1.00 95.88 207 PRO A C 1
ATOM 1663 O O . PRO A 1 207 ? -3.796 -2.143 30.906 1.00 95.88 207 PRO A O 1
ATOM 1666 N N . GLU A 1 208 ? -2.212 -1.953 32.484 1.00 96.00 208 GLU A N 1
ATOM 1667 C CA . GLU A 1 208 ? -3.053 -1.197 33.420 1.00 96.00 208 GLU A CA 1
ATOM 1668 C C . GLU A 1 208 ? -3.429 0.173 32.865 1.00 96.00 208 GLU A C 1
ATOM 1670 O O . GLU A 1 208 ? -4.553 0.636 33.062 1.00 96.00 208 GLU A O 1
ATOM 1675 N N . LEU A 1 209 ? -2.531 0.809 32.109 1.00 97.06 209 LEU A N 1
ATOM 1676 C CA . LEU A 1 209 ? -2.819 2.095 31.486 1.00 97.06 209 LEU A CA 1
ATOM 1677 C C . LEU A 1 209 ? -3.870 1.956 30.373 1.00 97.06 209 LEU A C 1
ATOM 1679 O O . LEU A 1 209 ? -4.751 2.808 30.261 1.00 97.06 209 LEU A O 1
ATOM 1683 N N . ILE A 1 210 ? -3.828 0.861 29.602 1.00 97.12 210 ILE A N 1
ATOM 1684 C CA . ILE A 1 210 ? -4.847 0.557 28.580 1.00 97.12 210 ILE A CA 1
ATOM 1685 C C . ILE A 1 210 ? -6.215 0.319 29.238 1.00 97.12 210 ILE A C 1
ATOM 1687 O O . ILE A 1 210 ? -7.236 0.812 28.754 1.00 97.12 210 ILE A O 1
ATOM 1691 N N . ARG A 1 211 ? -6.258 -0.400 30.370 1.00 95.06 211 ARG A N 1
ATOM 1692 C CA . ARG A 1 211 ? -7.508 -0.601 31.125 1.00 95.06 211 ARG A CA 1
ATOM 1693 C C . ARG A 1 211 ? -8.029 0.706 31.713 1.00 95.06 211 ARG A C 1
ATOM 1695 O O . ARG A 1 211 ? -9.220 0.989 31.600 1.00 95.06 211 ARG A O 1
ATOM 1702 N N . ALA A 1 212 ? -7.149 1.526 32.286 1.00 96.62 212 ALA A N 1
ATOM 1703 C CA . ALA A 1 212 ? -7.507 2.821 32.856 1.00 96.62 212 ALA A CA 1
ATOM 1704 C C . ALA A 1 212 ? -8.077 3.787 31.804 1.00 96.62 212 ALA A C 1
ATOM 1706 O O . ALA A 1 212 ? -9.001 4.542 32.111 1.00 96.62 212 ALA A O 1
ATOM 1707 N N . SER A 1 213 ? -7.587 3.735 30.559 1.00 97.25 213 SER A N 1
ATOM 1708 C CA . SER A 1 213 ? -8.145 4.528 29.457 1.00 97.25 213 SER A CA 1
ATOM 1709 C C . SER A 1 213 ? -9.478 3.988 28.930 1.00 97.25 213 SER A C 1
ATOM 1711 O O . SER A 1 213 ? -10.128 4.668 28.146 1.00 97.25 213 SER A O 1
ATOM 1713 N N . LYS A 1 214 ? -9.906 2.788 29.351 1.00 96.56 214 LYS A N 1
ATOM 1714 C CA . LYS A 1 214 ? -11.108 2.079 28.874 1.00 96.56 214 LYS A CA 1
ATOM 1715 C C . LYS A 1 214 ? -11.089 1.729 27.382 1.00 96.56 214 LYS A C 1
ATOM 1717 O O . LYS A 1 214 ? -12.126 1.350 26.834 1.00 96.56 214 LYS A O 1
ATOM 1722 N N . LEU A 1 215 ? -9.926 1.797 26.730 1.00 97.31 215 LEU A N 1
ATOM 1723 C CA . LEU A 1 215 ? -9.804 1.557 25.291 1.00 97.31 215 LEU A CA 1
ATOM 1724 C C . LEU A 1 215 ? -10.306 0.162 24.897 1.00 97.31 215 LEU A C 1
ATOM 1726 O O . LEU A 1 215 ? -10.979 0.026 23.882 1.00 97.31 215 LEU A O 1
ATOM 1730 N N . SER A 1 216 ? -10.054 -0.856 25.724 1.00 93.94 216 SER A N 1
ATOM 1731 C CA . SER A 1 216 ? -10.464 -2.237 25.437 1.00 93.94 216 SER A CA 1
ATOM 1732 C C . SER A 1 216 ? -11.972 -2.474 25.413 1.00 93.94 216 SER A C 1
ATOM 1734 O O . SER A 1 216 ? -12.414 -3.482 24.876 1.00 93.94 216 SER A O 1
ATOM 1736 N N . SER A 1 217 ? -12.766 -1.552 25.962 1.00 95.12 217 SER A N 1
ATOM 1737 C CA . SER A 1 217 ? -14.230 -1.588 25.847 1.00 95.12 217 SER A CA 1
ATOM 1738 C C . SER A 1 217 ? -14.762 -0.878 24.600 1.00 95.12 217 SER A C 1
ATOM 1740 O O . SER A 1 217 ? -15.945 -0.988 24.295 1.00 95.12 217 SER A O 1
ATOM 1742 N N . LEU A 1 218 ? -13.901 -0.134 23.901 1.00 97.69 218 LEU A N 1
ATOM 1743 C CA . LEU A 1 218 ? -14.271 0.723 22.779 1.00 97.69 218 LEU A CA 1
ATOM 1744 C C . LEU A 1 218 ? -13.669 0.263 21.457 1.00 97.69 218 LEU A C 1
ATOM 1746 O O . LEU A 1 218 ? -14.298 0.473 20.431 1.00 97.69 218 LEU A O 1
ATOM 1750 N N . ALA A 1 219 ? -12.472 -0.325 21.447 1.00 97.81 219 ALA A N 1
ATOM 1751 C CA . ALA A 1 219 ? -11.743 -0.615 20.219 1.00 97.81 219 ALA A CA 1
ATOM 1752 C C . ALA A 1 219 ? -11.052 -1.982 20.237 1.00 97.81 219 ALA A C 1
ATOM 1754 O O . ALA A 1 219 ? -10.644 -2.483 21.285 1.00 97.81 219 ALA A O 1
ATOM 1755 N N . GLN A 1 220 ? -10.888 -2.545 19.043 1.00 97.50 220 GLN A N 1
ATOM 1756 C CA . GLN A 1 220 ? -10.293 -3.854 18.799 1.00 97.50 220 GLN A CA 1
ATOM 1757 C C . GLN A 1 220 ? -8.883 -3.705 18.203 1.00 97.50 220 GLN A C 1
ATOM 1759 O O . GLN A 1 220 ? -8.711 -2.933 17.258 1.00 97.50 220 GLN A O 1
ATOM 1764 N N . PRO A 1 221 ? -7.857 -4.405 18.717 1.00 97.31 221 PRO A N 1
ATOM 1765 C CA . PRO A 1 221 ? -6.508 -4.305 18.174 1.00 97.31 221 PRO A CA 1
ATOM 1766 C C . PRO A 1 221 ? -6.342 -5.183 16.924 1.00 97.31 221 PRO A C 1
ATOM 1768 O O . PRO A 1 221 ? -6.765 -6.343 16.909 1.00 97.31 221 PRO A O 1
ATOM 1771 N N . MET A 1 222 ? -5.665 -4.656 15.902 1.00 98.25 222 MET A N 1
ATOM 1772 C CA . MET A 1 222 ? -5.211 -5.395 14.724 1.00 98.25 222 MET A CA 1
ATOM 1773 C C . MET A 1 222 ? -3.693 -5.548 14.733 1.00 98.25 222 MET A C 1
ATOM 1775 O O . MET A 1 222 ? -2.949 -4.584 14.556 1.00 98.25 222 MET A O 1
ATOM 1779 N N . VAL A 1 223 ? -3.243 -6.786 14.938 1.00 97.50 223 VAL A N 1
ATOM 1780 C CA . VAL A 1 223 ? -1.827 -7.126 15.063 1.00 97.50 223 VAL A CA 1
ATOM 1781 C C . VAL A 1 223 ? -1.191 -7.292 13.689 1.00 97.50 223 VAL A C 1
ATOM 1783 O O . VAL A 1 223 ? -1.593 -8.181 12.939 1.00 97.50 223 VAL A O 1
ATOM 1786 N N . TRP A 1 224 ? -0.172 -6.489 13.373 1.00 97.12 224 TRP A N 1
ATOM 1787 C CA . TRP A 1 224 ? 0.461 -6.493 12.048 1.00 97.12 224 TRP A CA 1
ATOM 1788 C C . TRP A 1 224 ? 1.979 -6.715 12.074 1.00 97.12 224 TRP A C 1
ATOM 1790 O O . TRP A 1 224 ? 2.690 -6.343 13.006 1.00 97.12 224 TRP A O 1
ATOM 1800 N N . HIS A 1 225 ? 2.504 -7.373 11.042 1.00 95.62 225 HIS A N 1
ATOM 1801 C CA . HIS A 1 225 ? 3.927 -7.680 10.892 1.00 95.62 225 HIS A CA 1
ATOM 1802 C C . HIS A 1 225 ? 4.182 -8.234 9.492 1.00 95.62 225 HIS A C 1
ATOM 1804 O O . HIS A 1 225 ? 3.512 -9.175 9.055 1.00 95.62 225 HIS A O 1
ATOM 1810 N N . TYR A 1 226 ? 5.186 -7.692 8.804 1.00 94.88 226 TYR A N 1
ATOM 1811 C CA . TYR A 1 226 ? 5.375 -7.965 7.377 1.00 94.88 226 TYR A CA 1
ATOM 1812 C C . TYR A 1 226 ? 6.655 -8.719 7.014 1.00 94.88 226 TYR A C 1
ATOM 1814 O O . TYR A 1 226 ? 6.842 -9.064 5.855 1.00 94.88 226 TYR A O 1
ATOM 1822 N N . ALA A 1 227 ? 7.545 -9.026 7.964 1.00 89.12 227 ALA A N 1
ATOM 1823 C CA . ALA A 1 227 ? 8.689 -9.886 7.645 1.00 89.12 227 ALA A CA 1
ATOM 1824 C C . ALA A 1 227 ? 8.221 -11.281 7.189 1.00 89.12 227 ALA A C 1
ATOM 1826 O O . ALA A 1 227 ? 7.219 -11.795 7.689 1.00 89.12 227 ALA A O 1
ATOM 1827 N N . SER A 1 228 ? 8.960 -11.910 6.271 1.00 80.31 228 SER A N 1
ATOM 1828 C CA . SER A 1 228 ? 8.610 -13.236 5.743 1.00 80.31 228 SER A CA 1
ATOM 1829 C C . SER A 1 228 ? 8.672 -14.328 6.812 1.00 80.31 228 SER A C 1
ATOM 1831 O O . SER A 1 228 ? 7.860 -15.243 6.818 1.00 80.31 228 SER A O 1
ATOM 1833 N N . GLN A 1 229 ? 9.590 -14.195 7.768 1.00 77.81 229 GLN A N 1
ATOM 1834 C CA . GLN A 1 229 ? 9.671 -15.042 8.951 1.00 77.81 229 GLN A CA 1
ATOM 1835 C C . GLN A 1 229 ? 9.822 -14.144 10.170 1.00 77.81 229 GLN A C 1
ATOM 1837 O O . GLN A 1 229 ? 10.725 -13.307 10.236 1.00 77.81 229 GLN A O 1
ATOM 1842 N N . PHE A 1 230 ? 8.917 -14.298 11.126 1.00 84.38 230 PHE A N 1
ATOM 1843 C CA . PHE A 1 230 ? 8.939 -13.550 12.371 1.00 84.38 230 PHE A CA 1
ATOM 1844 C C . PHE A 1 230 ? 8.382 -14.399 13.503 1.00 84.38 230 PHE A C 1
ATOM 1846 O O . PHE A 1 230 ? 7.636 -15.352 13.284 1.00 84.38 230 PHE A O 1
ATOM 1853 N N . GLN A 1 231 ? 8.753 -14.027 14.721 1.00 78.62 231 GLN A N 1
ATOM 1854 C CA . GLN A 1 231 ? 8.172 -14.569 15.936 1.00 78.62 231 GLN A CA 1
ATOM 1855 C C . GLN A 1 231 ? 7.789 -13.394 16.821 1.00 78.62 231 GLN A C 1
ATOM 1857 O O . GLN A 1 231 ? 8.645 -12.629 17.270 1.00 78.62 231 GLN A O 1
ATOM 1862 N N . LEU A 1 232 ? 6.488 -13.232 17.035 1.00 81.00 232 LEU A N 1
ATOM 1863 C CA . LEU A 1 232 ? 5.995 -12.323 18.055 1.00 81.00 232 LEU A CA 1
ATOM 1864 C C . LEU A 1 232 ? 6.093 -13.031 19.407 1.00 81.00 232 LEU A C 1
ATOM 1866 O O . LEU A 1 232 ? 5.726 -14.196 19.545 1.00 81.00 232 LEU A O 1
ATOM 1870 N N . LYS A 1 233 ? 6.639 -12.318 20.390 1.00 82.50 233 LYS A N 1
ATOM 1871 C CA . LYS A 1 233 ? 6.880 -12.825 21.742 1.00 82.50 233 LYS A CA 1
ATOM 1872 C C . LYS A 1 233 ? 5.577 -13.292 22.398 1.00 82.50 233 LYS A C 1
ATOM 1874 O O . LYS A 1 233 ? 4.587 -12.563 22.369 1.00 82.50 233 LYS A O 1
ATOM 1879 N N . SER A 1 234 ? 5.581 -14.456 23.048 1.00 82.50 234 SER A N 1
ATOM 1880 C CA . SER A 1 234 ? 4.405 -14.978 23.764 1.00 82.50 234 SER A CA 1
ATOM 1881 C C . SER A 1 234 ? 3.920 -14.032 24.863 1.00 82.50 234 SER A C 1
ATOM 1883 O O . SER A 1 234 ? 2.718 -13.914 25.089 1.00 82.50 234 SER A O 1
ATOM 1885 N N . GLU A 1 235 ? 4.829 -13.288 25.503 1.00 86.75 235 GLU A N 1
ATOM 1886 C CA . GLU A 1 235 ? 4.479 -12.277 26.504 1.00 86.75 235 GLU A CA 1
ATOM 1887 C C . GLU A 1 235 ? 3.575 -11.183 25.927 1.00 86.75 235 GLU A C 1
ATOM 1889 O O . GLU A 1 235 ? 2.708 -10.665 26.630 1.00 86.75 235 GLU A O 1
ATOM 1894 N N . TYR A 1 236 ? 3.737 -10.853 24.643 1.00 89.19 236 TYR A N 1
ATOM 1895 C CA . TYR A 1 236 ? 2.899 -9.858 23.987 1.00 89.19 236 TYR A CA 1
ATOM 1896 C C . TYR A 1 236 ? 1.456 -10.346 23.825 1.00 89.19 236 TYR A C 1
ATOM 1898 O O . TYR A 1 236 ? 0.518 -9.619 24.149 1.00 89.19 236 TYR A O 1
ATOM 1906 N N . PHE A 1 237 ? 1.262 -11.594 23.399 1.00 88.50 237 PHE A N 1
ATOM 1907 C CA . PHE A 1 237 ? -0.078 -12.168 23.281 1.00 88.50 237 PHE A CA 1
ATOM 1908 C C . PHE A 1 237 ? -0.739 -12.400 24.638 1.00 88.50 237 PHE A C 1
ATOM 1910 O O . PHE A 1 237 ? -1.933 -12.142 24.772 1.00 88.50 237 PHE A O 1
ATOM 1917 N N . ASN A 1 238 ? 0.032 -12.785 25.659 1.00 88.50 238 ASN A N 1
ATOM 1918 C CA . ASN A 1 238 ? -0.458 -12.858 27.037 1.00 88.50 238 ASN A CA 1
ATOM 1919 C C . ASN A 1 238 ? -0.939 -11.486 27.522 1.00 88.50 238 ASN A C 1
ATOM 1921 O O . ASN A 1 238 ? -2.007 -11.379 28.125 1.00 88.50 238 ASN A O 1
ATOM 1925 N N . LYS A 1 239 ? -0.190 -10.419 27.207 1.00 91.19 239 LYS A N 1
ATOM 1926 C CA . LYS A 1 239 ? -0.625 -9.048 27.477 1.00 91.19 239 LYS A CA 1
ATOM 1927 C C . LYS A 1 239 ? -1.935 -8.730 26.758 1.00 91.19 239 LYS A C 1
ATOM 1929 O O . LYS A 1 239 ? -2.869 -8.284 27.420 1.00 91.19 239 LYS A O 1
ATOM 1934 N N . LEU A 1 240 ? -2.014 -8.956 25.445 1.00 90.12 240 LEU A N 1
ATOM 1935 C CA . LEU A 1 240 ? -3.224 -8.676 24.665 1.00 90.12 240 LEU A CA 1
ATOM 1936 C C . LEU A 1 240 ? -4.440 -9.412 25.231 1.00 90.12 240 LEU A C 1
ATOM 1938 O O . LEU A 1 240 ? -5.444 -8.768 25.516 1.00 90.12 240 LEU A O 1
ATOM 1942 N N . ALA A 1 241 ? -4.323 -10.717 25.487 1.00 88.50 241 ALA A N 1
ATOM 1943 C CA . ALA A 1 241 ? -5.396 -11.534 26.054 1.00 88.50 241 ALA A CA 1
ATOM 1944 C C . ALA A 1 241 ? -5.802 -11.111 27.480 1.00 88.50 241 ALA A C 1
ATOM 1946 O O . ALA A 1 241 ? -6.921 -11.374 27.909 1.00 88.50 241 ALA A O 1
ATOM 1947 N N . SER A 1 242 ? -4.916 -10.439 28.225 1.00 90.06 242 SER A N 1
ATOM 1948 C CA . SER A 1 242 ? -5.230 -9.903 29.559 1.00 90.06 242 SER A CA 1
ATOM 1949 C C . SER A 1 242 ? -6.005 -8.577 29.537 1.00 90.06 242 SER A C 1
ATOM 1951 O O . SER A 1 242 ? -6.459 -8.113 30.588 1.00 90.06 242 SER A O 1
ATOM 1953 N N . VAL A 1 243 ? -6.106 -7.925 28.376 1.00 93.12 243 VAL A N 1
ATOM 1954 C CA . VAL A 1 243 ? -6.700 -6.587 28.222 1.00 93.12 243 VAL A CA 1
ATOM 1955 C C . VAL A 1 243 ? -7.900 -6.609 27.282 1.00 93.12 243 VAL A C 1
ATOM 1957 O O . VAL A 1 243 ? -8.906 -5.966 27.578 1.00 93.12 243 VAL A O 1
ATOM 1960 N N . PHE A 1 244 ? -7.797 -7.343 26.176 1.00 92.75 244 PHE A N 1
ATOM 1961 C CA . PHE A 1 244 ? -8.809 -7.439 25.132 1.00 92.75 244 PHE A CA 1
ATOM 1962 C C . PHE A 1 244 ? -9.419 -8.845 25.101 1.00 92.75 244 PHE A C 1
ATOM 1964 O O . PHE A 1 244 ? -8.691 -9.827 25.283 1.00 92.75 244 PHE A O 1
ATOM 1971 N N . PRO A 1 245 ? -10.733 -8.969 24.842 1.00 91.06 245 PRO A N 1
ATOM 1972 C CA . PRO A 1 245 ? -11.355 -10.263 24.594 1.00 91.06 245 PRO A CA 1
ATOM 1973 C C . PRO A 1 245 ? -10.666 -10.998 23.427 1.00 91.06 245 PRO A C 1
ATOM 1975 O O . PRO A 1 245 ? -10.428 -10.383 22.384 1.00 91.06 245 PRO A O 1
ATOM 1978 N N . PRO A 1 246 ? -10.335 -12.297 23.556 1.00 87.56 246 PRO A N 1
ATOM 1979 C CA . PRO A 1 246 ? -9.586 -13.006 22.516 1.00 87.56 246 PRO A CA 1
ATOM 1980 C C . PRO A 1 246 ? -10.287 -13.119 21.157 1.00 87.56 246 PRO A C 1
ATOM 1982 O O . PRO A 1 246 ? -9.634 -13.227 20.124 1.00 87.56 246 PRO A O 1
ATOM 1985 N N . ASP A 1 247 ? -11.616 -13.102 21.145 1.00 88.50 247 ASP A N 1
ATOM 1986 C CA . ASP A 1 247 ? -12.452 -13.095 19.942 1.00 88.50 247 ASP A CA 1
ATOM 1987 C C . ASP A 1 247 ? -12.508 -11.725 19.245 1.00 88.50 247 ASP A C 1
ATOM 1989 O O . ASP A 1 247 ? -13.054 -11.624 18.153 1.00 88.50 247 ASP A O 1
ATOM 1993 N N . GLN A 1 248 ? -11.904 -10.690 19.836 1.00 91.00 248 GLN A N 1
ATOM 1994 C CA . GLN A 1 248 ? -11.849 -9.324 19.307 1.00 91.00 248 GLN A CA 1
ATOM 1995 C C . GLN A 1 248 ? -10.461 -8.921 18.788 1.00 91.00 248 GLN A C 1
ATOM 1997 O O . GLN A 1 248 ? -10.239 -7.758 18.460 1.00 91.00 248 GLN A O 1
ATOM 2002 N N . VAL A 1 249 ? -9.507 -9.851 18.713 1.00 92.81 249 VAL A N 1
ATOM 2003 C CA . VAL A 1 249 ? -8.171 -9.574 18.169 1.00 92.81 249 VAL A CA 1
ATOM 2004 C C . VAL A 1 249 ? -8.129 -9.895 16.678 1.00 92.81 249 VAL A C 1
ATOM 2006 O O . VAL A 1 249 ? -8.459 -11.005 16.251 1.00 92.81 249 VAL A O 1
ATOM 2009 N N . TRP A 1 250 ? -7.694 -8.914 15.890 1.00 96.62 250 TRP A N 1
ATOM 2010 C CA . TRP A 1 250 ? -7.478 -9.031 14.451 1.00 96.62 250 TRP A CA 1
ATOM 2011 C C . TRP A 1 250 ? -6.003 -9.255 14.132 1.00 96.62 250 TRP A C 1
ATOM 2013 O O . TRP A 1 250 ? -5.115 -8.907 14.911 1.00 96.62 250 TRP A O 1
ATOM 2023 N N . PHE A 1 251 ? -5.740 -9.788 12.944 1.00 97.00 251 PHE A N 1
ATOM 2024 C CA . PHE A 1 251 ? -4.393 -10.068 12.456 1.00 97.00 251 PHE A CA 1
ATOM 2025 C C . PHE A 1 251 ? -4.216 -9.543 11.034 1.00 97.00 251 PHE A C 1
ATOM 2027 O O . PHE A 1 251 ? -5.155 -9.586 10.239 1.00 97.00 251 PHE A O 1
ATOM 2034 N N . ALA A 1 252 ? -3.014 -9.089 10.694 1.00 98.00 252 ALA A N 1
ATOM 2035 C CA . ALA A 1 252 ? -2.712 -8.529 9.385 1.00 98.00 252 ALA A CA 1
ATOM 2036 C C . ALA A 1 252 ? -1.333 -8.959 8.864 1.00 98.00 252 ALA A C 1
ATOM 2038 O O . ALA A 1 252 ? -0.290 -8.635 9.440 1.00 98.00 252 ALA A O 1
ATOM 2039 N N . GLY A 1 253 ? -1.341 -9.662 7.733 1.00 97.75 253 GLY A N 1
ATOM 2040 C CA . GLY A 1 253 ? -0.156 -9.940 6.914 1.00 97.75 253 GLY A CA 1
ATOM 2041 C C . GLY A 1 253 ? -0.193 -9.139 5.620 1.00 97.75 253 GLY A C 1
ATOM 2042 O O . GLY A 1 253 ? -1.181 -8.467 5.355 1.00 97.75 253 GLY A O 1
ATOM 2043 N N . SER A 1 254 ? 0.848 -9.221 4.794 1.00 97.19 254 SER A N 1
ATOM 2044 C CA . SER A 1 254 ? 0.937 -8.434 3.556 1.00 97.19 254 SER A CA 1
ATOM 2045 C C . SER A 1 254 ? 0.913 -9.295 2.294 1.00 97.19 254 SER A C 1
ATOM 2047 O O . SER A 1 254 ? 1.442 -10.408 2.272 1.00 97.19 254 SER A O 1
ATOM 2049 N N . PHE A 1 255 ? 0.371 -8.745 1.204 1.00 97.50 255 PHE A N 1
ATOM 2050 C CA . PHE A 1 255 ? 0.485 -9.316 -0.148 1.00 97.50 255 PHE A CA 1
ATOM 2051 C C . PHE A 1 255 ? 1.259 -8.429 -1.140 1.00 97.50 255 PHE A C 1
ATOM 2053 O O . PHE A 1 255 ? 1.533 -8.874 -2.255 1.00 97.50 255 PHE A O 1
ATOM 2060 N N . ARG A 1 256 ? 1.590 -7.187 -0.754 1.00 96.62 256 ARG A N 1
ATOM 2061 C CA . ARG A 1 256 ? 2.431 -6.216 -1.488 1.00 96.62 256 ARG A CA 1
ATOM 2062 C C . ARG A 1 256 ? 2.826 -5.044 -0.579 1.00 96.62 256 ARG A C 1
ATOM 2064 O O . ARG A 1 256 ? 2.283 -4.922 0.518 1.00 96.62 256 ARG A O 1
ATOM 2071 N N . GLY A 1 257 ? 3.731 -4.172 -1.033 1.00 94.94 257 GLY A N 1
ATOM 2072 C CA . GLY A 1 257 ? 4.011 -2.893 -0.370 1.00 94.94 257 GLY A CA 1
ATOM 2073 C C . GLY A 1 257 ? 4.760 -2.998 0.961 1.00 94.94 257 GLY A C 1
ATOM 2074 O O . GLY A 1 257 ? 4.729 -2.063 1.748 1.00 94.94 257 GLY A O 1
ATOM 2075 N N . SER A 1 258 ? 5.422 -4.129 1.235 1.00 93.50 258 SER A N 1
ATOM 2076 C CA . SER A 1 258 ? 6.124 -4.364 2.510 1.00 93.50 258 SER A CA 1
ATOM 2077 C C . SER A 1 258 ? 7.569 -4.849 2.377 1.00 93.50 258 SER A C 1
ATOM 2079 O O . SER A 1 258 ? 8.217 -5.163 3.375 1.00 93.50 258 SER A O 1
ATOM 2081 N N . VAL A 1 259 ? 8.073 -4.958 1.146 1.00 89.44 259 VAL A N 1
ATOM 2082 C CA . VAL A 1 259 ? 9.414 -5.488 0.855 1.00 89.44 259 VAL A CA 1
ATOM 2083 C C . VAL A 1 259 ? 10.428 -4.356 0.741 1.00 89.44 259 VAL A C 1
ATOM 2085 O O . VAL A 1 259 ? 11.493 -4.399 1.355 1.00 89.44 259 VAL A O 1
ATOM 2088 N N . ALA A 1 260 ? 10.102 -3.349 -0.067 1.00 88.94 260 ALA A N 1
ATOM 2089 C CA . ALA A 1 260 ? 10.878 -2.132 -0.235 1.00 88.94 260 ALA A CA 1
ATOM 2090 C C . ALA A 1 260 ? 9.973 -1.019 -0.772 1.00 88.94 260 ALA A C 1
ATOM 2092 O O . ALA A 1 260 ? 9.102 -1.281 -1.602 1.00 88.94 260 ALA A O 1
ATOM 2093 N N . ALA A 1 261 ? 10.244 0.226 -0.374 1.00 88.75 261 ALA A N 1
ATOM 2094 C CA . ALA A 1 261 ? 9.438 1.392 -0.746 1.00 88.75 261 ALA A CA 1
ATOM 2095 C C . ALA A 1 261 ? 9.323 1.627 -2.265 1.00 88.75 261 ALA A C 1
ATOM 2097 O O . ALA A 1 261 ? 8.357 2.220 -2.729 1.00 88.75 261 ALA A O 1
ATOM 2098 N N . ASN A 1 262 ? 10.292 1.150 -3.050 1.00 88.44 262 ASN A N 1
ATOM 2099 C CA . ASN A 1 262 ? 10.309 1.269 -4.508 1.00 88.44 262 ASN A CA 1
ATOM 2100 C C . ASN A 1 262 ? 10.189 -0.083 -5.232 1.00 88.44 262 ASN A C 1
ATOM 2102 O O . ASN A 1 262 ? 10.550 -0.171 -6.409 1.00 88.44 262 ASN A O 1
ATOM 2106 N N . CYS A 1 263 ? 9.719 -1.137 -4.559 1.00 90.50 263 CYS A N 1
ATOM 2107 C CA . CYS A 1 263 ? 9.522 -2.444 -5.181 1.00 90.50 263 CYS A CA 1
ATOM 2108 C C . CYS A 1 263 ? 8.435 -2.365 -6.264 1.00 90.50 263 CYS A C 1
ATOM 2110 O O . CYS A 1 263 ? 7.405 -1.743 -6.048 1.00 90.50 263 CYS A O 1
ATOM 2112 N N . GLN A 1 264 ? 8.667 -2.975 -7.432 1.00 91.81 264 GLN A N 1
ATOM 2113 C CA . GLN A 1 264 ? 7.733 -2.936 -8.576 1.00 91.81 264 GLN A CA 1
ATOM 2114 C C . GLN A 1 264 ? 7.228 -4.320 -8.993 1.00 91.81 264 GLN A C 1
ATOM 2116 O O . GLN A 1 264 ? 6.262 -4.436 -9.741 1.00 91.81 264 GLN A O 1
ATOM 2121 N N . ILE A 1 265 ? 7.904 -5.369 -8.528 1.00 90.25 265 ILE A N 1
ATOM 2122 C CA . ILE A 1 265 ? 7.626 -6.761 -8.857 1.00 90.25 265 ILE A CA 1
ATOM 2123 C C . ILE A 1 265 ? 7.372 -7.486 -7.546 1.00 90.25 265 ILE A C 1
ATOM 2125 O O . ILE A 1 265 ? 8.259 -7.538 -6.701 1.00 90.25 265 ILE A O 1
ATOM 2129 N N . THR A 1 266 ? 6.177 -8.047 -7.386 1.00 91.62 266 THR A N 1
ATOM 2130 C CA . THR A 1 266 ? 5.738 -8.615 -6.108 1.00 91.62 266 THR A CA 1
ATOM 2131 C C . THR A 1 266 ? 6.376 -9.989 -5.864 1.00 91.62 266 THR A C 1
ATOM 2133 O O . THR A 1 266 ? 6.098 -10.931 -6.613 1.00 91.62 266 THR A O 1
ATOM 2136 N N . PRO A 1 267 ? 7.226 -10.157 -4.834 1.00 86.81 267 PRO A N 1
ATOM 2137 C CA . PRO A 1 267 ? 7.893 -11.427 -4.573 1.00 86.81 267 PRO A CA 1
ATOM 2138 C C . PRO A 1 267 ? 6.972 -12.417 -3.856 1.00 86.81 267 PRO A C 1
ATOM 2140 O O . PRO A 1 267 ? 6.704 -12.279 -2.662 1.00 86.81 267 PRO A O 1
ATOM 2143 N N . LEU A 1 268 ? 6.552 -13.470 -4.565 1.00 88.75 268 LEU A N 1
ATOM 2144 C CA . LEU A 1 268 ? 5.687 -14.510 -4.000 1.00 88.75 268 LEU A CA 1
ATOM 2145 C C . LEU A 1 268 ? 6.282 -15.148 -2.736 1.00 88.75 268 LEU A C 1
ATOM 2147 O O . LEU A 1 268 ? 5.556 -15.323 -1.759 1.00 88.75 268 LEU A O 1
ATOM 2151 N N . TYR A 1 269 ? 7.586 -15.454 -2.729 1.00 85.38 269 TYR A N 1
ATOM 2152 C CA . TYR A 1 269 ? 8.236 -16.099 -1.583 1.00 85.38 269 TYR A CA 1
ATOM 2153 C C . TYR A 1 269 ? 8.030 -15.331 -0.274 1.00 85.38 269 TYR A C 1
ATOM 2155 O O . TYR A 1 269 ? 7.687 -15.925 0.742 1.00 85.38 269 TYR A O 1
ATOM 2163 N N . HIS A 1 270 ? 8.185 -14.006 -0.302 1.00 88.56 270 HIS A N 1
ATOM 2164 C CA . HIS A 1 270 ? 8.133 -13.178 0.897 1.00 88.56 270 HIS A CA 1
ATOM 2165 C C . HIS A 1 270 ? 6.725 -13.165 1.498 1.00 88.56 270 HIS A C 1
ATOM 2167 O O . HIS A 1 270 ? 6.555 -13.428 2.687 1.00 88.56 270 HIS A O 1
ATOM 2173 N N . HIS A 1 271 ? 5.716 -12.906 0.664 1.00 94.69 271 HIS A N 1
ATOM 2174 C CA . HIS A 1 271 ? 4.326 -12.798 1.106 1.00 94.69 271 HIS A CA 1
ATOM 2175 C C . HIS A 1 271 ? 3.710 -14.161 1.444 1.00 94.69 271 HIS A C 1
ATOM 2177 O O . HIS A 1 271 ? 2.919 -14.267 2.384 1.00 94.69 271 HIS A O 1
ATOM 2183 N N . SER A 1 272 ? 4.102 -15.227 0.738 1.00 91.19 272 SER A N 1
ATOM 2184 C CA . SER A 1 272 ? 3.670 -16.590 1.062 1.00 91.19 272 SER A CA 1
ATOM 2185 C C . SER A 1 272 ? 4.249 -17.066 2.397 1.00 91.19 272 SER A C 1
ATOM 2187 O O . SER A 1 272 ? 3.517 -17.636 3.207 1.00 91.19 272 SER A O 1
ATOM 2189 N N . GLU A 1 273 ? 5.531 -16.805 2.665 1.00 92.19 273 GLU A N 1
ATOM 2190 C CA . GLU A 1 273 ? 6.151 -17.095 3.964 1.00 92.19 273 GLU A CA 1
ATOM 2191 C C . GLU A 1 273 ? 5.521 -16.254 5.087 1.00 92.19 273 GLU A C 1
ATOM 2193 O O . GLU A 1 273 ? 5.149 -16.815 6.117 1.00 92.19 273 GLU A O 1
ATOM 2198 N N . ASN A 1 274 ? 5.294 -14.951 4.863 1.00 95.06 274 ASN A N 1
ATOM 2199 C CA . ASN A 1 274 ? 4.620 -14.078 5.832 1.00 95.06 274 ASN A CA 1
ATOM 2200 C C . ASN A 1 274 ? 3.216 -14.597 6.179 1.00 95.06 274 ASN A C 1
ATOM 2202 O O . ASN A 1 274 ? 2.862 -14.710 7.353 1.00 95.06 274 ASN A O 1
ATOM 2206 N N . THR A 1 275 ? 2.436 -14.970 5.161 1.00 95.62 275 THR A N 1
ATOM 2207 C CA . THR A 1 275 ? 1.092 -15.530 5.348 1.00 95.62 275 THR A CA 1
ATOM 2208 C C . THR A 1 275 ? 1.155 -16.814 6.174 1.00 95.62 275 THR A C 1
ATOM 2210 O O . THR A 1 275 ? 0.401 -16.966 7.129 1.00 95.62 275 THR A O 1
ATOM 2213 N N . GLN A 1 276 ? 2.078 -17.727 5.864 1.00 93.00 276 GLN A N 1
ATOM 2214 C CA . GLN A 1 276 ? 2.240 -18.977 6.613 1.00 93.00 276 GLN A CA 1
ATOM 2215 C C . GLN A 1 276 ? 2.692 -18.752 8.063 1.00 93.00 276 GLN A C 1
ATOM 2217 O O . GLN A 1 276 ? 2.187 -19.428 8.961 1.00 93.00 276 GLN A O 1
ATOM 2222 N N . ALA A 1 277 ? 3.584 -17.790 8.312 1.00 93.56 277 ALA A N 1
ATOM 2223 C CA . ALA A 1 277 ? 3.975 -17.401 9.665 1.00 93.56 277 ALA A CA 1
ATOM 2224 C C . ALA A 1 277 ? 2.758 -16.915 10.471 1.00 93.56 277 ALA A C 1
ATOM 2226 O O . ALA A 1 277 ? 2.547 -17.354 11.602 1.00 93.56 277 ALA A O 1
ATOM 2227 N N . TRP A 1 278 ? 1.893 -16.102 9.857 1.00 95.25 278 TRP A N 1
ATOM 2228 C CA . TRP A 1 278 ? 0.636 -15.666 10.466 1.00 95.25 278 TRP A CA 1
ATOM 2229 C C . TRP A 1 278 ? -0.332 -16.807 10.772 1.00 95.25 278 TRP A C 1
ATOM 2231 O O . TRP A 1 278 ? -0.960 -16.797 11.829 1.00 95.25 278 TRP A O 1
ATOM 2241 N N . LEU A 1 279 ? -0.439 -17.815 9.899 1.00 93.00 279 LEU A N 1
ATOM 2242 C CA . LEU A 1 279 ? -1.249 -19.007 10.180 1.00 93.00 279 LEU A CA 1
ATOM 2243 C C . LEU A 1 279 ? -0.761 -19.750 11.432 1.00 93.00 279 LEU A C 1
ATOM 2245 O O . LEU A 1 279 ? -1.581 -20.238 12.211 1.00 93.00 279 LEU A O 1
ATOM 2249 N N . GLY A 1 280 ? 0.558 -19.819 11.640 1.00 91.44 280 GLY A N 1
ATOM 2250 C CA . GLY A 1 280 ? 1.152 -20.347 12.871 1.00 91.44 280 GLY A CA 1
ATOM 2251 C C . GLY A 1 280 ? 0.755 -19.517 14.092 1.00 91.44 280 GLY A C 1
ATOM 2252 O O . GLY A 1 280 ? 0.174 -20.048 15.033 1.00 91.44 280 GLY A O 1
ATOM 2253 N N . VAL A 1 281 ? 0.955 -18.199 14.026 1.00 91.56 281 VAL A N 1
ATOM 2254 C CA . VAL A 1 281 ? 0.617 -17.272 15.119 1.00 91.56 281 VAL A CA 1
ATOM 2255 C C . VAL A 1 281 ? -0.863 -17.338 15.501 1.00 91.56 281 VAL A C 1
ATOM 2257 O O . VAL A 1 281 ? -1.186 -17.435 16.681 1.00 91.56 281 VAL A O 1
ATOM 2260 N N . MET A 1 282 ? -1.775 -17.328 14.526 1.00 90.81 282 MET A N 1
ATOM 2261 C CA . MET A 1 282 ? -3.216 -17.421 14.789 1.00 90.81 282 MET A CA 1
ATOM 2262 C C . MET A 1 282 ? -3.597 -18.754 15.440 1.00 90.81 282 MET A C 1
ATOM 2264 O O . MET A 1 282 ? -4.462 -18.788 16.315 1.00 90.81 282 MET A O 1
ATOM 2268 N N . ARG A 1 283 ? -2.945 -19.854 15.038 1.00 88.38 283 ARG A N 1
ATOM 2269 C CA . ARG A 1 283 ? -3.149 -21.173 15.649 1.00 88.38 283 ARG A CA 1
ATOM 2270 C C . ARG A 1 283 ? -2.712 -21.166 17.111 1.00 88.38 283 ARG A C 1
ATOM 2272 O O . ARG A 1 283 ? -3.484 -21.602 17.963 1.00 88.38 283 ARG A O 1
ATOM 2279 N N . ASP A 1 284 ? -1.516 -20.664 17.386 1.00 87.62 284 ASP A N 1
ATOM 2280 C CA . ASP A 1 284 ? -0.946 -20.637 18.733 1.00 87.62 284 ASP A CA 1
ATOM 2281 C C . ASP A 1 284 ? -1.760 -19.715 19.652 1.00 87.62 284 ASP A C 1
ATOM 2283 O O . ASP A 1 284 ? -2.108 -20.094 20.771 1.00 87.62 284 ASP A O 1
ATOM 2287 N N . TYR A 1 285 ? -2.161 -18.542 19.149 1.00 87.56 285 TYR A N 1
ATOM 2288 C CA . TYR A 1 285 ? -3.014 -17.599 19.870 1.00 87.56 285 TYR A CA 1
ATOM 2289 C C . TYR A 1 285 ? -4.372 -18.207 20.237 1.00 87.56 285 TYR A C 1
ATOM 2291 O O . TYR A 1 285 ? -4.823 -18.087 21.380 1.00 87.56 285 TYR A O 1
ATOM 2299 N N . GLN A 1 286 ? -5.010 -18.904 19.291 1.00 84.25 286 GLN A N 1
ATOM 2300 C CA . GLN A 1 286 ? -6.282 -19.573 19.546 1.00 84.25 286 GLN A CA 1
ATOM 2301 C C . GLN A 1 286 ? -6.138 -20.703 20.576 1.00 84.25 286 GLN A C 1
ATOM 2303 O O . GLN A 1 286 ? -7.001 -20.854 21.436 1.00 84.25 286 GLN A O 1
ATOM 2308 N N . GLN A 1 287 ? -5.059 -21.491 20.511 1.00 83.25 287 GLN A N 1
ATOM 2309 C CA . GLN A 1 287 ? -4.806 -22.578 21.464 1.00 83.25 287 GLN A CA 1
ATOM 2310 C C . GLN A 1 287 ? -4.539 -22.064 22.883 1.00 83.25 287 GLN A C 1
ATOM 2312 O O . GLN A 1 287 ? -5.000 -22.674 23.846 1.00 83.25 287 GLN A O 1
ATOM 2317 N N . ALA A 1 288 ? -3.820 -20.947 23.012 1.00 82.25 288 ALA A N 1
ATOM 2318 C CA . ALA A 1 288 ? -3.528 -20.325 24.300 1.00 82.25 288 ALA A CA 1
ATOM 2319 C C . ALA A 1 288 ? -4.756 -19.638 24.928 1.00 82.25 288 ALA A C 1
ATOM 2321 O O . ALA A 1 288 ? -4.849 -19.519 26.150 1.00 82.25 288 ALA A O 1
ATOM 2322 N N . SER A 1 289 ? -5.713 -19.200 24.108 1.00 78.75 289 SER A N 1
ATOM 2323 C CA . SER A 1 289 ? -6.885 -18.448 24.556 1.00 78.75 289 SER A CA 1
ATOM 2324 C C . SER A 1 289 ? -8.052 -19.378 24.898 1.00 78.75 289 SER A C 1
ATOM 2326 O O . SER A 1 289 ? -8.867 -19.729 24.039 1.00 78.75 289 SER A O 1
ATOM 2328 N N . ALA A 1 290 ? -8.164 -19.767 26.173 1.00 66.62 290 ALA A N 1
ATOM 2329 C CA . ALA A 1 290 ? -9.295 -20.555 26.665 1.00 66.62 290 ALA A CA 1
ATOM 2330 C C . ALA A 1 290 ? -10.631 -19.887 26.273 1.00 66.62 290 ALA A C 1
ATOM 2332 O O . ALA A 1 290 ? -10.858 -18.719 26.573 1.00 66.62 290 ALA A O 1
ATOM 2333 N N . ASN A 1 291 ? -11.519 -20.641 25.614 1.00 66.38 291 ASN A N 1
ATOM 2334 C CA . ASN A 1 291 ? -12.825 -20.205 25.084 1.00 66.38 291 ASN A CA 1
ATOM 2335 C C . ASN A 1 291 ? -12.826 -19.375 23.779 1.00 66.38 291 ASN A C 1
ATOM 2337 O O . ASN A 1 291 ? -13.907 -18.995 23.328 1.00 66.38 291 ASN A O 1
ATOM 2341 N N . CYS A 1 292 ? -11.689 -19.167 23.104 1.00 75.00 292 CYS A N 1
ATOM 2342 C CA . CYS A 1 292 ? -11.662 -18.522 21.783 1.00 75.00 292 CYS A CA 1
ATOM 2343 C C . CYS A 1 292 ? -12.118 -19.486 20.667 1.00 75.00 292 CYS A C 1
ATOM 2345 O O . CYS A 1 292 ? -11.327 -20.194 20.036 1.00 75.00 292 CYS A O 1
ATOM 2347 N N . LYS A 1 293 ? -13.433 -19.543 20.418 1.00 75.00 293 LYS A N 1
ATOM 2348 C CA . LYS A 1 293 ? -14.012 -20.405 19.367 1.00 75.00 293 LYS A CA 1
ATOM 2349 C C . LYS A 1 293 ? -13.795 -19.855 17.952 1.00 75.00 293 LYS A C 1
ATOM 2351 O O . LYS A 1 293 ? -13.727 -20.640 17.006 1.00 75.00 293 LYS A O 1
ATOM 2356 N N . GLN A 1 294 ? -13.669 -18.537 17.821 1.00 84.25 294 GLN A N 1
ATOM 2357 C CA . GLN A 1 294 ? -13.573 -17.804 16.561 1.00 84.25 294 GLN A CA 1
ATOM 2358 C C . GLN A 1 294 ? -12.664 -16.585 16.752 1.00 84.25 294 GLN A C 1
ATOM 2360 O O . GLN A 1 294 ? -12.741 -15.925 17.784 1.00 84.25 294 GLN A O 1
ATOM 2365 N N . LEU A 1 295 ? -11.798 -16.321 15.772 1.00 87.12 295 LEU A N 1
ATOM 2366 C CA . LEU A 1 295 ? -10.988 -15.099 15.713 1.00 87.12 295 LEU A CA 1
ATOM 2367 C C . LEU A 1 295 ? -11.732 -14.051 14.876 1.00 87.12 295 LEU A C 1
ATOM 2369 O O . LEU A 1 295 ? -12.363 -14.425 13.879 1.00 87.12 295 LEU A O 1
ATOM 2373 N N . ALA A 1 296 ? -11.596 -12.771 15.239 1.00 91.25 296 ALA A N 1
ATOM 2374 C CA . ALA A 1 296 ? -12.283 -11.661 14.575 1.00 91.25 296 ALA A CA 1
ATOM 2375 C C . ALA A 1 296 ? -11.999 -11.630 13.065 1.00 91.25 296 ALA A C 1
ATOM 2377 O O . ALA A 1 296 ? -12.906 -11.663 12.234 1.00 91.25 296 ALA A O 1
ATOM 2378 N N . GLY A 1 297 ? -10.724 -11.667 12.676 1.00 93.56 297 GLY A N 1
ATOM 2379 C CA . GLY A 1 297 ? -10.387 -11.773 11.266 1.00 93.56 297 GLY A CA 1
ATOM 2380 C C . GLY A 1 297 ? -8.912 -11.652 10.938 1.00 93.56 297 GLY A C 1
ATOM 2381 O O . GLY A 1 297 ? -8.086 -11.262 11.764 1.00 93.56 297 GLY A O 1
ATOM 2382 N N . PHE A 1 298 ? -8.611 -11.985 9.687 1.00 97.44 298 PHE A N 1
ATOM 2383 C CA . PHE A 1 298 ? -7.305 -11.807 9.070 1.00 97.44 298 PHE A CA 1
ATOM 2384 C C . PHE A 1 298 ? -7.419 -10.858 7.876 1.00 97.44 298 PHE A C 1
ATOM 2386 O O . PHE A 1 298 ? -8.288 -11.040 7.018 1.00 97.44 298 PHE A O 1
ATOM 2393 N N . VAL A 1 299 ? -6.536 -9.868 7.805 1.00 98.56 299 VAL A N 1
ATOM 2394 C CA . VAL A 1 299 ? -6.459 -8.904 6.707 1.00 98.56 299 VAL A CA 1
ATOM 2395 C C . VAL A 1 299 ? -5.183 -9.142 5.906 1.00 98.56 299 VAL A C 1
ATOM 2397 O O . VAL A 1 299 ? -4.090 -9.230 6.459 1.00 98.56 299 VAL A O 1
ATOM 2400 N N . LEU A 1 300 ? -5.319 -9.233 4.586 1.00 98.56 300 LEU A N 1
ATOM 2401 C CA . LEU A 1 300 ? -4.195 -9.166 3.657 1.00 98.56 300 LEU A CA 1
ATOM 2402 C C . LEU A 1 300 ? -3.996 -7.706 3.243 1.00 98.56 300 LEU A C 1
ATOM 2404 O O . LEU A 1 300 ? -4.778 -7.179 2.449 1.00 98.56 300 LEU A O 1
ATOM 2408 N N . THR A 1 301 ? -2.968 -7.063 3.796 1.00 98.56 301 THR A N 1
ATOM 2409 C CA . THR A 1 301 ? -2.624 -5.658 3.554 1.00 98.56 301 THR A CA 1
ATOM 2410 C C . THR A 1 301 ? -1.857 -5.470 2.252 1.00 98.56 301 THR A C 1
ATOM 2412 O O . THR A 1 301 ? -1.037 -6.308 1.853 1.00 98.56 301 THR A O 1
ATOM 2415 N N . GLY A 1 302 ? -2.155 -4.371 1.562 1.00 97.69 302 GLY A N 1
ATOM 2416 C CA . GLY A 1 302 ? -1.669 -4.112 0.216 1.00 97.69 302 GLY A CA 1
ATOM 2417 C C . GLY A 1 302 ? -1.307 -2.655 -0.010 1.00 97.69 302 GLY A C 1
ATOM 2418 O O . GLY A 1 302 ? -1.951 -1.990 -0.815 1.00 97.69 302 GLY A O 1
ATOM 2419 N N . TRP A 1 303 ? -0.262 -2.188 0.670 1.00 97.06 303 TRP A N 1
ATOM 2420 C CA . TRP A 1 303 ? 0.146 -0.783 0.670 1.00 97.06 303 TRP A CA 1
ATOM 2421 C C . TRP A 1 303 ? 0.568 -0.279 -0.715 1.00 97.06 303 TRP A C 1
ATOM 2423 O O . TRP A 1 303 ? 1.200 -0.990 -1.510 1.00 97.06 303 TRP A O 1
ATOM 2433 N N . GLN A 1 304 ? 0.221 0.968 -1.020 1.00 94.94 304 GLN A N 1
ATOM 2434 C CA . GLN A 1 304 ? 0.578 1.652 -2.266 1.00 94.94 304 GLN A CA 1
ATOM 2435 C C . GLN A 1 304 ? 1.834 2.508 -2.141 1.00 94.94 304 GLN A C 1
ATOM 2437 O O . GLN A 1 304 ? 2.486 2.759 -3.159 1.00 94.94 304 GLN A O 1
ATOM 2442 N N . ARG A 1 305 ? 2.193 2.892 -0.915 1.00 94.06 305 ARG A N 1
ATOM 2443 C CA . ARG A 1 305 ? 3.400 3.635 -0.533 1.00 94.06 305 ARG A CA 1
ATOM 2444 C C . ARG A 1 305 ? 3.614 3.524 0.982 1.00 94.06 305 ARG A C 1
ATOM 2446 O O . ARG A 1 305 ? 2.680 3.177 1.695 1.00 94.06 305 ARG A O 1
ATOM 2453 N N . TYR A 1 306 ? 4.832 3.797 1.450 1.00 92.19 306 TYR A N 1
ATOM 2454 C CA . TYR A 1 306 ? 5.201 3.697 2.876 1.00 92.19 306 TYR A CA 1
ATOM 2455 C C . TYR A 1 306 ? 4.724 4.905 3.694 1.00 92.19 306 TYR A C 1
ATOM 2457 O O . TYR A 1 306 ? 4.355 4.776 4.851 1.00 92.19 306 TYR A O 1
ATOM 2465 N N . ASP A 1 307 ? 4.715 6.074 3.067 1.00 91.19 307 ASP A N 1
ATOM 2466 C CA . ASP A 1 307 ? 4.099 7.296 3.567 1.00 91.19 307 ASP A CA 1
ATOM 2467 C C . ASP A 1 307 ? 3.521 8.052 2.366 1.00 91.19 307 ASP A C 1
ATOM 2469 O O . ASP A 1 307 ? 3.824 7.716 1.215 1.00 91.19 307 ASP A O 1
ATOM 2473 N N . HIS A 1 308 ? 2.697 9.070 2.603 1.00 93.25 308 HIS A N 1
ATOM 2474 C CA . HIS A 1 308 ? 2.016 9.802 1.534 1.00 93.25 308 HIS A CA 1
ATOM 2475 C C . HIS A 1 308 ? 2.969 10.409 0.479 1.00 93.25 308 HIS A C 1
ATOM 2477 O O . HIS A 1 308 ? 2.613 10.540 -0.694 1.00 93.25 308 HIS A O 1
ATOM 2483 N N . MET A 1 309 ? 4.190 10.771 0.877 1.00 90.69 309 MET A N 1
ATOM 2484 C CA . MET A 1 309 ? 5.195 11.442 0.046 1.00 90.69 309 MET A CA 1
ATOM 2485 C C . MET A 1 309 ? 6.147 10.464 -0.659 1.00 90.69 309 MET A C 1
ATOM 2487 O O . MET A 1 309 ? 6.873 10.867 -1.572 1.00 90.69 309 MET A O 1
ATOM 2491 N N . ALA A 1 310 ? 6.169 9.194 -0.253 1.00 93.81 310 ALA A N 1
ATOM 2492 C CA . ALA A 1 310 ? 6.998 8.160 -0.857 1.00 93.81 310 ALA A CA 1
ATOM 2493 C C . ALA A 1 310 ? 6.545 7.803 -2.286 1.00 93.81 310 ALA A C 1
ATOM 2495 O O . ALA A 1 310 ? 5.418 8.066 -2.698 1.00 93.81 310 ALA A O 1
ATOM 2496 N N . CYS A 1 311 ? 7.436 7.181 -3.064 1.00 93.75 311 CYS A N 1
ATOM 2497 C CA . CYS A 1 311 ? 7.083 6.673 -4.390 1.00 93.75 311 CYS A CA 1
ATOM 2498 C C . CYS A 1 311 ? 6.093 5.502 -4.322 1.00 93.75 311 CYS A C 1
ATOM 2500 O O . CYS A 1 311 ? 5.946 4.855 -3.283 1.00 93.75 311 CYS A O 1
ATOM 2502 N N . LEU A 1 312 ? 5.476 5.181 -5.462 1.00 95.56 312 LEU A N 1
ATOM 2503 C CA . LEU A 1 312 ? 4.615 4.010 -5.575 1.00 95.56 312 LEU A CA 1
ATOM 2504 C C . LEU A 1 312 ? 5.424 2.715 -5.388 1.00 95.56 312 LEU A C 1
ATOM 2506 O O . LEU A 1 312 ? 6.456 2.498 -6.039 1.00 95.56 312 LEU A O 1
ATOM 2510 N N . CYS A 1 313 ? 4.908 1.836 -4.531 1.00 94.94 313 CYS A N 1
ATOM 2511 C CA . CYS A 1 313 ? 5.297 0.428 -4.469 1.00 94.94 313 CYS A CA 1
ATOM 2512 C C . CYS A 1 313 ? 4.656 -0.360 -5.633 1.00 94.94 313 CYS A C 1
ATOM 2514 O O . CYS A 1 313 ? 4.272 0.213 -6.658 1.00 94.94 313 CYS A O 1
ATOM 2516 N N . GLU A 1 314 ? 4.519 -1.680 -5.490 1.00 95.44 314 GLU A N 1
ATOM 2517 C CA . GLU A 1 314 ? 3.906 -2.522 -6.512 1.00 95.44 314 GLU A CA 1
ATOM 2518 C C . GLU A 1 314 ? 2.462 -2.082 -6.790 1.00 95.44 314 GLU A C 1
ATOM 2520 O O . GLU A 1 314 ? 1.704 -1.767 -5.875 1.00 95.44 314 GLU A O 1
ATOM 2525 N N . LEU A 1 315 ? 2.060 -2.067 -8.062 1.00 97.31 315 LEU A N 1
ATOM 2526 C CA . LEU A 1 315 ? 0.682 -1.754 -8.445 1.00 97.31 315 LEU A CA 1
ATOM 2527 C C . LEU A 1 315 ? -0.240 -2.948 -8.158 1.00 97.31 315 LEU A C 1
ATOM 2529 O O . LEU A 1 315 ? 0.138 -4.097 -8.391 1.00 97.31 315 LEU A O 1
ATOM 2533 N N . LEU A 1 316 ? -1.491 -2.683 -7.766 1.00 97.88 316 LEU A N 1
ATOM 2534 C CA . LEU A 1 316 ? -2.499 -3.719 -7.487 1.00 97.88 316 LEU A CA 1
ATOM 2535 C C . LEU A 1 316 ? -2.598 -4.802 -8.574 1.00 97.88 316 LEU A C 1
ATOM 2537 O O . LEU A 1 316 ? -2.478 -5.974 -8.215 1.00 97.88 316 LEU A O 1
ATOM 2541 N N . PRO A 1 317 ? -2.760 -4.473 -9.875 1.00 97.25 317 PRO A N 1
ATOM 2542 C CA . PRO A 1 317 ? -2.835 -5.486 -10.932 1.00 97.25 317 PRO A CA 1
ATOM 2543 C C . PRO A 1 317 ? -1.576 -6.357 -11.053 1.00 97.25 317 PRO A C 1
ATOM 2545 O O . PRO A 1 317 ? -1.665 -7.507 -11.478 1.00 97.25 317 PRO A O 1
ATOM 2548 N N . VAL A 1 318 ? -0.403 -5.851 -10.654 1.00 95.69 318 VAL A N 1
ATOM 2549 C CA . VAL A 1 318 ? 0.854 -6.619 -10.667 1.00 95.69 318 VAL A CA 1
ATOM 2550 C C . VAL A 1 318 ? 0.888 -7.629 -9.516 1.00 95.69 318 VAL A C 1
ATOM 2552 O O . VAL A 1 318 ? 1.448 -8.715 -9.651 1.00 95.69 318 VAL A O 1
ATOM 2555 N N . SER A 1 319 ? 0.252 -7.302 -8.393 1.00 97.06 319 SER A N 1
ATOM 2556 C CA . SER A 1 319 ? 0.241 -8.135 -7.189 1.00 97.06 319 SER A CA 1
ATOM 2557 C C . SER A 1 319 ? -0.906 -9.145 -7.132 1.00 97.06 319 SER A C 1
ATOM 2559 O O . SER A 1 319 ? -0.900 -9.988 -6.236 1.00 97.06 319 SER A O 1
ATOM 2561 N N . VAL A 1 320 ? -1.868 -9.115 -8.067 1.00 97.81 320 VAL A N 1
ATOM 2562 C CA . VAL A 1 320 ? -3.024 -10.039 -8.084 1.00 97.81 320 VAL A CA 1
ATOM 2563 C C . VAL A 1 320 ? -2.606 -11.512 -7.957 1.00 97.81 320 VAL A C 1
ATOM 2565 O O . VAL A 1 320 ? -3.175 -12.194 -7.105 1.00 97.81 320 VAL A O 1
ATOM 2568 N N . PRO A 1 321 ? -1.593 -12.031 -8.682 1.00 95.75 321 PRO A N 1
ATOM 2569 C CA . PRO A 1 321 ? -1.208 -13.434 -8.529 1.00 95.75 321 PRO A CA 1
ATOM 2570 C C . PRO A 1 321 ? -0.753 -13.814 -7.115 1.00 95.75 321 PRO A C 1
ATOM 2572 O O . PRO A 1 321 ? -1.067 -14.900 -6.619 1.00 95.75 321 PRO A O 1
ATOM 2575 N N . VAL A 1 322 ? -0.049 -12.903 -6.439 1.00 96.38 322 VAL A N 1
ATOM 2576 C CA . VAL A 1 322 ? 0.394 -13.087 -5.052 1.00 96.38 322 VAL A CA 1
ATOM 2577 C C . VAL A 1 322 ? -0.790 -12.962 -4.096 1.00 96.38 322 VAL A C 1
ATOM 2579 O O . VAL A 1 322 ? -0.960 -13.826 -3.240 1.00 96.38 322 VAL A O 1
ATOM 2582 N N . LEU A 1 323 ? -1.665 -11.972 -4.298 1.00 98.31 323 LEU A N 1
ATOM 2583 C CA . LEU A 1 323 ? -2.893 -11.784 -3.523 1.00 98.31 323 LEU A CA 1
ATOM 2584 C C . LEU A 1 323 ? -3.771 -13.039 -3.524 1.00 98.31 323 LEU A C 1
ATOM 2586 O O . LEU A 1 323 ? -4.145 -13.521 -2.457 1.00 98.31 323 LEU A O 1
ATOM 2590 N N . LEU A 1 324 ? -4.075 -13.598 -4.700 1.00 97.94 324 LEU A N 1
ATOM 2591 C CA . LEU A 1 324 ? -4.904 -14.804 -4.810 1.00 97.94 324 LEU A CA 1
ATOM 2592 C C . LEU A 1 324 ? -4.244 -16.001 -4.119 1.00 97.94 324 LEU A C 1
ATOM 2594 O O . LEU A 1 324 ? -4.923 -16.790 -3.461 1.00 97.94 324 LEU A O 1
ATOM 2598 N N . THR A 1 325 ? -2.917 -16.107 -4.217 1.00 96.62 325 THR A N 1
ATOM 2599 C CA . THR A 1 325 ? -2.149 -17.162 -3.550 1.00 96.62 325 THR A CA 1
ATOM 2600 C C . THR A 1 325 ? -2.208 -17.038 -2.032 1.00 96.62 325 THR A C 1
ATOM 2602 O O . THR A 1 325 ? -2.518 -18.021 -1.355 1.00 96.62 325 THR A O 1
ATOM 2605 N N . CYS A 1 326 ? -1.977 -15.846 -1.484 1.00 97.38 326 CYS A N 1
ATOM 2606 C CA . CYS A 1 326 ? -2.101 -15.578 -0.053 1.00 97.38 326 CYS A CA 1
ATOM 2607 C C . CYS A 1 326 ? -3.537 -15.808 0.437 1.00 97.38 326 CYS A C 1
ATOM 2609 O O . CYS A 1 326 ? -3.742 -16.466 1.452 1.00 97.38 326 CYS A O 1
ATOM 2611 N N . LEU A 1 327 ? -4.544 -15.356 -0.312 1.00 97.50 327 LEU A N 1
ATOM 2612 C CA . LEU A 1 327 ? -5.949 -15.485 0.069 1.00 97.50 327 LEU A CA 1
ATOM 2613 C C . LEU A 1 327 ? -6.407 -16.948 0.137 1.00 97.50 327 LEU A C 1
ATOM 2615 O O . LEU A 1 327 ? -7.021 -17.356 1.124 1.00 97.50 327 LEU A O 1
ATOM 2619 N N . VAL A 1 328 ? -6.056 -17.760 -0.864 1.00 96.69 328 VAL A N 1
ATOM 2620 C CA . VAL A 1 328 ? -6.341 -19.202 -0.831 1.00 96.69 328 VAL A CA 1
ATOM 2621 C C . VAL A 1 328 ? -5.523 -19.897 0.254 1.00 96.69 328 VAL A C 1
ATOM 2623 O O . VAL A 1 328 ? -6.055 -20.766 0.932 1.00 96.69 328 VAL A O 1
ATOM 2626 N N . THR A 1 329 ? -4.278 -19.480 0.496 1.00 94.88 329 THR A N 1
ATOM 2627 C CA . THR A 1 329 ? -3.469 -20.000 1.614 1.00 94.88 329 THR A CA 1
ATOM 2628 C C . THR A 1 329 ? -4.155 -19.766 2.961 1.00 94.88 329 THR A C 1
ATOM 2630 O O . THR A 1 329 ? -4.195 -20.667 3.796 1.00 94.88 329 THR A O 1
ATOM 2633 N N . VAL A 1 330 ? -4.750 -18.586 3.168 1.00 95.38 330 VAL A N 1
ATOM 2634 C CA . VAL A 1 330 ? -5.535 -18.280 4.374 1.00 95.38 330 VAL A CA 1
ATOM 2635 C C . VAL A 1 330 ? -6.811 -19.118 4.432 1.00 95.38 330 VAL A C 1
ATOM 2637 O O . VAL A 1 330 ? -7.126 -19.668 5.485 1.00 95.38 330 VAL A O 1
ATOM 2640 N N . ARG A 1 331 ? -7.534 -19.254 3.311 1.00 93.62 331 ARG A N 1
ATOM 2641 C CA . ARG A 1 331 ? -8.768 -20.055 3.225 1.00 93.62 331 ARG A CA 1
ATOM 2642 C C . ARG A 1 331 ? -8.532 -21.528 3.564 1.00 93.62 331 ARG A C 1
ATOM 2644 O O . ARG A 1 331 ? -9.304 -22.102 4.321 1.00 93.62 331 ARG A O 1
ATOM 2651 N N . GLU A 1 332 ? -7.483 -22.121 3.004 1.00 91.88 332 GLU A N 1
ATOM 2652 C CA . GLU A 1 332 ? -7.117 -23.528 3.214 1.00 91.88 332 GLU A CA 1
ATOM 2653 C C . GLU A 1 332 ? -6.299 -23.740 4.499 1.00 91.88 332 GLU A C 1
ATOM 2655 O O . GLU A 1 332 ? -5.982 -24.874 4.855 1.00 91.88 332 GLU A O 1
ATOM 2660 N N . PHE A 1 333 ? -5.944 -22.655 5.196 1.00 90.50 333 PHE A N 1
ATOM 2661 C CA . PHE A 1 333 ? -5.069 -22.662 6.367 1.00 90.50 333 PHE A CA 1
ATOM 2662 C C . PHE A 1 333 ? -3.728 -23.380 6.109 1.00 90.50 333 PHE A C 1
ATOM 2664 O O . PHE A 1 333 ? -3.195 -24.095 6.962 1.00 90.50 333 PHE A O 1
ATOM 2671 N N . GLY A 1 334 ? -3.160 -23.183 4.918 1.00 89.44 334 GLY A N 1
ATOM 2672 C CA . GLY A 1 334 ? -1.894 -23.781 4.512 1.00 89.44 334 GLY A CA 1
ATOM 2673 C C . GLY A 1 334 ? -1.555 -23.535 3.046 1.00 89.44 334 GLY A C 1
ATOM 2674 O O . GLY A 1 334 ? -2.421 -23.229 2.229 1.00 89.44 334 GLY A O 1
ATOM 2675 N N . PHE A 1 335 ? -0.273 -23.679 2.709 1.00 88.06 335 PHE A N 1
ATOM 2676 C CA . PHE A 1 335 ? 0.231 -23.546 1.345 1.00 88.06 335 PHE A CA 1
ATOM 2677 C C . PHE A 1 335 ? 0.870 -24.861 0.893 1.00 88.06 335 PHE A C 1
ATOM 2679 O O . PHE A 1 335 ? 1.737 -25.406 1.573 1.00 88.06 335 PHE A O 1
ATOM 2686 N N . THR A 1 336 ? 0.439 -25.387 -0.254 1.00 87.56 336 THR A N 1
ATOM 2687 C CA . THR A 1 336 ? 0.931 -26.656 -0.809 1.00 87.56 336 THR A CA 1
ATOM 2688 C C . THR A 1 336 ? 1.290 -26.513 -2.284 1.00 87.56 336 THR A C 1
ATOM 2690 O O . THR A 1 336 ? 0.825 -25.602 -2.974 1.00 87.56 336 THR A O 1
ATOM 2693 N N . VAL A 1 337 ? 2.084 -27.458 -2.796 1.00 88.00 337 VAL A N 1
ATOM 2694 C CA . VAL A 1 337 ? 2.426 -27.532 -4.227 1.00 88.00 337 VAL A CA 1
ATOM 2695 C C . VAL A 1 337 ? 1.167 -27.653 -5.093 1.00 88.00 337 VAL A C 1
ATOM 2697 O O . VAL A 1 337 ? 1.104 -27.052 -6.165 1.00 88.00 337 VAL A O 1
ATOM 2700 N N . ASP A 1 338 ? 0.136 -28.353 -4.618 1.00 90.06 338 ASP A N 1
ATOM 2701 C CA . ASP A 1 338 ? -1.133 -28.491 -5.336 1.00 90.06 338 ASP A CA 1
ATOM 2702 C C . ASP A 1 338 ? -1.903 -27.172 -5.419 1.00 90.06 338 ASP A C 1
ATOM 2704 O O . ASP A 1 338 ? -2.427 -26.842 -6.485 1.00 90.06 338 ASP A O 1
ATOM 2708 N N . ILE A 1 339 ? -1.956 -26.402 -4.324 1.00 88.94 339 ILE A N 1
ATOM 2709 C CA . ILE A 1 339 ? -2.556 -25.058 -4.313 1.00 88.94 339 ILE A CA 1
ATOM 2710 C C . ILE A 1 339 ? -1.819 -24.168 -5.314 1.00 88.94 339 ILE A C 1
ATOM 2712 O O . ILE A 1 339 ? -2.447 -23.573 -6.192 1.00 88.94 339 ILE A O 1
ATOM 2716 N N . HIS A 1 340 ? -0.487 -24.148 -5.242 1.00 90.62 340 HIS A N 1
ATOM 2717 C CA . HIS A 1 340 ? 0.348 -23.357 -6.139 1.00 90.62 340 HIS A CA 1
ATOM 2718 C C . HIS A 1 340 ? 0.130 -23.727 -7.615 1.00 90.62 340 HIS A C 1
ATOM 2720 O O . HIS A 1 340 ? -0.073 -22.856 -8.463 1.00 90.62 340 HIS A O 1
ATOM 2726 N N . SER A 1 341 ? 0.093 -25.025 -7.921 1.00 92.31 341 SER A N 1
ATOM 2727 C CA . SER A 1 341 ? -0.095 -25.543 -9.280 1.00 92.31 341 SER A CA 1
ATOM 2728 C C . SER A 1 341 ? -1.496 -25.272 -9.829 1.00 92.31 341 SER A C 1
ATOM 2730 O O . SER A 1 341 ? -1.662 -24.990 -11.017 1.00 92.31 341 SER A O 1
ATOM 2732 N N . LYS A 1 342 ? -2.535 -25.369 -8.991 1.00 92.94 342 LYS A N 1
ATOM 2733 C CA . LYS A 1 342 ? -3.919 -25.062 -9.386 1.00 92.94 342 LYS A CA 1
ATOM 2734 C C . LYS A 1 342 ? -4.088 -23.578 -9.691 1.00 92.94 342 LYS A C 1
ATOM 2736 O O . LYS A 1 342 ? -4.620 -23.251 -10.746 1.00 92.94 342 LYS A O 1
ATOM 2741 N N . LEU A 1 343 ? -3.584 -22.706 -8.820 1.00 93.62 343 LEU A N 1
ATOM 2742 C CA . LEU A 1 343 ? -3.671 -21.258 -9.008 1.00 93.62 343 LEU A CA 1
ATOM 2743 C C . LEU A 1 343 ? -2.883 -20.782 -10.226 1.00 93.62 343 LEU A C 1
ATOM 2745 O O . LEU A 1 343 ? -3.407 -19.998 -11.010 1.00 93.62 343 LEU A O 1
ATOM 2749 N N . SER A 1 344 ? -1.669 -21.302 -10.432 1.00 92.69 344 SER A N 1
ATOM 2750 C CA . SER A 1 344 ? -0.859 -20.972 -11.614 1.00 92.69 344 SER A CA 1
ATOM 2751 C C . SER A 1 344 ? -1.629 -21.256 -12.908 1.00 92.69 344 SER A C 1
ATOM 2753 O O . SER A 1 344 ? -1.759 -20.375 -13.756 1.00 92.69 344 SER A O 1
ATOM 2755 N N . ARG A 1 345 ? -2.249 -22.443 -13.009 1.00 92.56 345 ARG A N 1
ATOM 2756 C CA . ARG A 1 345 ? -3.088 -22.818 -14.159 1.00 92.56 345 ARG A CA 1
ATOM 2757 C C . ARG A 1 345 ? -4.349 -21.966 -14.284 1.00 92.56 345 ARG A C 1
ATOM 2759 O O . ARG A 1 345 ? -4.678 -21.549 -15.386 1.00 92.56 345 ARG A O 1
ATOM 2766 N N . GLN A 1 346 ? -5.043 -21.694 -13.178 1.00 92.75 346 GLN A N 1
ATOM 2767 C CA . GLN A 1 346 ? -6.252 -20.862 -13.175 1.00 92.75 346 GLN A CA 1
ATOM 2768 C C . GLN A 1 346 ? -5.970 -19.436 -13.670 1.00 92.75 346 GLN A C 1
ATOM 2770 O O . GLN A 1 346 ? -6.808 -18.835 -14.332 1.00 92.75 346 GLN A O 1
ATOM 2775 N N . MET A 1 347 ? -4.785 -18.908 -13.371 1.00 92.81 347 MET A N 1
ATOM 2776 C CA . MET A 1 347 ? -4.341 -17.586 -13.810 1.00 92.81 347 MET A CA 1
ATOM 2777 C C . MET A 1 347 ? -3.732 -17.579 -15.221 1.00 92.81 347 MET A C 1
ATOM 2779 O O . MET A 1 347 ? -3.325 -16.519 -15.694 1.00 92.81 347 MET A O 1
ATOM 2783 N N . GLY A 1 348 ? -3.678 -18.728 -15.899 1.00 91.75 348 GLY A N 1
ATOM 2784 C CA . GLY A 1 348 ? -3.170 -18.853 -17.266 1.00 91.75 348 GLY A CA 1
ATOM 2785 C C . GLY A 1 348 ? -1.644 -18.929 -17.382 1.00 91.75 348 GLY A C 1
ATOM 2786 O O . GLY A 1 348 ? -1.116 -18.796 -18.485 1.00 91.75 348 GLY A O 1
ATOM 2787 N N . PHE A 1 349 ? -0.910 -19.146 -16.284 1.00 88.88 349 PHE A N 1
ATOM 2788 C CA . PHE A 1 349 ? 0.540 -19.333 -16.371 1.00 88.88 349 PHE A CA 1
ATOM 2789 C C . PHE A 1 349 ? 0.870 -20.679 -17.047 1.00 88.88 349 PHE A C 1
ATOM 2791 O O . PHE A 1 349 ? 0.264 -21.697 -16.699 1.00 88.88 349 PHE A O 1
ATOM 2798 N N . PRO A 1 350 ? 1.828 -20.708 -17.999 1.00 83.88 350 PRO A N 1
ATOM 2799 C CA . PRO A 1 350 ? 2.240 -21.945 -18.669 1.00 83.88 350 PRO A CA 1
ATOM 2800 C C . PRO A 1 350 ? 2.994 -22.891 -17.727 1.00 83.88 350 PRO A C 1
ATOM 2802 O O . PRO A 1 350 ? 2.844 -24.106 -17.817 1.00 83.88 350 PRO A O 1
ATOM 2805 N N . ASP A 1 351 ? 3.756 -22.310 -16.801 1.00 84.62 351 ASP A N 1
ATOM 2806 C CA . ASP A 1 351 ? 4.490 -22.988 -15.740 1.00 84.62 351 ASP A CA 1
ATOM 2807 C C . ASP A 1 351 ? 3.972 -22.534 -14.368 1.00 84.62 351 ASP A C 1
ATOM 2809 O O . ASP A 1 351 ? 3.035 -21.741 -14.257 1.00 84.62 351 ASP A O 1
ATOM 2813 N N . LEU A 1 352 ? 4.590 -23.027 -13.294 1.00 85.69 352 LEU A N 1
ATOM 2814 C CA . LEU A 1 352 ? 4.313 -22.523 -11.951 1.00 85.69 352 LEU A CA 1
ATOM 2815 C C . LEU A 1 352 ? 4.616 -21.025 -11.856 1.00 85.69 352 LEU A C 1
ATOM 2817 O O . LEU A 1 352 ? 5.655 -20.566 -12.340 1.00 85.69 352 LEU A O 1
ATOM 2821 N N . LEU A 1 353 ? 3.733 -20.290 -11.174 1.00 85.38 353 LEU A N 1
ATOM 2822 C CA . LEU A 1 353 ? 3.961 -18.898 -10.813 1.00 85.38 353 LEU A CA 1
ATOM 2823 C C . LEU A 1 353 ? 5.352 -18.782 -10.150 1.00 85.38 353 LEU A C 1
ATOM 2825 O O . LEU A 1 353 ? 5.683 -19.565 -9.252 1.00 85.38 353 LEU A O 1
ATOM 2829 N N . PRO A 1 354 ? 6.217 -17.852 -10.589 1.00 80.12 354 PRO A N 1
ATOM 2830 C CA . PRO A 1 354 ? 7.593 -17.842 -10.117 1.00 80.12 354 PRO A CA 1
ATOM 2831 C C . PRO A 1 354 ? 7.672 -17.530 -8.622 1.00 80.12 354 PRO A C 1
ATOM 2833 O O . PRO A 1 354 ? 7.268 -16.458 -8.175 1.00 80.12 354 PRO A O 1
ATOM 2836 N N . TRP A 1 355 ? 8.261 -18.452 -7.854 1.00 76.06 355 TRP A N 1
ATOM 2837 C CA . TRP A 1 355 ? 8.481 -18.268 -6.415 1.00 76.06 355 TRP A CA 1
ATOM 2838 C C . TRP A 1 355 ? 9.341 -17.034 -6.122 1.00 76.06 355 TRP A C 1
ATOM 2840 O O . TRP A 1 355 ? 9.016 -16.212 -5.266 1.00 76.06 355 TRP A O 1
ATOM 2850 N N . ASN A 1 356 ? 10.426 -16.882 -6.887 1.00 74.62 356 ASN A N 1
ATOM 2851 C CA . ASN A 1 356 ? 11.247 -15.682 -6.905 1.00 74.62 356 ASN A CA 1
ATOM 2852 C C . ASN A 1 356 ? 11.218 -15.069 -8.317 1.00 74.62 356 ASN A C 1
ATOM 2854 O O . ASN A 1 356 ? 11.923 -15.561 -9.206 1.00 74.62 356 ASN A O 1
ATOM 2858 N N . PRO A 1 357 ? 10.437 -13.999 -8.532 1.00 68.62 357 PRO A N 1
ATOM 2859 C CA . PRO A 1 357 ? 10.297 -13.389 -9.848 1.00 68.62 357 PRO A CA 1
ATOM 2860 C C . PRO A 1 357 ? 11.569 -12.670 -10.319 1.00 68.62 357 PRO A C 1
ATOM 2862 O O . PRO A 1 357 ? 11.711 -12.431 -11.508 1.00 68.62 357 PRO A O 1
ATOM 2865 N N . PHE A 1 358 ? 12.531 -12.383 -9.434 1.00 63.50 358 PHE A N 1
ATOM 2866 C CA . PHE A 1 358 ? 13.797 -11.734 -9.802 1.00 63.50 358 PHE A CA 1
ATOM 2867 C C . PHE A 1 358 ? 14.806 -12.683 -10.466 1.00 63.50 358 PHE A C 1
ATOM 2869 O O . PHE A 1 358 ? 15.836 -12.241 -10.963 1.00 63.50 358 PHE A O 1
ATOM 2876 N N . VAL A 1 359 ? 14.539 -13.993 -10.452 1.00 53.56 359 VAL A N 1
ATOM 2877 C CA . VAL A 1 359 ? 15.394 -15.011 -11.089 1.00 53.56 359 VAL A CA 1
ATOM 2878 C C . VAL A 1 359 ? 14.977 -15.261 -12.541 1.00 53.56 359 VAL A C 1
ATOM 2880 O O . VAL A 1 359 ? 15.784 -15.731 -13.341 1.00 53.56 359 VAL A O 1
ATOM 2883 N N . GLN A 1 360 ? 13.729 -14.950 -12.892 1.00 54.06 360 GLN A N 1
ATOM 2884 C CA . GLN A 1 360 ? 13.197 -15.117 -14.239 1.00 54.06 360 GLN A CA 1
ATOM 2885 C C . GLN A 1 360 ? 13.064 -13.745 -14.900 1.00 54.06 360 GLN A C 1
ATOM 2887 O O . GLN A 1 360 ? 12.202 -12.950 -14.550 1.00 54.06 360 GLN A O 1
ATOM 2892 N N . ASN A 1 361 ? 13.936 -13.465 -15.869 1.00 47.72 361 ASN A N 1
ATOM 2893 C CA . ASN A 1 361 ? 14.019 -12.145 -16.503 1.00 47.72 361 ASN A CA 1
ATOM 2894 C C . ASN A 1 361 ? 12.895 -11.847 -17.507 1.00 47.72 361 ASN A C 1
ATOM 2896 O O . ASN A 1 361 ? 12.865 -10.746 -18.048 1.00 47.72 361 ASN A O 1
ATOM 2900 N N . LEU A 1 362 ? 12.007 -12.798 -17.813 1.00 56.88 362 LEU A N 1
ATOM 2901 C CA . LEU A 1 362 ? 11.025 -12.635 -18.883 1.00 56.88 362 LEU A CA 1
ATOM 2902 C C . LEU A 1 362 ? 9.612 -12.979 -18.396 1.00 56.88 362 LEU A C 1
ATOM 2904 O O . LEU A 1 362 ? 9.421 -14.048 -17.813 1.00 56.88 362 LEU A O 1
ATOM 2908 N N . PRO A 1 363 ? 8.620 -12.101 -18.633 1.00 62.06 363 PRO A N 1
ATOM 2909 C CA . PRO A 1 363 ? 7.228 -12.419 -18.355 1.00 62.06 363 PRO A CA 1
ATOM 2910 C C . PRO A 1 363 ? 6.715 -13.532 -19.278 1.00 62.06 363 PRO A C 1
ATOM 2912 O O . PRO A 1 363 ? 7.283 -13.747 -20.355 1.00 62.06 363 PRO A O 1
ATOM 2915 N N . PRO A 1 364 ? 5.606 -14.197 -18.905 1.00 64.38 364 PRO A N 1
ATOM 2916 C CA . PRO A 1 364 ? 4.936 -15.152 -19.776 1.00 64.38 364 PRO A CA 1
ATOM 2917 C C . PRO A 1 364 ? 4.623 -14.516 -21.137 1.00 64.38 364 PRO A C 1
ATOM 2919 O O . PRO A 1 364 ? 4.153 -13.379 -21.209 1.00 64.38 364 PRO A O 1
ATOM 2922 N N . THR A 1 365 ? 4.876 -15.245 -22.223 1.00 63.88 365 THR A N 1
ATOM 2923 C CA . THR A 1 365 ? 4.529 -14.812 -23.588 1.00 63.88 365 THR A CA 1
ATOM 2924 C C . THR A 1 365 ? 3.044 -14.978 -23.905 1.00 63.88 365 THR A C 1
ATOM 2926 O O . THR A 1 365 ? 2.572 -14.428 -24.895 1.00 63.88 365 THR A O 1
ATOM 2929 N N . ASN A 1 366 ? 2.323 -15.736 -23.079 1.00 69.62 366 ASN A N 1
ATOM 2930 C CA . ASN A 1 366 ? 0.931 -16.111 -23.301 1.00 69.62 366 ASN A CA 1
ATOM 2931 C C . ASN A 1 366 ? -0.026 -15.110 -22.644 1.00 69.62 366 ASN A C 1
ATOM 2933 O O . ASN A 1 366 ? 0.332 -14.435 -21.677 1.00 69.62 366 ASN A O 1
ATOM 2937 N N . GLU A 1 367 ? -1.259 -15.053 -23.150 1.00 85.12 367 GLU A N 1
ATOM 2938 C CA . GLU A 1 367 ? -2.341 -14.337 -22.476 1.00 85.12 367 GLU A CA 1
ATOM 2939 C C . GLU A 1 367 ? -2.648 -15.000 -21.128 1.00 85.12 367 GLU A C 1
ATOM 2941 O O . GLU A 1 367 ? -2.786 -16.220 -21.035 1.00 85.12 367 GLU A O 1
ATOM 2946 N N . LEU A 1 368 ? -2.733 -14.182 -20.082 1.00 92.56 368 LEU A N 1
ATOM 2947 C CA . LEU A 1 368 ? -3.066 -14.614 -18.727 1.00 92.56 368 LEU A CA 1
ATOM 2948 C C . LEU A 1 368 ? -4.560 -14.376 -18.461 1.00 92.56 368 LEU A C 1
ATOM 2950 O O . LEU A 1 368 ? -5.226 -13.631 -19.179 1.00 92.56 368 LEU A O 1
ATOM 2954 N N . SER A 1 369 ? -5.098 -15.008 -17.419 1.00 93.31 369 SER A N 1
ATOM 2955 C CA . SER A 1 369 ? -6.553 -15.122 -17.210 1.00 93.31 369 SER A CA 1
ATOM 2956 C C . SER A 1 369 ? -7.097 -14.349 -16.002 1.00 93.31 369 SER A C 1
ATOM 2958 O O . SER A 1 369 ? -8.235 -14.576 -15.603 1.00 93.31 369 SER A O 1
ATOM 2960 N N . PHE A 1 370 ? -6.315 -13.447 -15.401 1.00 95.00 370 PHE A N 1
ATOM 2961 C CA . PHE A 1 370 ? -6.755 -12.620 -14.268 1.00 95.00 370 PHE A CA 1
ATOM 2962 C C . PHE A 1 370 ? -6.931 -11.141 -14.662 1.00 95.00 370 PHE A C 1
ATOM 2964 O O . PHE A 1 370 ? -6.206 -10.657 -15.535 1.00 95.00 370 PHE A O 1
ATOM 2971 N N . PRO A 1 371 ? -7.850 -10.389 -14.023 1.00 96.75 371 PRO A N 1
ATOM 2972 C CA . PRO A 1 371 ? -8.027 -8.963 -14.287 1.00 96.75 371 PRO A CA 1
ATOM 2973 C C . PRO A 1 371 ? -6.712 -8.191 -14.135 1.00 96.75 371 PRO A C 1
ATOM 2975 O O . PRO A 1 371 ? -5.975 -8.384 -13.170 1.00 96.75 371 PRO A O 1
ATOM 2978 N N . GLY A 1 372 ? -6.413 -7.295 -15.079 1.00 96.00 372 GLY A N 1
ATOM 2979 C CA . GLY A 1 372 ? -5.215 -6.447 -15.015 1.00 96.00 372 GLY A CA 1
ATOM 2980 C C . GLY A 1 372 ? -3.915 -7.126 -15.465 1.00 96.00 372 GLY A C 1
ATOM 2981 O O . GLY A 1 372 ? -2.847 -6.515 -15.398 1.00 96.00 372 GLY A O 1
ATOM 2982 N N . TRP A 1 373 ? -3.972 -8.351 -15.998 1.00 95.50 373 TRP A N 1
ATOM 2983 C CA . TRP A 1 373 ? -2.779 -9.082 -16.434 1.00 95.50 373 TRP A CA 1
ATOM 2984 C C . TRP A 1 373 ? -1.928 -8.366 -17.496 1.00 95.50 373 TRP A C 1
ATOM 2986 O O . TRP A 1 373 ? -0.714 -8.561 -17.561 1.00 9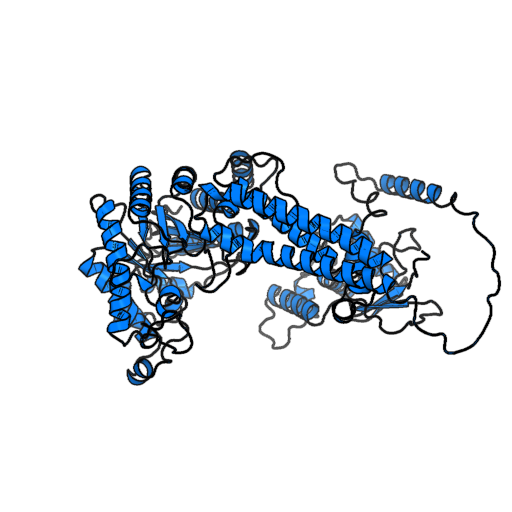5.50 373 TRP A O 1
ATOM 2996 N N . ARG A 1 374 ? -2.532 -7.507 -18.327 1.00 95.38 374 ARG A N 1
ATOM 2997 C CA . ARG A 1 374 ? -1.786 -6.704 -19.311 1.00 95.38 374 ARG A CA 1
ATOM 2998 C C . ARG A 1 374 ? -0.834 -5.728 -18.624 1.00 95.38 374 ARG A C 1
ATOM 3000 O O . ARG A 1 374 ? 0.302 -5.577 -19.072 1.00 95.38 374 ARG A O 1
ATOM 3007 N N . VAL A 1 375 ? -1.263 -5.128 -17.510 1.00 96.69 375 VAL A N 1
ATOM 3008 C CA . VAL A 1 375 ? -0.416 -4.264 -16.676 1.00 96.69 375 VAL A CA 1
ATOM 3009 C C . VAL A 1 375 ? 0.707 -5.091 -16.055 1.00 96.69 375 VAL A C 1
ATOM 3011 O O . VAL A 1 375 ? 1.866 -4.694 -16.153 1.00 96.69 375 VAL A O 1
ATOM 3014 N N . TYR A 1 376 ? 0.395 -6.277 -15.514 1.00 94.69 376 TYR A N 1
ATOM 3015 C CA . TYR A 1 376 ? 1.395 -7.227 -15.006 1.00 94.69 376 TYR A CA 1
ATOM 3016 C C . TYR A 1 376 ? 2.498 -7.502 -16.043 1.00 94.69 376 TYR A C 1
ATOM 3018 O O . TYR A 1 376 ? 3.679 -7.286 -15.769 1.00 94.69 376 TYR A O 1
ATOM 3026 N N . VAL A 1 377 ? 2.132 -7.888 -17.270 1.00 92.62 377 VAL A N 1
ATOM 3027 C CA . VAL A 1 377 ? 3.105 -8.173 -18.339 1.00 92.62 377 VAL A CA 1
ATOM 3028 C C . VAL A 1 377 ? 3.916 -6.929 -18.711 1.00 92.62 377 VAL A C 1
ATOM 3030 O O . VAL A 1 377 ? 5.135 -7.027 -18.865 1.00 92.62 377 VAL A O 1
ATOM 3033 N N . CYS A 1 378 ? 3.278 -5.762 -18.838 1.00 94.12 378 CYS A N 1
ATOM 3034 C CA . CYS A 1 378 ? 3.974 -4.516 -19.170 1.00 94.12 378 CYS A CA 1
ATOM 3035 C C . CYS A 1 378 ? 5.013 -4.144 -18.108 1.00 94.12 378 CYS A C 1
ATOM 3037 O O . CYS A 1 378 ? 6.152 -3.836 -18.459 1.00 94.12 378 CYS A O 1
ATOM 3039 N N . VAL A 1 379 ? 4.657 -4.227 -16.823 1.00 94.31 379 VAL A N 1
ATOM 3040 C CA . VAL A 1 379 ? 5.571 -3.912 -15.717 1.00 94.31 379 VAL A CA 1
ATOM 3041 C C . VAL A 1 379 ? 6.770 -4.857 -15.716 1.00 94.31 379 VAL A C 1
ATOM 3043 O O . VAL A 1 379 ? 7.902 -4.385 -15.648 1.00 94.31 379 VAL A O 1
ATOM 3046 N N . TYR A 1 380 ? 6.567 -6.165 -15.888 1.00 91.25 380 TYR A N 1
ATOM 3047 C CA . TYR A 1 380 ? 7.680 -7.118 -15.977 1.00 91.25 380 TYR A CA 1
ATOM 3048 C C . TYR A 1 380 ? 8.597 -6.847 -17.179 1.00 91.25 380 TYR A C 1
ATOM 3050 O O . TYR A 1 380 ? 9.818 -6.838 -17.016 1.00 91.25 380 TYR A O 1
ATOM 3058 N N . LYS A 1 381 ? 8.042 -6.575 -18.371 1.00 90.50 381 LYS A N 1
ATOM 3059 C CA . LYS A 1 381 ? 8.842 -6.233 -19.566 1.00 90.50 381 LYS A CA 1
ATOM 3060 C C . LYS A 1 381 ? 9.665 -4.965 -19.345 1.00 90.50 381 LYS A C 1
ATOM 3062 O O . LYS A 1 381 ? 10.856 -4.941 -19.642 1.00 90.50 381 LYS A O 1
ATOM 3067 N N . LEU A 1 382 ? 9.046 -3.925 -18.794 1.00 92.94 382 LEU A N 1
ATOM 3068 C CA . LEU A 1 382 ? 9.707 -2.651 -18.524 1.00 92.94 382 LEU A CA 1
ATOM 3069 C C . LEU A 1 382 ? 10.779 -2.769 -17.434 1.00 92.94 382 LEU A C 1
ATOM 3071 O O . LEU A 1 382 ? 11.826 -2.137 -17.549 1.00 92.94 382 LEU A O 1
ATOM 3075 N N . GLN A 1 383 ? 10.564 -3.591 -16.404 1.00 89.88 383 GLN A N 1
ATOM 3076 C CA . GLN A 1 383 ? 11.576 -3.852 -15.376 1.00 89.88 383 GLN A CA 1
ATOM 3077 C C . GLN A 1 383 ? 12.756 -4.665 -15.923 1.00 89.88 383 GLN A C 1
ATOM 3079 O O . GLN A 1 383 ? 13.905 -4.352 -15.610 1.00 89.88 383 GLN A O 1
ATOM 3084 N N . ALA A 1 384 ? 12.507 -5.645 -16.795 1.00 87.38 384 ALA A N 1
ATOM 3085 C CA . ALA A 1 384 ? 13.570 -6.362 -17.497 1.00 87.38 384 ALA A CA 1
ATOM 3086 C C . ALA A 1 384 ? 14.410 -5.410 -18.366 1.00 87.38 384 ALA A C 1
ATOM 3088 O O . ALA A 1 384 ? 15.635 -5.386 -18.243 1.00 87.38 384 ALA A O 1
ATOM 3089 N N . LEU A 1 385 ? 13.750 -4.555 -19.154 1.00 90.50 385 LEU A N 1
ATOM 3090 C CA . LEU A 1 385 ? 14.401 -3.543 -19.988 1.00 90.50 385 LEU A CA 1
ATOM 3091 C C . LEU A 1 385 ? 15.199 -2.531 -19.156 1.00 90.50 385 LEU A C 1
ATOM 3093 O O . LEU A 1 385 ? 16.322 -2.169 -19.501 1.00 90.50 385 LEU A O 1
ATOM 3097 N N . ARG A 1 386 ? 14.645 -2.096 -18.021 1.00 91.06 386 ARG A N 1
ATOM 3098 C CA . ARG A 1 386 ? 15.324 -1.224 -17.057 1.00 91.06 386 ARG A CA 1
ATOM 3099 C C . ARG A 1 386 ? 16.601 -1.874 -16.527 1.00 91.06 386 ARG A C 1
ATOM 3101 O O . ARG A 1 386 ? 17.641 -1.217 -16.500 1.00 91.06 386 ARG A O 1
ATOM 3108 N N . ASN A 1 387 ? 16.540 -3.142 -16.126 1.00 86.62 387 ASN A N 1
ATOM 3109 C CA . ASN A 1 387 ? 17.702 -3.880 -15.632 1.00 86.62 387 ASN A CA 1
ATOM 3110 C C . ASN A 1 387 ? 18.766 -4.052 -16.722 1.00 86.62 387 ASN A C 1
ATOM 3112 O O . ASN A 1 387 ? 19.943 -3.809 -16.465 1.00 86.62 387 ASN A O 1
ATOM 3116 N N . GLU A 1 388 ? 18.358 -4.395 -17.944 1.00 88.88 388 GLU A N 1
ATOM 3117 C CA . GLU A 1 388 ? 19.254 -4.487 -19.100 1.00 88.88 388 GLU A CA 1
ATOM 3118 C C . GLU A 1 388 ? 19.947 -3.146 -19.377 1.00 88.88 388 GLU A C 1
ATOM 3120 O O . GLU A 1 388 ? 21.173 -3.087 -19.504 1.00 88.88 388 GLU A O 1
ATOM 3125 N N . PHE A 1 389 ? 19.186 -2.048 -19.371 1.00 91.75 389 PHE A N 1
ATOM 3126 C CA . PHE A 1 389 ? 19.719 -0.705 -19.561 1.00 91.75 389 PHE A CA 1
ATOM 3127 C C . PHE A 1 389 ? 20.703 -0.314 -18.453 1.00 91.75 389 PHE A C 1
ATOM 3129 O O . PHE A 1 389 ? 21.767 0.229 -18.746 1.00 91.75 389 PHE A O 1
ATOM 3136 N N . PHE A 1 390 ? 20.417 -0.617 -17.183 1.00 88.88 390 PHE A N 1
ATOM 3137 C CA . PHE A 1 390 ? 21.368 -0.364 -16.097 1.00 88.88 390 PHE A CA 1
ATOM 3138 C C . PHE A 1 390 ? 22.632 -1.216 -16.204 1.00 88.88 390 PHE A C 1
ATOM 3140 O O . PHE A 1 390 ? 23.721 -0.693 -15.964 1.00 88.88 390 PHE A O 1
ATOM 3147 N N . THR A 1 391 ? 22.529 -2.486 -16.592 1.00 87.38 391 THR A N 1
ATOM 3148 C CA . THR A 1 391 ? 23.708 -3.324 -16.856 1.00 87.38 391 THR A CA 1
ATOM 3149 C C . THR A 1 391 ? 24.539 -2.740 -17.996 1.00 87.38 391 THR A C 1
ATOM 3151 O O . THR A 1 391 ? 25.755 -2.614 -17.867 1.00 87.38 391 THR A O 1
ATOM 3154 N N . PHE A 1 392 ? 23.896 -2.296 -19.077 1.00 90.44 392 PHE A N 1
ATOM 3155 C CA . PHE A 1 392 ? 24.566 -1.624 -20.187 1.00 90.44 392 PHE A CA 1
ATOM 3156 C C . PHE A 1 392 ? 25.265 -0.332 -19.748 1.00 90.44 392 PHE A C 1
ATOM 3158 O O . PHE A 1 392 ? 26.439 -0.131 -20.060 1.00 90.44 392 PHE A O 1
ATOM 3165 N N . LEU A 1 393 ? 24.589 0.517 -18.971 1.00 88.50 393 LEU A N 1
ATOM 3166 C CA . LEU A 1 393 ? 25.163 1.755 -18.442 1.00 88.50 393 LEU A CA 1
ATOM 3167 C C . LEU A 1 393 ? 26.390 1.509 -17.561 1.00 88.50 393 LEU A C 1
ATOM 3169 O O . LEU A 1 393 ? 27.299 2.334 -17.557 1.00 88.50 393 LEU A O 1
ATOM 3173 N N . ASN A 1 394 ? 26.419 0.404 -16.818 1.00 88.19 394 ASN A N 1
ATOM 3174 C CA . ASN A 1 394 ? 27.533 0.027 -15.946 1.00 88.19 394 ASN A CA 1
ATOM 3175 C C . ASN A 1 394 ? 28.603 -0.824 -16.650 1.00 88.19 394 ASN A C 1
ATOM 3177 O O . ASN A 1 394 ? 29.544 -1.266 -15.997 1.00 88.19 394 ASN A O 1
ATOM 3181 N N . SER A 1 395 ? 28.481 -1.061 -17.957 1.00 88.38 395 SER A N 1
ATOM 3182 C CA . SER A 1 395 ? 29.503 -1.778 -18.720 1.00 88.38 395 SER A CA 1
ATOM 3183 C C . SER A 1 395 ? 30.787 -0.957 -18.862 1.00 88.38 395 SER A C 1
ATOM 3185 O O . SER A 1 395 ? 30.740 0.271 -18.979 1.00 88.38 395 SER A O 1
ATOM 3187 N N . ASP A 1 396 ? 31.930 -1.640 -18.951 1.00 89.00 396 ASP A N 1
ATOM 3188 C CA . ASP A 1 396 ? 33.242 -1.016 -19.188 1.00 89.00 396 ASP A CA 1
ATOM 3189 C C . ASP A 1 396 ? 33.257 -0.147 -20.453 1.00 89.00 396 ASP A C 1
ATOM 3191 O O . ASP A 1 396 ? 33.970 0.848 -20.527 1.00 89.00 396 ASP A O 1
ATOM 3195 N N . TRP A 1 397 ? 32.421 -0.482 -21.438 1.00 87.06 397 TRP A N 1
ATOM 3196 C CA . TRP A 1 397 ? 32.239 0.300 -22.658 1.00 87.06 397 TRP A CA 1
ATOM 3197 C C . TRP A 1 397 ? 31.634 1.681 -22.385 1.00 87.06 397 TRP A C 1
ATOM 3199 O O . TRP A 1 397 ? 32.172 2.705 -22.803 1.00 87.06 397 TRP A O 1
ATOM 3209 N N . VAL A 1 398 ? 30.529 1.744 -21.644 1.00 91.44 398 VAL A N 1
ATOM 3210 C CA . VAL A 1 398 ? 29.895 3.031 -21.326 1.00 91.44 398 VAL A CA 1
ATOM 3211 C C . VAL A 1 398 ? 30.734 3.801 -20.308 1.00 91.44 398 VAL A C 1
ATOM 3213 O O . VAL A 1 398 ? 30.934 5.006 -20.461 1.00 91.44 398 VAL A O 1
ATOM 3216 N N . GLN A 1 399 ? 31.294 3.122 -19.306 1.00 93.19 399 GLN A N 1
ATOM 3217 C CA . GLN A 1 399 ? 32.143 3.756 -18.293 1.00 93.19 399 GLN A CA 1
ATOM 3218 C C . GLN A 1 399 ? 33.476 4.259 -18.873 1.00 93.19 399 GLN A C 1
ATOM 3220 O O . GLN A 1 399 ? 33.967 5.317 -18.472 1.00 93.19 399 GLN A O 1
ATOM 3225 N N . GLY A 1 400 ? 34.039 3.554 -19.852 1.00 92.88 400 GLY A N 1
ATOM 3226 C CA . GLY A 1 400 ? 35.307 3.905 -20.485 1.00 92.88 400 GLY A CA 1
ATOM 3227 C C . GLY A 1 400 ? 35.212 5.073 -21.465 1.00 92.88 400 GLY A C 1
ATOM 3228 O O . GLY A 1 400 ? 36.153 5.853 -21.544 1.00 92.88 400 GLY A O 1
ATOM 3229 N N . TRP A 1 401 ? 34.084 5.237 -22.169 1.00 93.56 401 TRP A N 1
ATOM 3230 C CA . TRP A 1 401 ? 33.969 6.208 -23.271 1.00 93.56 401 TRP A CA 1
ATOM 3231 C C . TRP A 1 401 ? 32.815 7.207 -23.142 1.00 93.56 401 TRP A C 1
ATOM 3233 O O . TRP A 1 401 ? 32.765 8.184 -23.886 1.00 93.56 401 TRP A O 1
ATOM 3243 N N . MET A 1 402 ? 31.895 7.020 -22.198 1.00 92.38 402 MET A N 1
ATOM 3244 C CA . MET A 1 402 ? 30.774 7.936 -21.945 1.00 92.38 402 MET A CA 1
ATOM 3245 C C . MET A 1 402 ? 30.532 8.181 -20.449 1.00 92.38 402 MET A C 1
ATOM 3247 O O . MET A 1 402 ? 29.426 8.534 -20.037 1.00 92.38 402 MET A O 1
ATOM 3251 N N . SER A 1 403 ? 31.565 8.043 -19.612 1.00 90.25 403 SER A N 1
ATOM 3252 C CA . SER A 1 403 ? 31.474 8.467 -18.210 1.00 90.25 403 SER A CA 1
ATOM 3253 C C . SER A 1 403 ? 31.264 9.975 -18.070 1.00 90.25 403 SER A C 1
ATOM 3255 O O . SER A 1 403 ? 31.470 10.752 -19.007 1.00 90.25 403 SER A O 1
ATOM 3257 N N . ALA A 1 404 ? 30.921 10.404 -16.851 1.00 88.81 404 ALA A N 1
ATOM 3258 C CA . ALA A 1 404 ? 30.663 11.804 -16.522 1.00 88.81 404 ALA A CA 1
ATOM 3259 C C . ALA A 1 404 ? 31.773 12.754 -17.011 1.00 88.81 404 ALA A C 1
ATOM 3261 O O . ALA A 1 404 ? 31.465 13.821 -17.538 1.00 88.81 404 ALA A O 1
ATOM 3262 N N . ARG A 1 405 ? 33.048 12.343 -16.910 1.00 88.25 405 ARG A N 1
ATOM 3263 C CA . ARG A 1 405 ? 34.207 13.117 -17.389 1.00 88.25 405 ARG A CA 1
ATOM 3264 C C . ARG A 1 405 ? 34.184 13.346 -18.901 1.00 88.25 405 ARG A C 1
ATOM 3266 O O . ARG A 1 405 ? 34.465 14.455 -19.341 1.00 88.25 405 ARG A O 1
ATOM 3273 N N . HIS A 1 406 ? 33.884 12.309 -19.680 1.00 91.19 406 HIS A N 1
ATOM 3274 C CA . HIS A 1 406 ? 33.825 12.401 -21.139 1.00 91.19 406 HIS A CA 1
ATOM 3275 C C . HIS A 1 406 ? 32.662 13.293 -21.561 1.00 91.19 406 HIS A C 1
ATOM 3277 O O . HIS A 1 406 ? 32.838 14.220 -22.344 1.00 91.19 406 HIS A O 1
ATOM 3283 N N . THR A 1 407 ? 31.487 13.072 -20.966 1.00 87.81 407 THR A N 1
ATOM 3284 C CA . THR A 1 407 ? 30.282 13.839 -21.294 1.00 87.81 407 THR A CA 1
ATOM 3285 C C . THR A 1 407 ? 30.350 15.301 -20.862 1.00 87.81 407 THR A C 1
ATOM 3287 O O . THR A 1 407 ? 29.760 16.137 -21.529 1.00 87.81 407 THR A O 1
ATOM 3290 N N . SER A 1 408 ? 31.059 15.642 -19.777 1.00 89.69 408 SER A N 1
ATOM 3291 C CA . SER A 1 408 ? 31.176 17.040 -19.329 1.00 89.69 408 SER A CA 1
ATOM 3292 C C . SER A 1 408 ? 32.159 17.859 -20.159 1.00 89.69 408 SER A C 1
ATOM 3294 O O . SER A 1 408 ? 32.036 19.078 -20.220 1.00 89.69 408 SER A O 1
ATOM 3296 N N . ARG A 1 409 ? 33.133 17.197 -20.789 1.00 89.38 409 ARG A N 1
ATOM 3297 C CA . ARG A 1 409 ? 34.130 17.825 -21.665 1.00 89.38 409 ARG A CA 1
ATOM 3298 C C . ARG A 1 409 ? 33.810 17.667 -23.146 1.00 89.38 409 ARG A C 1
ATOM 3300 O O . ARG A 1 409 ? 34.539 18.212 -23.962 1.00 89.38 409 ARG A O 1
ATOM 3307 N N . LEU A 1 410 ? 32.768 16.895 -23.466 1.00 88.44 410 LEU A N 1
ATOM 3308 C CA . LEU A 1 410 ? 32.409 16.486 -24.824 1.00 88.44 410 LEU A CA 1
ATOM 3309 C C . LEU A 1 410 ? 33.593 15.882 -25.594 1.00 88.44 410 LEU A C 1
ATOM 3311 O O . LEU A 1 410 ? 33.672 15.985 -26.808 1.00 88.44 410 LEU A O 1
ATOM 3315 N N . LEU A 1 411 ? 34.489 15.194 -24.882 1.00 88.50 411 LEU A N 1
ATOM 3316 C CA . LEU A 1 411 ? 35.715 14.634 -25.438 1.00 88.50 411 LEU A CA 1
ATOM 3317 C C . LEU A 1 411 ? 35.754 13.130 -25.180 1.00 88.50 411 LEU A C 1
ATOM 3319 O O . LEU A 1 411 ? 35.828 12.704 -24.027 1.00 88.50 411 LEU A O 1
ATOM 3323 N N . SER A 1 412 ? 35.703 12.334 -26.245 1.00 93.00 412 SER A N 1
ATOM 3324 C CA . SER A 1 412 ? 35.827 10.871 -26.229 1.00 93.00 412 SER A CA 1
ATOM 3325 C C . SER A 1 412 ? 36.118 10.347 -27.639 1.00 93.00 412 SER A C 1
ATOM 3327 O O . SER A 1 412 ? 36.143 11.125 -28.587 1.00 93.00 412 SER A O 1
ATOM 3329 N N . SER A 1 413 ? 36.319 9.035 -27.798 1.00 90.50 413 SER A N 1
ATOM 3330 C CA . SER A 1 413 ? 36.476 8.397 -29.112 1.00 90.50 413 SER A CA 1
ATOM 3331 C C . SER A 1 413 ? 35.142 8.366 -29.872 1.00 90.50 413 SER A C 1
ATOM 3333 O O . SER A 1 413 ? 34.251 7.603 -29.479 1.00 90.50 413 SER A O 1
ATOM 3335 N N . PRO A 1 414 ? 34.983 9.109 -30.986 1.00 90.38 414 PRO A N 1
ATOM 3336 C CA . PRO A 1 414 ? 33.683 9.225 -31.649 1.00 90.38 414 PRO A CA 1
ATOM 3337 C C . PRO A 1 414 ? 33.185 7.902 -32.241 1.00 90.38 414 PRO A C 1
ATOM 3339 O O . PRO A 1 414 ? 32.006 7.592 -32.134 1.00 90.38 414 PRO A O 1
ATOM 3342 N N . ALA A 1 415 ? 34.088 7.061 -32.758 1.00 88.88 415 ALA A N 1
ATOM 3343 C CA . ALA A 1 415 ? 33.730 5.750 -33.309 1.00 88.88 415 ALA A CA 1
ATOM 3344 C C . ALA A 1 415 ? 33.177 4.773 -32.252 1.00 88.88 415 ALA A C 1
ATOM 3346 O O . ALA A 1 415 ? 32.383 3.888 -32.567 1.00 88.88 415 ALA A O 1
ATOM 3347 N N . VAL A 1 416 ? 33.608 4.904 -30.992 1.00 91.00 416 VAL A N 1
ATOM 3348 C CA . VAL A 1 416 ? 33.077 4.093 -29.885 1.00 91.00 416 VAL A CA 1
ATOM 3349 C C . VAL A 1 416 ? 31.753 4.678 -29.402 1.00 91.00 416 VAL A C 1
ATOM 3351 O O . VAL A 1 416 ? 30.782 3.950 -29.206 1.00 91.00 416 VAL A O 1
ATOM 3354 N N . VAL A 1 417 ? 31.700 6.003 -29.269 1.00 92.56 417 VAL A N 1
ATOM 3355 C CA . VAL A 1 417 ? 30.510 6.745 -28.845 1.00 92.56 417 VAL A CA 1
ATOM 3356 C C . VAL A 1 417 ? 29.335 6.552 -29.808 1.00 92.56 417 VAL A C 1
ATOM 3358 O O . VAL A 1 417 ? 28.211 6.400 -29.347 1.00 92.56 417 VAL A O 1
ATOM 3361 N N . GLU A 1 418 ? 29.570 6.467 -31.116 1.00 91.25 418 GLU A N 1
ATOM 3362 C CA . GLU A 1 418 ? 28.532 6.189 -32.117 1.00 91.25 418 GLU A CA 1
ATOM 3363 C C . GLU A 1 418 ? 27.871 4.817 -31.904 1.00 91.25 418 GLU A C 1
ATOM 3365 O O . GLU A 1 418 ? 26.644 4.703 -31.894 1.00 91.25 418 GLU A O 1
ATOM 3370 N N . LYS A 1 419 ? 28.670 3.777 -31.626 1.00 92.38 419 LYS A N 1
ATOM 3371 C CA . LYS A 1 419 ? 28.155 2.432 -31.318 1.00 92.38 419 LYS A CA 1
ATOM 3372 C C . LYS A 1 419 ? 27.366 2.410 -30.011 1.00 92.38 419 LYS A C 1
ATOM 3374 O O . LYS A 1 419 ? 26.318 1.770 -29.936 1.00 92.38 419 LYS A O 1
ATOM 3379 N N . ILE A 1 420 ? 27.845 3.127 -28.990 1.00 94.19 420 ILE A N 1
ATOM 3380 C CA . ILE A 1 420 ? 27.109 3.295 -27.730 1.00 94.19 420 ILE A CA 1
ATOM 3381 C C . ILE A 1 420 ? 25.784 4.022 -27.997 1.00 94.19 420 ILE A C 1
ATOM 3383 O O . ILE A 1 420 ? 24.748 3.570 -27.520 1.00 94.19 420 ILE A O 1
ATOM 3387 N N . SER A 1 421 ? 25.800 5.099 -28.786 1.00 95.19 421 SER A N 1
ATOM 3388 C CA . SER A 1 421 ? 24.619 5.898 -29.129 1.00 95.19 421 SER A CA 1
ATOM 3389 C C . SER A 1 421 ? 23.550 5.071 -29.845 1.00 95.19 421 SER A C 1
ATOM 3391 O O . SER A 1 421 ? 22.392 5.107 -29.444 1.00 95.19 421 SER A O 1
ATOM 3393 N N . SER A 1 422 ? 23.933 4.246 -30.825 1.00 94.94 422 SER A N 1
ATOM 3394 C CA . SER A 1 422 ? 23.005 3.338 -31.517 1.00 94.94 422 SER A CA 1
ATOM 3395 C C . SER A 1 422 ? 22.320 2.361 -30.551 1.00 94.94 422 SER A C 1
ATOM 3397 O O . SER A 1 422 ? 21.100 2.188 -30.590 1.00 94.94 422 SER A O 1
ATOM 3399 N N . GLN A 1 423 ? 23.073 1.788 -29.608 1.00 95.56 423 GLN A N 1
ATOM 3400 C CA . GLN A 1 423 ? 22.504 0.909 -28.587 1.00 95.56 423 GLN A CA 1
ATOM 3401 C C . GLN A 1 423 ? 21.599 1.666 -27.596 1.00 95.56 423 GLN A C 1
ATOM 3403 O O . GLN A 1 423 ? 20.568 1.140 -27.178 1.00 95.56 423 GLN A O 1
ATOM 3408 N N . VAL A 1 424 ? 21.953 2.902 -27.226 1.00 97.12 424 VAL A N 1
ATOM 3409 C CA . VAL A 1 424 ? 21.101 3.787 -26.409 1.00 97.12 424 VAL A CA 1
ATOM 3410 C C . VAL A 1 424 ? 19.801 4.126 -27.140 1.00 97.12 424 VAL A C 1
ATOM 3412 O O . VAL A 1 424 ? 18.742 4.167 -26.514 1.00 97.12 424 VAL A O 1
ATOM 3415 N N . ASP A 1 425 ? 19.859 4.342 -28.451 1.00 97.50 425 ASP A N 1
ATOM 3416 C CA . ASP A 1 425 ? 18.691 4.669 -29.264 1.00 97.50 425 ASP A CA 1
ATOM 3417 C C . ASP A 1 425 ? 17.695 3.506 -29.342 1.00 97.50 425 ASP A C 1
ATOM 3419 O O . ASP A 1 425 ? 16.487 3.719 -29.206 1.00 97.50 425 ASP A O 1
ATOM 3423 N N . ARG A 1 426 ? 18.189 2.261 -29.402 1.00 97.38 426 ARG A N 1
ATOM 3424 C CA . ARG A 1 426 ? 17.352 1.064 -29.226 1.00 97.38 426 ARG A CA 1
ATOM 3425 C C . ARG A 1 426 ? 16.579 1.112 -27.904 1.00 97.38 426 ARG A C 1
ATOM 3427 O O . ARG A 1 426 ? 15.356 0.989 -27.913 1.00 97.38 426 ARG A O 1
ATOM 3434 N N . TYR A 1 427 ? 17.261 1.354 -26.778 1.00 97.62 427 TYR A N 1
ATOM 3435 C CA . TYR A 1 427 ? 16.592 1.463 -25.474 1.00 97.62 427 TYR A CA 1
ATOM 3436 C C . TYR A 1 427 ? 15.575 2.608 -25.444 1.00 97.62 427 TYR A C 1
ATOM 3438 O O . TYR A 1 427 ? 14.484 2.435 -24.907 1.00 97.62 427 TYR A O 1
ATOM 3446 N N . ARG A 1 428 ? 15.887 3.766 -26.041 1.00 98.12 428 ARG A N 1
ATOM 3447 C CA . ARG A 1 428 ? 14.952 4.899 -26.149 1.00 98.12 428 ARG A CA 1
ATOM 3448 C C . ARG A 1 428 ? 13.660 4.494 -26.863 1.00 98.12 428 ARG A C 1
ATOM 3450 O O . ARG A 1 428 ? 12.574 4.837 -26.387 1.00 98.12 428 ARG A O 1
ATOM 3457 N N . HIS A 1 429 ? 13.769 3.770 -27.975 1.00 97.88 429 HIS A N 1
ATOM 3458 C CA . HIS A 1 429 ? 12.622 3.275 -28.734 1.00 97.88 429 HIS A CA 1
ATOM 3459 C C . HIS A 1 429 ? 11.819 2.230 -27.955 1.00 97.88 429 HIS A C 1
ATOM 3461 O O . HIS A 1 429 ? 10.602 2.375 -27.834 1.00 97.88 429 HIS A O 1
ATOM 3467 N N . GLU A 1 430 ? 12.481 1.233 -27.367 1.00 97.00 430 GLU A N 1
ATOM 3468 C CA . GLU A 1 430 ? 11.821 0.182 -26.583 1.00 97.00 430 GLU A CA 1
ATOM 3469 C C . GLU A 1 430 ? 11.119 0.745 -25.335 1.00 97.00 430 GLU A C 1
ATOM 3471 O O . GLU A 1 430 ? 9.973 0.388 -25.060 1.00 97.00 430 GLU A O 1
ATOM 3476 N N . LEU A 1 431 ? 11.743 1.692 -24.623 1.00 97.19 431 LEU A N 1
ATOM 3477 C CA . LEU A 1 431 ? 11.131 2.391 -23.486 1.00 97.19 431 LEU A CA 1
ATOM 3478 C C . LEU A 1 431 ? 9.905 3.207 -23.914 1.00 97.19 431 LEU A C 1
ATOM 3480 O O . LEU A 1 431 ? 8.910 3.234 -23.194 1.00 97.19 431 LEU A O 1
ATOM 3484 N N . SER A 1 432 ? 9.953 3.856 -25.081 1.00 97.62 432 SER A N 1
ATOM 3485 C CA . SER A 1 432 ? 8.827 4.651 -25.592 1.00 97.62 432 SER A CA 1
ATOM 3486 C C . SER A 1 432 ? 7.652 3.769 -26.016 1.00 97.62 432 SER A C 1
ATOM 3488 O O . SER A 1 432 ? 6.504 4.076 -25.699 1.00 97.62 432 SER A O 1
ATOM 3490 N N . ALA A 1 433 ? 7.931 2.644 -26.679 1.00 97.12 433 ALA A N 1
ATOM 3491 C CA . ALA A 1 433 ? 6.915 1.652 -27.021 1.00 97.12 433 ALA A CA 1
ATOM 3492 C C . ALA A 1 433 ? 6.308 1.014 -25.760 1.00 97.12 433 ALA A C 1
ATOM 3494 O O . ALA A 1 433 ? 5.091 0.861 -25.663 1.00 97.12 433 ALA A O 1
ATOM 3495 N N . GLY A 1 434 ? 7.146 0.690 -24.772 1.00 96.06 434 GLY A N 1
ATOM 3496 C CA . GLY A 1 434 ? 6.710 0.142 -23.493 1.00 96.06 434 GLY A CA 1
ATOM 3497 C C . GLY A 1 434 ? 5.863 1.121 -22.674 1.00 96.06 434 GLY A C 1
ATOM 3498 O O . GLY A 1 434 ? 4.870 0.702 -22.089 1.00 96.06 434 GLY A O 1
ATOM 3499 N N . GLU A 1 435 ? 6.190 2.419 -22.679 1.00 97.19 435 GLU A N 1
ATOM 3500 C CA . GLU A 1 435 ? 5.347 3.463 -22.076 1.00 97.19 435 GLU A CA 1
ATOM 3501 C C . GLU A 1 435 ? 3.954 3.491 -22.720 1.00 97.19 435 GLU A C 1
ATOM 3503 O O . GLU A 1 435 ? 2.955 3.451 -22.003 1.00 97.19 435 GLU A O 1
ATOM 3508 N N . ALA A 1 436 ? 3.870 3.507 -24.054 1.00 97.12 436 ALA A N 1
ATOM 3509 C CA . ALA A 1 436 ? 2.588 3.515 -24.760 1.00 97.12 436 ALA A CA 1
ATOM 3510 C C . ALA A 1 436 ? 1.751 2.258 -24.461 1.00 97.12 436 ALA A C 1
ATOM 3512 O O . ALA A 1 436 ? 0.556 2.361 -24.183 1.00 97.12 436 ALA A O 1
ATOM 3513 N N . ALA A 1 437 ? 2.383 1.080 -24.457 1.00 96.38 437 ALA A N 1
ATOM 3514 C CA . ALA A 1 437 ? 1.723 -0.180 -24.124 1.00 96.38 437 ALA A CA 1
ATOM 3515 C C . ALA A 1 437 ? 1.229 -0.217 -22.669 1.00 96.38 437 ALA A C 1
ATOM 3517 O O . ALA A 1 437 ? 0.121 -0.682 -22.408 1.00 96.38 437 ALA A O 1
ATOM 3518 N N . PHE A 1 438 ? 2.024 0.300 -21.727 1.00 97.31 438 PHE A N 1
ATOM 3519 C CA . PHE A 1 438 ? 1.636 0.389 -20.322 1.00 97.31 438 PHE A CA 1
ATOM 3520 C C . PHE A 1 438 ? 0.440 1.324 -20.116 1.00 97.31 438 PHE A C 1
ATOM 3522 O O . PHE A 1 438 ? -0.485 0.950 -19.401 1.00 97.31 438 PHE A O 1
ATOM 3529 N N . LYS A 1 439 ? 0.415 2.496 -20.768 1.00 97.19 439 LYS A N 1
ATOM 3530 C CA . LYS A 1 439 ? -0.742 3.407 -20.703 1.00 97.19 439 LYS A CA 1
ATOM 3531 C C . LYS A 1 439 ? -2.014 2.723 -21.191 1.00 97.19 439 LYS A C 1
ATOM 3533 O O . LYS A 1 439 ? -2.969 2.623 -20.433 1.00 97.19 439 LYS A O 1
ATOM 3538 N N . ALA A 1 440 ? -1.967 2.132 -22.386 1.00 96.31 440 ALA A N 1
ATOM 3539 C CA . ALA A 1 440 ? -3.105 1.409 -22.952 1.00 96.31 440 ALA A CA 1
ATOM 3540 C C . ALA A 1 440 ? -3.583 0.250 -22.055 1.00 96.31 440 ALA A C 1
ATOM 3542 O O . ALA A 1 440 ? -4.776 -0.030 -21.967 1.00 96.31 440 ALA A O 1
ATOM 3543 N N . ALA A 1 441 ? -2.664 -0.431 -21.362 1.00 96.31 441 ALA A N 1
ATOM 3544 C CA . ALA A 1 441 ? -3.019 -1.471 -20.398 1.00 96.31 441 ALA A CA 1
ATOM 3545 C C . ALA A 1 441 ? -3.677 -0.915 -19.120 1.00 96.31 441 ALA A C 1
ATOM 3547 O O . ALA A 1 441 ? -4.448 -1.633 -18.485 1.00 96.31 441 ALA A O 1
ATOM 3548 N N . CYS A 1 442 ? -3.373 0.329 -18.742 1.00 96.69 442 CYS A N 1
ATOM 3549 C CA . CYS A 1 442 ? -3.876 0.986 -17.537 1.00 96.69 442 CYS A CA 1
ATOM 3550 C C . CYS A 1 442 ? -5.203 1.732 -17.732 1.00 96.69 442 CYS A C 1
ATOM 3552 O O . CYS A 1 442 ? -5.881 1.932 -16.728 1.00 96.69 442 CYS A O 1
ATOM 3554 N N . ASP A 1 443 ? -5.599 2.090 -18.961 1.00 90.50 443 ASP A N 1
ATOM 3555 C CA . ASP A 1 443 ? -6.779 2.932 -19.258 1.00 90.50 443 ASP A CA 1
ATOM 3556 C C . ASP A 1 443 ? -8.076 2.481 -18.559 1.00 90.50 443 ASP A C 1
ATOM 3558 O O . ASP A 1 443 ? -8.891 3.306 -18.154 1.00 90.50 443 ASP A O 1
ATOM 3562 N N . SER A 1 444 ? -8.268 1.168 -18.398 1.00 91.25 444 SER A N 1
ATOM 3563 C CA . SER A 1 444 ? -9.430 0.580 -17.710 1.00 91.25 444 SER A CA 1
ATOM 3564 C C . SER A 1 444 ? -9.115 0.038 -16.315 1.00 91.25 444 SER A C 1
ATOM 3566 O O . SER A 1 444 ? -10.017 -0.448 -15.642 1.00 91.25 444 SER A O 1
ATOM 3568 N N . VAL A 1 445 ? -7.864 0.121 -15.856 1.00 97.38 445 VAL A N 1
ATOM 3569 C CA . VAL A 1 445 ? -7.382 -0.532 -14.627 1.00 97.38 445 VAL A CA 1
ATOM 3570 C C . VAL A 1 445 ? -7.114 0.464 -13.507 1.00 97.38 445 VAL A C 1
ATOM 3572 O O . VAL A 1 445 ? -7.514 0.216 -12.372 1.00 97.38 445 VAL A O 1
ATOM 3575 N N . LEU A 1 446 ? -6.466 1.588 -13.812 1.00 96.81 446 LEU A N 1
ATOM 3576 C CA . LEU A 1 446 ? -6.091 2.625 -12.849 1.00 96.81 446 LEU A CA 1
ATOM 3577 C C . LEU A 1 446 ? -6.679 3.972 -13.265 1.00 96.81 446 LEU A C 1
ATOM 3579 O O . LEU A 1 446 ? -6.841 4.238 -14.456 1.00 96.81 446 LEU A O 1
ATOM 3583 N N . LEU A 1 447 ? -6.932 4.860 -12.301 1.00 95.44 447 LEU A N 1
ATOM 3584 C CA . LEU A 1 447 ? -7.162 6.261 -12.646 1.00 95.44 447 LEU A CA 1
ATOM 3585 C C . LEU A 1 447 ? -5.901 6.843 -13.322 1.00 95.44 447 LEU A C 1
ATOM 3587 O O . LEU A 1 447 ? -4.781 6.486 -12.931 1.00 95.44 447 LEU A O 1
ATOM 3591 N N . PRO A 1 448 ? -6.049 7.764 -14.297 1.00 93.62 448 PRO A N 1
ATOM 3592 C CA . PRO A 1 448 ? -4.932 8.238 -15.115 1.00 93.62 448 PRO A CA 1
ATOM 3593 C C . PRO A 1 448 ? -3.722 8.716 -14.307 1.00 93.62 448 PRO A C 1
ATOM 3595 O O . PRO A 1 448 ? -2.596 8.321 -14.610 1.00 93.62 448 PRO A O 1
ATOM 3598 N N . ALA A 1 449 ? -3.945 9.483 -13.236 1.00 92.81 449 ALA A N 1
ATOM 3599 C CA . ALA A 1 449 ? -2.872 10.015 -12.398 1.00 92.81 449 ALA A CA 1
ATOM 3600 C C . ALA A 1 449 ? -1.959 8.934 -11.798 1.00 92.81 449 ALA A C 1
ATOM 3602 O O . ALA A 1 449 ? -0.747 9.127 -11.770 1.00 92.81 449 ALA A O 1
ATOM 3603 N N . GLY A 1 450 ? -2.505 7.777 -11.407 1.00 92.69 450 GLY A N 1
ATOM 3604 C CA . GLY A 1 450 ? -1.704 6.672 -10.877 1.00 92.69 450 GLY A CA 1
ATOM 3605 C C . GLY A 1 450 ? -0.753 6.082 -11.918 1.00 92.69 450 GLY A C 1
ATOM 3606 O O . GLY A 1 450 ? 0.416 5.815 -11.635 1.00 92.69 450 GLY A O 1
ATOM 3607 N N . SER A 1 451 ? -1.236 5.917 -13.153 1.00 95.00 451 SER A N 1
ATOM 3608 C CA . SER A 1 451 ? -0.408 5.426 -14.261 1.00 95.00 451 SER A CA 1
ATOM 3609 C C . SER A 1 451 ? 0.657 6.443 -14.692 1.00 95.00 451 SER A C 1
ATOM 3611 O O . SER A 1 451 ? 1.789 6.063 -14.997 1.00 95.00 451 SER A O 1
ATOM 3613 N N . GLU A 1 452 ? 0.324 7.736 -14.665 1.00 95.69 452 GLU A N 1
ATOM 3614 C CA . GLU A 1 452 ? 1.246 8.826 -14.985 1.00 95.69 452 GLU A CA 1
ATOM 3615 C C . GLU A 1 452 ? 2.362 8.945 -13.942 1.00 95.69 452 GLU A C 1
ATOM 3617 O O . GLU A 1 452 ? 3.537 8.974 -14.315 1.00 95.69 452 GLU A O 1
ATOM 3622 N N . GLU A 1 453 ? 2.020 8.908 -12.650 1.00 95.44 453 GLU A N 1
ATOM 3623 C CA . GLU A 1 453 ? 3.000 8.920 -11.561 1.00 95.44 453 GLU A CA 1
ATOM 3624 C C . GLU A 1 453 ? 3.973 7.738 -11.683 1.00 95.44 453 GLU A C 1
ATOM 3626 O O . GLU A 1 453 ? 5.193 7.917 -11.597 1.00 95.44 453 GLU A O 1
ATOM 3631 N N . TRP A 1 454 ? 3.459 6.533 -11.947 1.00 96.19 454 TRP A N 1
ATOM 3632 C CA . TRP A 1 454 ? 4.299 5.348 -12.114 1.00 96.19 454 TRP A CA 1
ATOM 3633 C C . TRP A 1 454 ? 5.295 5.505 -13.274 1.00 96.19 454 TRP A C 1
ATOM 3635 O O . TRP A 1 454 ? 6.484 5.203 -13.132 1.00 96.19 454 TRP A O 1
ATOM 3645 N N . LEU A 1 455 ? 4.849 6.035 -14.418 1.00 96.94 455 LEU A N 1
ATOM 3646 C CA . LEU A 1 455 ? 5.713 6.295 -15.575 1.00 96.94 455 LEU A CA 1
ATOM 3647 C C . LEU A 1 455 ? 6.771 7.365 -15.293 1.00 96.94 455 LEU A C 1
ATOM 3649 O O . LEU A 1 455 ? 7.924 7.213 -15.720 1.00 96.94 455 LEU A O 1
ATOM 3653 N N . ASP A 1 456 ? 6.402 8.425 -14.574 1.00 96.00 456 ASP A N 1
ATOM 3654 C CA . ASP A 1 456 ? 7.309 9.498 -14.161 1.00 96.00 456 ASP A CA 1
ATOM 3655 C C . ASP A 1 456 ? 8.395 9.011 -13.201 1.00 96.00 456 ASP A C 1
ATOM 3657 O O . ASP A 1 456 ? 9.535 9.480 -13.278 1.00 96.00 456 ASP A O 1
ATOM 3661 N N . GLN A 1 457 ? 8.076 8.037 -12.351 1.00 94.38 457 GLN A N 1
ATOM 3662 C CA . GLN A 1 457 ? 9.020 7.432 -11.413 1.00 94.38 457 GLN A CA 1
ATOM 3663 C C . GLN A 1 457 ? 9.918 6.386 -12.089 1.00 94.38 457 GLN A C 1
ATOM 3665 O O . GLN A 1 457 ? 11.133 6.362 -11.867 1.00 94.38 457 GLN A O 1
ATOM 3670 N N . GLN A 1 458 ? 9.347 5.516 -12.927 1.00 93.56 458 GLN A N 1
ATOM 3671 C CA . GLN A 1 458 ? 10.031 4.296 -13.364 1.00 93.56 458 GLN A CA 1
ATOM 3672 C C . GLN A 1 458 ? 10.668 4.395 -14.753 1.00 93.56 458 GLN A C 1
ATOM 3674 O O . GLN A 1 458 ? 11.763 3.853 -14.947 1.00 93.56 458 GLN A O 1
ATOM 3679 N N . ILE A 1 459 ? 10.022 5.075 -15.710 1.00 95.81 459 ILE A N 1
ATOM 3680 C CA . ILE A 1 459 ? 10.322 4.938 -17.150 1.00 95.81 459 ILE A CA 1
ATOM 3681 C C . ILE A 1 459 ? 10.863 6.226 -17.765 1.00 95.81 459 ILE A C 1
ATOM 3683 O O . ILE A 1 459 ? 11.948 6.235 -18.354 1.00 95.81 459 ILE A O 1
ATOM 3687 N N . ARG A 1 460 ? 10.159 7.346 -17.601 1.00 97.25 460 ARG A N 1
ATOM 3688 C CA . ARG A 1 460 ? 10.537 8.631 -18.210 1.00 97.25 460 ARG A CA 1
ATOM 3689 C C . ARG A 1 460 ? 11.921 9.139 -17.790 1.00 97.25 460 ARG A C 1
ATOM 3691 O O . ARG A 1 460 ? 12.608 9.692 -18.653 1.00 97.25 460 ARG A O 1
ATOM 3698 N N . PRO A 1 461 ? 12.410 8.930 -16.547 1.00 97.38 461 PRO A N 1
ATOM 3699 C CA . PRO A 1 461 ? 13.788 9.267 -16.195 1.00 97.38 461 PRO A CA 1
ATOM 3700 C C . PRO A 1 461 ? 14.823 8.507 -17.035 1.00 97.38 461 PRO A C 1
ATOM 3702 O O . PRO A 1 461 ? 15.850 9.078 -17.405 1.00 97.38 461 PRO A O 1
ATOM 3705 N N . LEU A 1 462 ? 14.549 7.242 -17.378 1.00 96.94 462 LEU A N 1
ATOM 3706 C CA . LEU A 1 462 ? 15.429 6.429 -18.222 1.00 96.94 462 LEU A CA 1
ATOM 3707 C C . LEU A 1 462 ? 15.418 6.935 -19.664 1.00 96.94 462 LEU A C 1
ATOM 3709 O O . LEU A 1 462 ? 16.481 7.078 -20.266 1.00 96.94 462 LEU A O 1
ATOM 3713 N N . ARG A 1 463 ? 14.240 7.290 -20.193 1.00 97.25 463 ARG A N 1
ATOM 3714 C CA . ARG A 1 463 ? 14.118 7.865 -21.539 1.00 97.25 463 ARG A CA 1
ATOM 3715 C C . ARG A 1 463 ? 14.868 9.193 -21.658 1.00 97.25 463 ARG A C 1
ATOM 3717 O O . ARG A 1 463 ? 15.703 9.330 -22.548 1.00 97.25 463 ARG A O 1
ATOM 3724 N N . ARG A 1 464 ? 14.677 10.113 -20.702 1.00 97.75 464 ARG A N 1
ATOM 3725 C CA . ARG A 1 464 ? 15.428 11.383 -20.631 1.00 97.75 464 ARG A CA 1
ATOM 3726 C C . ARG A 1 464 ? 16.939 11.154 -20.567 1.00 97.75 464 ARG A C 1
ATOM 3728 O O . ARG A 1 464 ? 17.716 11.897 -21.164 1.00 97.75 464 ARG A O 1
ATOM 3735 N N . LYS A 1 465 ? 17.379 10.109 -19.858 1.00 96.44 465 LYS A N 1
ATOM 3736 C CA . LYS A 1 465 ? 18.795 9.727 -19.814 1.00 96.44 465 LYS A CA 1
ATOM 3737 C C . LYS A 1 465 ? 19.300 9.247 -21.177 1.00 96.44 465 LYS A C 1
ATOM 3739 O O . LYS A 1 465 ? 20.393 9.651 -21.566 1.00 96.44 465 LYS A O 1
ATOM 3744 N N . CYS A 1 466 ? 18.517 8.447 -21.902 1.00 97.38 466 CYS A N 1
ATOM 3745 C CA . CYS A 1 466 ? 18.855 8.022 -23.263 1.00 97.38 466 CYS A CA 1
ATOM 3746 C C . CYS A 1 466 ? 18.985 9.226 -24.206 1.00 97.38 466 CYS A C 1
ATOM 3748 O O . CYS A 1 466 ? 20.009 9.378 -24.864 1.00 97.38 466 CYS A O 1
ATOM 3750 N N . GLU A 1 467 ? 17.997 10.125 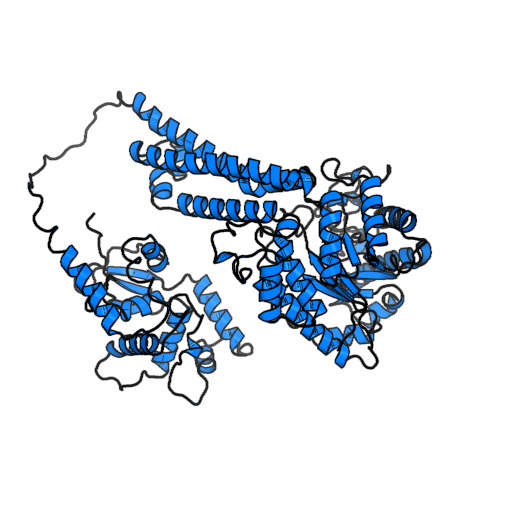-24.202 1.00 97.25 467 GLU A N 1
ATOM 3751 C CA . GLU A 1 467 ? 17.991 11.356 -25.007 1.00 97.25 467 GLU A CA 1
ATOM 3752 C C . GLU A 1 467 ? 19.237 12.212 -24.739 1.00 97.25 467 GLU A C 1
ATOM 3754 O O . GLU A 1 467 ? 19.924 12.630 -25.671 1.00 97.25 467 GLU A O 1
ATOM 3759 N N . LYS A 1 468 ? 19.594 12.405 -23.463 1.00 95.94 468 LYS A N 1
ATOM 3760 C CA . LYS A 1 468 ? 20.801 13.148 -23.077 1.00 95.94 468 LYS A CA 1
ATOM 3761 C C . LYS A 1 468 ? 22.086 12.476 -23.564 1.00 95.94 468 LYS A C 1
ATOM 3763 O O . LYS A 1 468 ? 23.007 13.160 -24.002 1.00 95.94 468 LYS A O 1
ATOM 3768 N N . MET A 1 469 ? 22.179 11.150 -23.473 1.00 95.25 469 MET A N 1
ATOM 3769 C CA . MET A 1 469 ? 23.355 10.415 -23.945 1.00 95.25 469 MET A CA 1
ATOM 3770 C C . MET A 1 469 ? 23.515 10.515 -25.463 1.00 95.25 469 MET A C 1
ATOM 3772 O O . MET A 1 469 ? 24.626 10.760 -25.923 1.00 95.25 469 MET A O 1
ATOM 3776 N N . ILE A 1 470 ? 22.421 10.399 -26.218 1.00 96.06 470 ILE A N 1
ATOM 3777 C CA . ILE A 1 470 ? 22.418 10.571 -27.678 1.00 96.06 470 ILE A CA 1
ATOM 3778 C C . ILE A 1 470 ? 22.838 12.000 -28.046 1.00 96.06 470 ILE A C 1
ATOM 3780 O O . ILE A 1 470 ? 23.696 12.187 -28.904 1.00 96.06 470 ILE A O 1
ATOM 3784 N N . ALA A 1 471 ? 22.308 13.014 -27.355 1.00 95.12 471 ALA A N 1
ATOM 3785 C CA . ALA A 1 471 ? 22.696 14.405 -27.583 1.00 95.12 471 ALA A CA 1
ATOM 3786 C C . ALA A 1 471 ? 24.201 14.635 -27.350 1.00 95.12 471 ALA A C 1
ATOM 3788 O O . ALA A 1 471 ? 24.874 15.225 -28.195 1.00 95.12 471 ALA A O 1
ATOM 3789 N N . ASN A 1 472 ? 24.750 14.111 -26.249 1.00 93.69 472 ASN A N 1
ATOM 3790 C CA . ASN A 1 472 ? 26.186 14.187 -25.969 1.00 93.69 472 ASN A CA 1
ATOM 3791 C C . ASN A 1 472 ? 27.015 13.447 -27.029 1.00 93.69 472 ASN A C 1
ATOM 3793 O O . ASN A 1 472 ? 28.071 13.931 -27.428 1.00 93.69 472 ASN A O 1
ATOM 3797 N N . ALA A 1 473 ? 26.548 12.283 -27.484 1.00 92.94 473 ALA A N 1
ATOM 3798 C CA . ALA A 1 473 ? 27.218 11.510 -28.521 1.00 92.94 473 ALA A CA 1
ATOM 3799 C C . ALA A 1 473 ? 27.300 12.282 -29.843 1.00 92.94 473 ALA A C 1
ATOM 3801 O O . ALA A 1 473 ? 28.370 12.353 -30.446 1.00 92.94 473 ALA A O 1
ATOM 3802 N N . ASN A 1 474 ? 26.203 12.930 -30.238 1.00 92.75 474 ASN A N 1
ATOM 3803 C CA . ASN A 1 474 ? 26.151 13.768 -31.433 1.00 92.75 474 ASN A CA 1
ATOM 3804 C C . ASN A 1 474 ? 27.098 14.971 -31.325 1.00 92.75 474 ASN A C 1
ATOM 3806 O O . ASN A 1 474 ? 27.765 15.306 -32.297 1.00 92.75 474 ASN A O 1
ATOM 3810 N N . GLN A 1 475 ? 27.212 15.588 -30.145 1.00 92.06 475 GLN A N 1
ATOM 3811 C CA . GLN A 1 475 ? 28.154 16.690 -29.918 1.00 92.06 475 GLN A CA 1
ATOM 3812 C C . GLN A 1 475 ? 29.619 16.234 -29.991 1.00 92.06 475 GLN A C 1
ATOM 3814 O O . GLN A 1 475 ? 30.421 16.887 -30.652 1.00 92.06 475 GLN A O 1
ATOM 3819 N N . ILE A 1 476 ? 29.965 15.094 -29.381 1.00 89.56 476 ILE A N 1
ATOM 3820 C CA . ILE A 1 476 ? 31.311 14.497 -29.478 1.00 89.56 476 ILE A CA 1
ATOM 3821 C C . ILE A 1 476 ? 31.653 14.166 -30.939 1.00 89.56 476 ILE A C 1
ATOM 3823 O O . ILE A 1 476 ? 32.779 14.381 -31.383 1.00 89.56 476 ILE A O 1
ATOM 3827 N N . ALA A 1 477 ? 30.685 13.648 -31.700 1.00 86.31 477 ALA A N 1
ATOM 3828 C CA . ALA A 1 477 ? 30.864 13.360 -33.118 1.00 86.31 477 ALA A CA 1
ATOM 3829 C C . ALA A 1 477 ? 31.030 14.639 -33.955 1.00 86.31 477 ALA A C 1
ATOM 3831 O O . ALA A 1 477 ? 31.865 14.660 -34.854 1.00 86.31 477 ALA A O 1
ATOM 3832 N N . ALA A 1 478 ? 30.292 15.707 -33.634 1.00 83.06 478 ALA A N 1
ATOM 3833 C CA . ALA A 1 478 ? 30.357 16.989 -34.333 1.00 83.06 478 ALA A CA 1
ATOM 3834 C C . ALA A 1 478 ? 31.665 17.755 -34.081 1.00 83.06 478 ALA A C 1
ATOM 3836 O O . ALA A 1 478 ? 32.141 18.426 -34.986 1.00 83.06 478 ALA A O 1
ATOM 3837 N N . GLN A 1 479 ? 32.302 17.610 -32.912 1.00 70.00 479 GLN A N 1
ATOM 3838 C CA . GLN A 1 479 ? 33.608 18.236 -32.642 1.00 70.00 479 GLN A CA 1
ATOM 3839 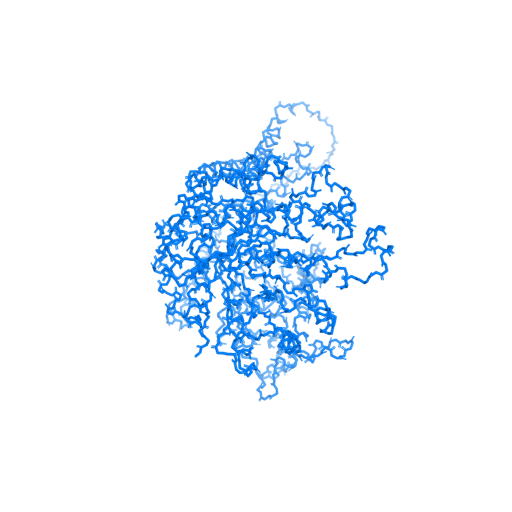C C . GLN A 1 479 ? 34.734 17.745 -33.569 1.00 70.00 479 GLN A C 1
ATOM 3841 O O . GLN A 1 479 ? 35.734 18.441 -33.713 1.00 70.00 479 GLN A O 1
ATOM 3846 N N . ARG A 1 480 ? 34.564 16.602 -34.258 1.00 57.53 480 ARG A N 1
ATOM 3847 C CA . ARG A 1 480 ? 35.457 16.199 -35.361 1.00 57.53 480 ARG A CA 1
ATOM 3848 C C . ARG A 1 480 ? 35.417 17.153 -36.553 1.00 57.53 480 ARG A C 1
ATOM 3850 O O . ARG A 1 480 ? 36.384 17.180 -37.298 1.00 57.53 480 ARG A O 1
ATOM 3857 N N . ALA A 1 481 ? 34.318 17.875 -36.763 1.00 48.75 481 ALA A N 1
ATOM 3858 C CA . ALA A 1 481 ? 34.168 18.760 -37.914 1.00 48.75 481 ALA A CA 1
ATOM 3859 C C . ALA A 1 481 ? 34.935 20.085 -37.754 1.00 48.75 481 ALA A C 1
ATOM 3861 O O . ALA A 1 481 ? 35.274 20.693 -38.762 1.00 48.75 481 ALA A O 1
ATOM 3862 N N . ASP A 1 482 ? 35.251 20.493 -36.518 1.00 43.69 482 ASP A N 1
ATOM 3863 C CA . ASP A 1 482 ? 35.951 21.756 -36.227 1.00 43.69 482 ASP A CA 1
ATOM 3864 C C . ASP A 1 482 ? 37.438 21.569 -35.858 1.00 43.69 482 ASP A C 1
ATOM 3866 O O . ASP A 1 482 ? 38.181 22.545 -35.759 1.00 43.69 482 ASP A O 1
ATOM 3870 N N . SER A 1 483 ? 37.909 20.333 -35.647 1.00 42.78 483 SER A N 1
ATOM 3871 C CA . SER A 1 483 ? 39.282 20.059 -35.186 1.00 42.78 483 SER A CA 1
ATOM 3872 C C . SER A 1 483 ? 40.311 19.791 -36.293 1.00 42.78 483 SER A C 1
ATOM 3874 O O . SER A 1 483 ? 41.446 19.458 -35.966 1.00 42.78 483 SER A O 1
ATOM 3876 N N . ASP A 1 484 ? 39.965 19.966 -37.575 1.00 40.69 484 ASP A N 1
ATOM 3877 C CA . ASP A 1 484 ? 40.952 19.967 -38.678 1.00 40.69 484 ASP A CA 1
ATOM 3878 C C . ASP A 1 484 ? 41.847 21.230 -38.684 1.00 40.69 484 ASP A C 1
ATOM 3880 O O . ASP A 1 484 ? 42.729 21.381 -39.525 1.00 40.69 484 ASP A O 1
ATOM 3884 N N . THR A 1 485 ? 41.685 22.117 -37.699 1.00 38.44 485 THR A N 1
ATOM 3885 C CA . THR A 1 485 ? 42.621 23.204 -37.386 1.00 38.44 485 THR A CA 1
ATOM 3886 C C . THR A 1 485 ? 42.991 23.184 -35.907 1.00 38.44 485 THR A C 1
ATOM 3888 O O . THR A 1 485 ? 42.499 24.000 -35.130 1.00 38.44 485 THR A O 1
ATOM 3891 N N . ILE A 1 486 ? 43.855 22.256 -35.492 1.00 36.19 486 ILE A N 1
ATOM 3892 C CA . ILE A 1 486 ? 44.683 22.449 -34.295 1.00 36.19 486 ILE A CA 1
ATOM 3893 C C . ILE A 1 486 ? 46.127 22.094 -34.648 1.00 36.19 486 ILE A C 1
ATOM 3895 O O . ILE A 1 486 ? 46.435 20.963 -35.018 1.00 36.19 486 ILE A O 1
ATOM 3899 N N . ASP A 1 487 ? 46.959 23.128 -34.546 1.00 31.86 487 ASP A N 1
ATOM 3900 C CA . ASP A 1 487 ? 48.366 23.232 -34.908 1.00 31.86 487 ASP A CA 1
ATOM 3901 C C . ASP A 1 487 ? 49.271 22.085 -34.439 1.00 31.86 487 ASP A C 1
ATOM 3903 O O . ASP A 1 487 ? 49.226 21.615 -33.298 1.00 31.86 487 ASP A O 1
ATOM 3907 N N . GLU A 1 488 ? 50.191 21.735 -35.337 1.00 35.28 488 GLU A N 1
ATOM 3908 C CA . GLU A 1 488 ? 51.431 21.030 -35.052 1.00 35.28 488 GLU A CA 1
ATOM 3909 C C . GLU A 1 488 ? 52.305 21.846 -34.084 1.00 35.28 488 GLU A C 1
ATOM 3911 O O . GLU A 1 488 ? 52.838 22.897 -34.437 1.00 35.28 488 GLU A O 1
ATOM 3916 N N . ALA A 1 489 ? 52.549 21.322 -32.882 1.00 30.23 489 ALA A N 1
ATOM 3917 C CA . ALA A 1 489 ? 53.721 21.703 -32.101 1.00 30.23 489 ALA A CA 1
ATOM 3918 C C . ALA A 1 489 ? 54.205 20.538 -31.225 1.00 30.23 489 ALA A C 1
ATOM 3920 O O . ALA A 1 489 ? 53.622 20.229 -30.192 1.00 30.23 489 ALA A O 1
ATOM 3921 N N . ALA A 1 490 ? 55.295 19.927 -31.698 1.00 30.98 490 ALA A N 1
ATOM 3922 C CA . ALA A 1 490 ? 56.404 19.319 -30.959 1.00 30.98 490 ALA A CA 1
ATOM 3923 C C . ALA A 1 490 ? 56.103 18.458 -29.712 1.00 30.98 490 ALA A C 1
ATOM 3925 O O . ALA A 1 490 ? 55.841 18.982 -28.636 1.00 30.98 490 ALA A O 1
ATOM 3926 N N . ASP A 1 491 ? 56.377 17.152 -29.805 1.00 31.27 491 ASP A N 1
ATOM 3927 C CA . ASP A 1 491 ? 57.564 16.607 -29.126 1.00 31.27 491 ASP A CA 1
ATOM 3928 C C . ASP A 1 491 ? 57.990 15.247 -29.713 1.00 31.27 491 ASP A C 1
ATOM 3930 O O . ASP A 1 491 ? 57.178 14.500 -30.260 1.00 31.27 491 ASP A O 1
ATOM 3934 N N . GLY A 1 492 ? 59.296 14.978 -29.691 1.00 28.17 492 GLY A N 1
ATOM 3935 C CA . GLY A 1 492 ? 59.963 14.028 -30.588 1.00 28.17 492 GLY A CA 1
ATOM 3936 C C . GLY A 1 492 ? 60.106 12.555 -30.155 1.00 28.17 492 GLY A C 1
ATOM 3937 O O . GLY A 1 492 ? 59.902 12.179 -29.0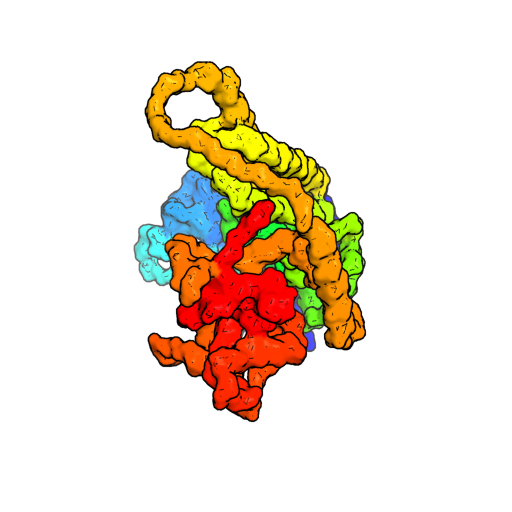04 1.00 28.17 492 GLY A O 1
ATOM 3938 N N . ASN A 1 493 ? 60.626 11.789 -31.135 1.00 27.67 493 ASN A N 1
ATOM 3939 C CA . ASN A 1 493 ? 61.225 10.432 -31.127 1.00 27.67 493 ASN A CA 1
ATOM 3940 C C . ASN A 1 493 ? 60.310 9.183 -31.191 1.00 27.67 493 ASN A C 1
ATOM 3942 O O . ASN A 1 493 ? 59.263 9.143 -30.560 1.00 27.67 493 ASN A O 1
ATOM 3946 N N . PRO A 1 494 ? 60.801 8.057 -31.767 1.00 29.20 494 PRO A N 1
ATOM 3947 C CA . PRO A 1 494 ? 61.369 7.860 -33.106 1.00 29.20 494 PRO A CA 1
ATOM 3948 C C . PRO A 1 494 ? 60.610 6.756 -33.902 1.00 29.20 494 PRO A C 1
ATOM 3950 O O . PRO A 1 494 ? 59.698 6.105 -33.403 1.00 29.20 494 PRO A O 1
ATOM 3953 N N . LYS A 1 495 ? 60.999 6.571 -35.173 1.00 26.25 495 LYS A N 1
ATOM 3954 C CA . LYS A 1 495 ? 60.384 5.717 -36.217 1.00 26.25 495 LYS A CA 1
ATOM 3955 C C . LYS A 1 495 ? 60.194 4.215 -35.870 1.00 26.25 495 LYS A C 1
ATOM 3957 O O . LYS A 1 495 ? 60.938 3.685 -35.047 1.00 26.25 495 LYS A O 1
ATOM 3962 N N . PRO A 1 496 ? 59.262 3.515 -36.561 1.00 28.48 496 PRO A N 1
ATOM 3963 C CA . PRO A 1 496 ? 58.855 2.143 -36.260 1.00 28.48 496 PRO A CA 1
ATOM 3964 C C . PRO A 1 496 ? 59.794 1.095 -36.875 1.00 28.48 496 PRO A C 1
ATOM 3966 O O . PRO A 1 496 ? 60.296 1.276 -37.984 1.00 28.48 496 PRO A O 1
ATOM 3969 N N . GLN A 1 497 ? 59.997 -0.019 -36.165 1.00 27.88 497 GLN A N 1
ATOM 3970 C CA . GLN A 1 497 ? 60.549 -1.250 -36.731 1.00 27.88 497 GLN A CA 1
ATOM 3971 C C . GLN A 1 497 ? 59.409 -2.189 -37.135 1.00 27.88 497 GLN A C 1
ATOM 3973 O O . GLN A 1 497 ? 58.508 -2.465 -36.342 1.00 27.88 497 GLN A O 1
ATOM 3978 N N . ASP A 1 498 ? 59.490 -2.659 -38.377 1.00 29.27 498 ASP A N 1
ATOM 3979 C CA . ASP A 1 498 ? 58.664 -3.700 -38.978 1.00 29.27 498 ASP A CA 1
ATOM 3980 C C . ASP A 1 498 ? 58.659 -4.991 -38.154 1.00 29.27 498 ASP A C 1
ATOM 3982 O O . ASP A 1 498 ? 59.717 -5.547 -37.857 1.00 29.27 498 ASP A O 1
ATOM 3986 N N . LEU A 1 499 ? 57.467 -5.541 -37.914 1.00 25.77 499 LEU A N 1
ATOM 3987 C CA . LEU A 1 499 ? 57.275 -6.983 -37.786 1.00 25.77 499 LEU A CA 1
ATOM 3988 C C . LEU A 1 499 ? 56.042 -7.390 -38.593 1.00 25.77 499 LEU A C 1
ATOM 3990 O O . LEU A 1 499 ? 54.891 -7.228 -38.194 1.00 25.77 499 LEU A O 1
ATOM 3994 N N . THR A 1 500 ? 56.343 -7.909 -39.774 1.00 28.17 500 THR A N 1
ATOM 3995 C CA . THR A 1 500 ? 55.473 -8.673 -40.655 1.00 28.17 500 THR A CA 1
ATOM 3996 C C . THR A 1 500 ? 55.078 -10.004 -39.997 1.00 28.17 500 THR A C 1
ATOM 3998 O O . THR A 1 500 ? 55.914 -10.680 -39.401 1.00 28.17 500 THR A O 1
ATOM 4001 N N . GLY A 1 501 ? 53.811 -10.417 -40.142 1.00 25.30 501 GLY A N 1
ATOM 4002 C CA . GLY A 1 501 ? 53.409 -11.820 -39.958 1.00 25.30 501 GLY A CA 1
ATOM 4003 C C . GLY A 1 501 ? 52.051 -12.068 -39.289 1.00 25.30 501 GLY A C 1
ATOM 4004 O O . GLY A 1 501 ? 51.924 -12.041 -38.072 1.00 25.30 501 GLY A O 1
ATOM 4005 N N . THR A 1 502 ? 51.054 -12.448 -40.087 1.00 25.25 502 THR A N 1
ATOM 4006 C CA . THR A 1 502 ? 49.931 -13.332 -39.703 1.00 25.25 502 THR A CA 1
ATOM 4007 C C . THR A 1 502 ? 49.763 -14.376 -40.822 1.00 25.25 502 THR A C 1
ATOM 4009 O O . THR A 1 502 ? 50.203 -14.112 -41.941 1.00 25.25 502 THR A O 1
ATOM 4012 N N . PRO A 1 503 ? 49.047 -15.502 -40.638 1.00 39.50 503 PRO A N 1
ATOM 4013 C CA . PRO A 1 503 ? 48.954 -16.385 -39.470 1.00 39.50 503 PRO A CA 1
ATOM 4014 C C . PRO A 1 503 ? 49.068 -17.885 -39.860 1.00 39.50 503 PRO A C 1
ATOM 4016 O O . PRO A 1 503 ? 48.722 -18.291 -40.967 1.00 39.50 503 PRO A O 1
ATOM 4019 N N . ALA A 1 504 ? 49.451 -18.753 -38.918 1.00 30.14 504 ALA A N 1
ATOM 4020 C CA . ALA A 1 504 ? 49.346 -20.209 -39.085 1.00 30.14 504 ALA A CA 1
ATOM 4021 C C . ALA A 1 504 ? 48.972 -20.908 -37.768 1.00 30.14 504 ALA A C 1
ATOM 4023 O O . ALA A 1 504 ? 49.749 -21.691 -37.234 1.00 30.14 504 ALA A O 1
ATOM 4024 N N . SER A 1 505 ? 47.792 -20.628 -37.205 1.00 34.78 505 SER A N 1
ATOM 4025 C CA . SER A 1 505 ? 47.313 -21.380 -36.027 1.00 34.78 505 SER A CA 1
ATOM 4026 C C . SER A 1 505 ? 45.798 -21.319 -35.783 1.00 34.78 505 SER A C 1
ATOM 4028 O O . SER A 1 505 ? 45.353 -21.371 -34.644 1.00 34.78 505 SER A O 1
ATOM 4030 N N . LEU A 1 506 ? 44.975 -21.274 -36.836 1.00 31.50 506 LEU A N 1
ATOM 4031 C CA . LEU A 1 506 ? 43.509 -21.372 -36.693 1.00 31.50 506 LEU A CA 1
ATOM 4032 C C . LEU A 1 506 ? 42.966 -22.812 -36.728 1.00 31.50 506 LEU A C 1
ATOM 4034 O O . LEU A 1 506 ? 41.814 -23.028 -36.385 1.00 31.50 506 LEU A O 1
ATOM 4038 N N . ARG A 1 507 ? 43.789 -23.817 -37.068 1.00 31.08 507 ARG A N 1
ATOM 4039 C CA . ARG A 1 507 ? 43.333 -25.222 -37.166 1.00 31.08 507 ARG A CA 1
ATOM 4040 C C . ARG A 1 507 ? 43.525 -26.067 -35.902 1.00 31.08 507 ARG A C 1
ATOM 4042 O O . ARG A 1 507 ? 42.936 -27.127 -35.808 1.00 31.08 507 ARG A O 1
ATOM 4049 N N . HIS A 1 508 ? 44.308 -25.614 -34.920 1.00 34.56 508 HIS A N 1
ATOM 4050 C CA . HIS A 1 508 ? 44.532 -26.376 -33.676 1.00 34.56 508 HIS A CA 1
ATOM 4051 C C . HIS A 1 508 ? 43.493 -26.091 -32.573 1.00 34.56 508 HIS A C 1
ATOM 4053 O O . HIS A 1 508 ? 43.451 -26.802 -31.572 1.00 34.56 508 HIS A O 1
ATOM 4059 N N . PHE A 1 509 ? 42.664 -25.052 -32.729 1.00 32.19 509 PHE A N 1
ATOM 4060 C CA . PHE A 1 509 ? 41.698 -24.634 -31.706 1.00 32.19 509 PHE A CA 1
ATOM 4061 C C . PHE A 1 509 ? 40.357 -25.381 -31.807 1.00 32.19 509 PHE A C 1
ATOM 4063 O O . PHE A 1 509 ? 39.734 -25.669 -30.786 1.00 32.19 509 PHE A O 1
ATOM 4070 N N . GLU A 1 510 ? 39.937 -25.755 -33.018 1.00 32.34 510 GLU A N 1
ATOM 4071 C CA . GLU A 1 510 ? 38.681 -26.487 -33.237 1.00 32.34 510 GLU A CA 1
ATOM 4072 C C . GLU A 1 510 ? 38.765 -27.940 -32.736 1.00 32.34 510 GLU A C 1
ATOM 4074 O O . GLU A 1 510 ? 37.833 -28.420 -32.087 1.00 32.34 510 GLU A O 1
ATOM 4079 N N . ASP A 1 511 ? 39.918 -28.598 -32.893 1.00 33.25 511 ASP A N 1
ATOM 4080 C CA . ASP A 1 511 ? 40.120 -29.983 -32.441 1.00 33.25 511 ASP A CA 1
ATOM 4081 C C . ASP A 1 511 ? 40.118 -30.125 -30.904 1.00 33.25 511 ASP A C 1
ATOM 4083 O O . ASP A 1 511 ? 39.654 -31.131 -30.360 1.00 33.25 511 ASP A O 1
ATOM 4087 N N . ALA A 1 512 ? 40.553 -29.093 -30.170 1.00 35.53 512 ALA A N 1
ATOM 4088 C CA . ALA A 1 512 ? 40.552 -29.091 -28.703 1.00 35.53 512 ALA A CA 1
ATOM 4089 C C . ALA A 1 512 ? 39.140 -28.926 -28.098 1.00 35.53 512 ALA A C 1
ATOM 4091 O O . ALA A 1 512 ? 38.848 -29.466 -27.027 1.00 35.53 512 ALA A O 1
ATOM 4092 N N . MET A 1 513 ? 38.244 -28.213 -28.790 1.00 30.91 513 MET A N 1
ATOM 4093 C CA . MET A 1 513 ? 36.858 -27.990 -28.356 1.00 30.91 513 MET A CA 1
ATOM 4094 C C . MET A 1 513 ? 35.984 -29.243 -28.513 1.00 30.91 513 MET A C 1
ATOM 4096 O O . MET A 1 513 ? 35.096 -29.495 -27.691 1.00 30.91 513 MET A O 1
ATOM 4100 N N . LEU A 1 514 ? 36.273 -30.079 -29.514 1.00 34.75 514 LEU A N 1
ATOM 4101 C CA . LEU A 1 514 ? 35.593 -31.361 -29.728 1.00 34.75 514 LEU A CA 1
ATOM 4102 C C . LEU A 1 514 ? 35.988 -32.437 -28.693 1.00 34.75 514 LEU A C 1
ATOM 4104 O O . LEU A 1 514 ? 35.125 -33.208 -28.253 1.00 34.75 514 LEU A O 1
ATOM 4108 N N . ASP A 1 515 ? 37.239 -32.461 -28.211 1.00 36.19 515 ASP A N 1
ATOM 4109 C CA . ASP A 1 515 ? 37.661 -33.399 -27.148 1.00 36.19 515 ASP A CA 1
ATOM 4110 C C . ASP A 1 515 ? 37.013 -33.062 -25.785 1.00 36.19 515 ASP A C 1
ATOM 4112 O O . ASP A 1 515 ? 36.587 -33.956 -25.042 1.00 36.19 515 ASP A O 1
ATOM 4116 N N . ALA A 1 516 ? 36.824 -31.770 -25.483 1.00 35.75 516 ALA A N 1
ATOM 4117 C CA . ALA A 1 516 ? 36.174 -31.303 -24.253 1.00 35.75 516 ALA A CA 1
ATOM 4118 C C . ALA A 1 516 ? 34.704 -31.760 -24.140 1.00 35.75 516 ALA A C 1
ATOM 4120 O O . ALA A 1 516 ? 34.275 -32.236 -23.082 1.00 35.75 516 ALA A O 1
ATOM 4121 N N . GLY A 1 517 ? 33.943 -31.708 -25.240 1.00 33.62 517 GLY A N 1
ATOM 4122 C CA . GLY A 1 517 ? 32.561 -32.203 -25.291 1.00 33.62 517 GLY A CA 1
ATOM 4123 C C . GLY A 1 517 ? 32.444 -33.718 -25.067 1.00 33.62 517 GLY A C 1
ATOM 4124 O O . GLY A 1 517 ? 31.459 -34.203 -24.499 1.00 33.62 517 GLY A O 1
ATOM 4125 N N . THR A 1 518 ? 33.478 -34.473 -25.438 1.00 36.81 518 THR A N 1
ATOM 4126 C CA . THR A 1 518 ? 33.498 -35.940 -25.355 1.00 36.81 518 THR A CA 1
ATOM 4127 C C . THR A 1 518 ? 33.849 -36.432 -23.945 1.00 36.81 518 THR A C 1
ATOM 4129 O O . THR A 1 518 ? 33.271 -37.411 -23.459 1.00 36.81 518 THR A O 1
ATOM 4132 N N . ARG A 1 519 ? 34.716 -35.714 -23.216 1.00 39.50 519 ARG A N 1
ATOM 4133 C CA . ARG A 1 519 ? 35.062 -36.026 -21.813 1.00 39.50 519 ARG A CA 1
ATOM 4134 C C . ARG A 1 519 ? 33.916 -35.752 -20.834 1.00 39.50 519 ARG A C 1
ATOM 4136 O O . ARG A 1 519 ? 33.751 -36.509 -19.878 1.00 39.50 519 ARG A O 1
ATOM 4143 N N . ILE A 1 520 ? 33.070 -34.753 -21.108 1.00 38.75 520 ILE A N 1
ATOM 4144 C CA . ILE A 1 520 ? 31.867 -34.448 -20.307 1.00 38.75 520 ILE A CA 1
ATOM 4145 C C . ILE A 1 520 ? 30.861 -35.615 -20.331 1.00 38.75 520 ILE A C 1
ATOM 4147 O O . ILE A 1 520 ? 30.234 -35.906 -19.312 1.00 38.75 520 ILE A O 1
ATOM 4151 N N . ARG A 1 521 ? 30.757 -36.362 -21.442 1.00 33.97 521 ARG A N 1
ATOM 4152 C CA . ARG A 1 521 ? 29.869 -37.538 -21.549 1.00 33.97 521 ARG A CA 1
ATOM 4153 C C . ARG A 1 521 ? 30.353 -38.761 -20.762 1.00 33.97 521 ARG A C 1
ATOM 4155 O O . ARG A 1 521 ? 29.522 -39.543 -20.306 1.00 33.97 521 ARG A O 1
ATOM 4162 N N . ARG A 1 522 ? 31.664 -38.928 -20.544 1.00 35.75 522 ARG A N 1
ATOM 4163 C CA . ARG A 1 522 ? 32.226 -40.071 -19.784 1.00 35.75 522 ARG A CA 1
ATOM 4164 C C . ARG A 1 522 ? 31.997 -39.988 -18.270 1.00 35.75 522 ARG A C 1
ATOM 4166 O O . ARG A 1 522 ? 32.275 -40.947 -17.563 1.00 35.75 522 ARG A O 1
ATOM 4173 N N . LEU A 1 523 ? 31.450 -38.877 -17.778 1.00 40.78 523 LEU A N 1
ATOM 4174 C CA . LEU A 1 523 ? 31.142 -38.655 -16.364 1.00 40.78 523 LEU A CA 1
ATOM 4175 C C . LEU A 1 523 ? 29.764 -39.190 -15.916 1.00 40.78 523 LEU A C 1
ATOM 4177 O O . LEU A 1 523 ? 29.381 -38.971 -14.770 1.00 40.78 523 LEU A O 1
ATOM 4181 N N . GLY A 1 524 ? 29.038 -39.914 -16.779 1.00 33.03 524 GLY A N 1
ATOM 4182 C CA . GLY A 1 524 ? 27.938 -40.797 -16.364 1.00 33.03 524 GLY A CA 1
ATOM 4183 C C . GLY A 1 524 ? 26.616 -40.132 -15.953 1.00 33.03 524 GLY A C 1
ATOM 4184 O O . GLY A 1 524 ? 25.841 -40.750 -15.230 1.00 33.03 524 GLY A O 1
ATOM 4185 N N . PHE A 1 525 ? 26.309 -38.912 -16.409 1.00 35.72 525 PHE A N 1
ATOM 4186 C CA . PHE A 1 525 ? 25.000 -38.289 -16.163 1.00 35.72 525 PHE A CA 1
ATOM 4187 C C . PHE A 1 525 ? 23.943 -38.816 -17.135 1.00 35.72 525 PHE A C 1
ATOM 4189 O O . PHE A 1 525 ? 23.858 -38.376 -18.281 1.00 35.72 525 PHE A O 1
ATOM 4196 N N . LYS A 1 526 ? 23.112 -39.752 -16.673 1.00 31.08 526 LYS A N 1
ATOM 4197 C CA . LYS A 1 526 ? 21.838 -40.073 -17.322 1.00 31.08 526 LYS A CA 1
ATOM 4198 C C . LYS A 1 526 ? 20.727 -39.275 -16.639 1.00 31.08 526 LYS A C 1
ATOM 4200 O O . LYS A 1 526 ? 20.424 -39.526 -15.480 1.00 31.08 526 LYS A O 1
ATOM 4205 N N . GLY A 1 527 ? 20.131 -38.341 -17.381 1.00 31.55 527 GLY A N 1
ATOM 4206 C CA . GLY A 1 527 ? 18.900 -37.641 -17.003 1.00 31.55 527 GLY A CA 1
ATOM 4207 C C . GLY A 1 527 ? 19.033 -36.118 -16.914 1.00 31.55 527 GLY A C 1
ATOM 4208 O O . GLY A 1 527 ? 19.663 -35.589 -16.006 1.00 31.55 527 GLY A O 1
ATOM 4209 N N . GLY A 1 528 ? 18.400 -35.419 -17.858 1.00 34.09 528 GLY A N 1
ATOM 4210 C CA . GLY A 1 528 ? 17.696 -34.149 -17.619 1.00 34.09 528 GLY A CA 1
ATOM 4211 C C . GLY A 1 528 ? 18.462 -32.849 -17.350 1.00 34.09 528 GLY A C 1
ATOM 4212 O O . GLY A 1 528 ? 17.833 -31.801 -17.403 1.00 34.09 528 GLY A O 1
ATOM 4213 N N . CYS A 1 529 ? 19.774 -32.847 -17.103 1.00 33.94 529 CYS A N 1
ATOM 4214 C CA . CYS A 1 529 ? 20.511 -31.604 -16.817 1.00 33.94 529 CYS A CA 1
ATOM 4215 C C . CYS A 1 529 ? 21.871 -31.553 -17.521 1.00 33.94 529 CYS A C 1
ATOM 4217 O O . CYS A 1 529 ? 22.918 -31.584 -16.881 1.00 33.94 529 CYS A O 1
ATOM 4219 N N . VAL A 1 530 ? 21.879 -31.466 -18.852 1.00 32.12 530 VAL A N 1
ATOM 4220 C CA . VAL A 1 530 ? 23.099 -31.152 -19.617 1.00 32.12 530 VAL A CA 1
ATOM 4221 C C . VAL A 1 530 ? 22.761 -30.137 -20.706 1.00 32.12 530 VAL A C 1
ATOM 4223 O O . VAL A 1 530 ? 22.669 -30.470 -21.880 1.00 32.12 530 VAL A O 1
ATOM 4226 N N . LEU A 1 531 ? 22.566 -28.880 -20.307 1.00 29.91 531 LEU A N 1
ATOM 4227 C CA . LEU A 1 531 ? 22.565 -27.743 -21.234 1.00 29.91 531 LEU A CA 1
ATOM 4228 C C . LEU A 1 531 ? 23.264 -26.517 -20.622 1.00 29.91 531 LEU A C 1
ATOM 4230 O O . LEU A 1 531 ? 22.815 -25.391 -20.774 1.00 29.91 531 LEU A O 1
ATOM 4234 N N . LEU A 1 532 ? 24.342 -26.740 -19.863 1.00 33.38 532 LEU A N 1
ATOM 4235 C CA . LEU A 1 532 ? 25.001 -25.671 -19.097 1.00 33.38 532 LEU A CA 1
ATOM 4236 C C . LEU A 1 532 ? 26.530 -25.655 -19.197 1.00 33.38 532 LEU A C 1
ATOM 4238 O O . LEU A 1 532 ? 27.161 -24.907 -18.467 1.00 33.38 532 LEU A O 1
ATOM 4242 N N . LEU A 1 533 ? 27.144 -26.432 -20.098 1.00 32.31 533 LEU A N 1
ATOM 4243 C CA . LEU A 1 533 ? 28.613 -26.457 -20.225 1.00 32.31 533 LEU A CA 1
ATOM 4244 C C . LEU A 1 533 ? 29.157 -26.200 -21.637 1.00 32.31 533 LEU A C 1
ATOM 4246 O O . LEU A 1 533 ? 30.257 -25.674 -21.738 1.00 32.31 533 LEU A O 1
ATOM 4250 N N . SER A 1 534 ? 28.407 -26.447 -22.721 1.00 28.89 534 SER A N 1
ATOM 4251 C CA . SER A 1 534 ? 28.848 -26.026 -24.068 1.00 28.89 534 SER A CA 1
ATOM 4252 C C . SER A 1 534 ? 28.478 -24.577 -24.408 1.00 28.89 534 SER A C 1
ATOM 4254 O O . SER A 1 534 ? 29.049 -24.002 -25.324 1.00 28.89 534 SER A O 1
ATOM 4256 N N . VAL A 1 535 ? 27.563 -23.964 -23.648 1.00 30.45 535 VAL A N 1
ATOM 4257 C CA . VAL A 1 535 ? 27.167 -22.548 -23.798 1.00 30.45 535 VAL A CA 1
ATOM 4258 C C . VAL A 1 535 ? 28.084 -21.614 -22.984 1.00 30.45 535 VAL A C 1
ATOM 4260 O O . VAL A 1 535 ? 28.087 -20.402 -23.180 1.00 30.45 535 VAL A O 1
ATOM 4263 N N . MET A 1 536 ? 28.927 -22.163 -22.098 1.00 32.09 536 MET A N 1
ATOM 4264 C CA . MET A 1 536 ? 29.787 -21.374 -21.202 1.00 32.09 536 MET A CA 1
ATOM 4265 C C . MET A 1 536 ? 31.032 -20.767 -21.853 1.00 32.09 536 MET A C 1
ATOM 4267 O O . MET A 1 536 ? 31.691 -19.945 -21.224 1.00 32.09 536 MET A O 1
ATOM 4271 N N . LEU A 1 537 ? 31.342 -21.119 -23.101 1.00 32.31 537 LEU A N 1
ATOM 4272 C CA . LEU A 1 537 ? 32.478 -20.544 -23.829 1.00 32.31 537 LEU A CA 1
ATOM 4273 C C . LEU A 1 537 ? 32.098 -19.345 -24.711 1.00 32.31 537 LEU A C 1
ATOM 4275 O O . LEU A 1 537 ? 32.985 -18.727 -25.291 1.00 32.31 537 LEU A O 1
ATOM 4279 N N . SER A 1 538 ? 30.812 -18.978 -24.794 1.00 32.00 538 SER A N 1
ATOM 4280 C CA . SER A 1 538 ? 30.350 -17.924 -25.716 1.00 32.00 538 SER A CA 1
ATOM 4281 C C . SER A 1 538 ? 29.421 -16.874 -25.100 1.00 32.00 538 SER A C 1
ATOM 4283 O O . SER A 1 538 ? 28.806 -16.115 -25.839 1.00 32.00 538 SER A O 1
ATOM 4285 N N . PHE A 1 539 ? 29.316 -16.772 -23.772 1.00 30.38 539 PHE A N 1
ATOM 4286 C CA . PHE A 1 539 ? 28.434 -15.786 -23.136 1.00 30.38 539 PHE A CA 1
ATOM 4287 C C . PHE A 1 539 ? 29.071 -15.082 -21.933 1.00 30.38 539 PHE A C 1
ATOM 4289 O O . PHE A 1 539 ? 29.846 -15.670 -21.179 1.00 30.38 539 PHE A O 1
ATOM 4296 N N . ALA A 1 540 ? 28.656 -13.825 -21.730 1.00 33.19 540 ALA A N 1
ATOM 4297 C CA . ALA A 1 540 ? 29.021 -12.851 -20.688 1.00 33.19 540 ALA A CA 1
ATOM 4298 C C . ALA A 1 540 ? 28.932 -13.330 -19.215 1.00 33.19 540 ALA A C 1
ATOM 4300 O O . ALA A 1 540 ? 29.190 -12.569 -18.283 1.00 33.19 540 ALA A O 1
ATOM 4301 N N . PHE A 1 541 ? 28.618 -14.604 -18.991 1.00 32.66 541 PHE A N 1
ATOM 4302 C CA . PHE A 1 541 ? 28.604 -15.273 -17.695 1.00 32.66 541 PHE A CA 1
ATOM 4303 C C . PHE A 1 541 ? 29.999 -15.332 -17.044 1.00 32.66 541 PHE A C 1
ATOM 4305 O O . PHE A 1 541 ? 30.121 -15.244 -15.823 1.00 32.66 541 PHE A O 1
ATOM 4312 N N . TYR A 1 542 ? 31.062 -15.388 -17.860 1.00 31.17 542 TYR A N 1
ATOM 4313 C CA . TYR A 1 542 ? 32.453 -15.353 -17.390 1.00 31.17 542 TYR A CA 1
ATOM 4314 C C . TYR A 1 542 ? 32.802 -14.054 -16.650 1.00 31.17 542 TYR A C 1
ATOM 4316 O O . TYR A 1 542 ? 33.608 -14.073 -15.724 1.00 31.17 542 TYR A O 1
ATOM 4324 N N . TRP A 1 543 ? 32.158 -12.934 -16.992 1.00 31.62 543 TRP A N 1
ATOM 4325 C CA . TRP A 1 543 ? 32.396 -11.665 -16.306 1.00 31.62 543 TRP A CA 1
ATOM 4326 C C . TRP A 1 543 ? 31.870 -11.702 -14.867 1.00 31.62 543 TRP A C 1
ATOM 4328 O O . TRP A 1 543 ? 32.587 -11.353 -13.937 1.00 31.62 543 TRP A O 1
ATOM 4338 N N . HIS A 1 544 ? 30.658 -12.222 -14.655 1.00 34.75 544 HIS A N 1
ATOM 4339 C CA . HIS A 1 544 ? 29.980 -12.167 -13.352 1.00 34.75 544 HIS A CA 1
ATOM 4340 C C . HIS A 1 544 ? 30.579 -13.099 -12.285 1.00 34.75 544 HIS A C 1
ATOM 4342 O O . HIS A 1 544 ? 30.446 -12.821 -11.092 1.00 34.75 544 HIS A O 1
ATOM 4348 N N . LEU A 1 545 ? 31.261 -14.177 -12.691 1.00 36.41 545 LEU A N 1
ATOM 4349 C CA . LEU A 1 545 ? 31.990 -15.063 -11.772 1.00 36.41 545 LEU A CA 1
ATOM 4350 C C . LEU A 1 545 ? 33.423 -14.587 -11.474 1.00 36.41 545 LEU A C 1
ATOM 4352 O O . LEU A 1 545 ? 33.983 -14.994 -10.463 1.00 36.41 545 LEU A O 1
ATOM 4356 N N . ILE A 1 546 ? 34.013 -13.738 -12.326 1.00 39.19 546 ILE A N 1
ATOM 4357 C CA . ILE A 1 546 ? 35.430 -13.329 -12.244 1.00 39.19 546 ILE A CA 1
ATOM 4358 C C . ILE A 1 546 ? 35.594 -11.883 -11.735 1.00 39.19 546 ILE A C 1
ATOM 4360 O O . ILE A 1 546 ? 36.681 -11.522 -11.271 1.00 39.19 546 ILE A O 1
ATOM 4364 N N . SER A 1 547 ? 34.539 -11.058 -11.765 1.00 39.00 547 SER A N 1
ATOM 4365 C CA . SER A 1 547 ? 34.601 -9.617 -11.471 1.00 39.00 547 SER A CA 1
ATOM 4366 C C . SER A 1 547 ? 34.273 -9.214 -10.026 1.00 39.00 547 SER A C 1
ATOM 4368 O O . SER A 1 547 ? 34.121 -8.021 -9.748 1.00 39.00 547 SER A O 1
ATOM 4370 N N . LYS A 1 548 ? 34.179 -10.144 -9.067 1.00 43.25 548 LYS A N 1
ATOM 4371 C CA . LYS A 1 548 ? 34.023 -9.754 -7.657 1.00 43.25 548 LYS A CA 1
ATOM 4372 C C . LYS A 1 548 ? 35.380 -9.338 -7.071 1.00 43.25 548 LYS A C 1
ATOM 4374 O O . LYS A 1 548 ? 36.202 -10.161 -6.697 1.00 43.25 548 LYS A O 1
ATOM 4379 N N . HIS A 1 549 ? 35.578 -8.021 -6.988 1.00 56.06 549 HIS A N 1
ATOM 4380 C CA . HIS A 1 549 ? 36.585 -7.333 -6.164 1.00 56.06 549 HIS A CA 1
ATOM 4381 C C . HIS A 1 549 ? 38.058 -7.605 -6.521 1.00 56.06 549 HIS A C 1
ATOM 4383 O O . HIS A 1 549 ? 38.887 -7.965 -5.676 1.00 56.06 549 HIS A O 1
ATOM 4389 N N . VAL A 1 550 ? 38.402 -7.334 -7.784 1.00 45.81 550 VAL A N 1
ATOM 4390 C CA . VAL A 1 550 ? 39.790 -7.107 -8.201 1.00 45.81 550 VAL A CA 1
ATOM 4391 C C . VAL A 1 550 ? 40.234 -5.759 -7.636 1.00 45.81 550 VAL A C 1
ATOM 4393 O O . VAL A 1 550 ? 39.794 -4.709 -8.094 1.00 45.81 550 VAL A O 1
ATOM 4396 N N . PHE A 1 551 ? 41.109 -5.772 -6.634 1.00 44.22 551 PHE A N 1
ATOM 4397 C CA . PHE A 1 551 ? 41.949 -4.607 -6.406 1.00 44.22 551 PHE A CA 1
ATOM 4398 C C . PHE A 1 551 ? 42.982 -4.637 -7.533 1.00 44.22 551 PHE A C 1
ATOM 4400 O O . PHE A 1 551 ? 43.778 -5.573 -7.595 1.00 44.22 551 PHE A O 1
ATOM 4407 N N . GLU A 1 552 ? 43.002 -3.644 -8.426 1.00 41.31 552 GLU A N 1
ATOM 4408 C CA . GLU A 1 552 ? 44.165 -3.384 -9.291 1.00 41.31 552 GLU A CA 1
ATOM 4409 C C . GLU A 1 552 ? 45.346 -2.896 -8.425 1.00 41.31 552 GLU A C 1
ATOM 4411 O O . GLU A 1 552 ? 45.875 -1.796 -8.549 1.00 41.31 552 GLU A O 1
ATOM 4416 N N . GLY A 1 553 ? 45.752 -3.716 -7.460 1.00 40.88 553 GLY A N 1
ATOM 4417 C CA . GLY A 1 553 ? 46.891 -3.487 -6.599 1.00 40.88 553 GLY A CA 1
ATOM 4418 C C . GLY A 1 553 ? 48.123 -4.060 -7.272 1.00 40.88 553 GLY A C 1
ATOM 4419 O O . GLY A 1 553 ? 48.419 -5.226 -7.061 1.00 40.88 553 GLY A O 1
ATOM 4420 N N . ARG A 1 554 ? 48.801 -3.223 -8.072 1.00 44.69 554 ARG A N 1
ATOM 4421 C CA . ARG A 1 554 ? 50.175 -3.362 -8.607 1.00 44.69 554 ARG A CA 1
ATOM 4422 C C . ARG A 1 554 ? 50.546 -4.752 -9.146 1.00 44.69 554 ARG A C 1
ATOM 4424 O O . ARG A 1 554 ? 50.752 -5.673 -8.372 1.00 44.69 554 ARG A O 1
ATOM 4431 N N . ARG A 1 555 ? 50.779 -4.848 -10.467 1.00 53.53 555 ARG A N 1
ATOM 4432 C CA . ARG A 1 555 ? 51.393 -5.994 -11.181 1.00 53.53 555 ARG A CA 1
ATOM 4433 C C . ARG A 1 555 ? 52.479 -6.690 -10.340 1.00 53.53 555 ARG A C 1
ATOM 4435 O O . ARG A 1 555 ? 53.646 -6.304 -10.373 1.00 53.53 555 ARG A O 1
ATOM 4442 N N . GLY A 1 556 ? 52.084 -7.708 -9.581 1.00 56.12 556 GLY A N 1
ATOM 4443 C CA . GLY A 1 556 ? 52.978 -8.512 -8.764 1.00 56.12 556 GLY A CA 1
ATOM 4444 C C . GLY A 1 556 ? 53.522 -9.666 -9.591 1.00 56.12 556 GLY A C 1
ATOM 4445 O O . GLY A 1 556 ? 52.839 -10.182 -10.478 1.00 56.12 556 GLY A O 1
ATOM 4446 N N . ARG A 1 557 ? 54.753 -10.089 -9.307 1.00 62.88 557 ARG A N 1
ATOM 4447 C CA . ARG A 1 557 ? 55.282 -11.359 -9.811 1.00 62.88 557 ARG A CA 1
ATOM 4448 C C . ARG A 1 557 ? 55.350 -12.353 -8.662 1.00 62.88 557 ARG A C 1
ATOM 4450 O O . ARG A 1 557 ? 55.947 -12.053 -7.633 1.00 62.88 557 ARG A O 1
ATOM 4457 N N . TYR A 1 558 ? 54.782 -13.539 -8.843 1.00 63.44 558 TYR A N 1
ATOM 4458 C CA . TYR A 1 558 ? 54.935 -14.661 -7.920 1.00 63.44 558 TYR A CA 1
ATOM 4459 C C . TYR A 1 558 ? 55.731 -15.760 -8.621 1.00 63.44 558 TYR A C 1
ATOM 4461 O O . TYR A 1 558 ? 55.340 -16.217 -9.692 1.00 63.44 558 TYR A O 1
ATOM 4469 N N . LYS A 1 559 ? 56.890 -16.136 -8.058 1.00 68.31 559 LYS A N 1
ATOM 4470 C CA . LYS A 1 559 ? 57.845 -17.077 -8.683 1.00 68.31 559 LYS A CA 1
ATOM 4471 C C . LYS A 1 559 ? 58.157 -16.736 -10.158 1.00 68.31 559 LYS A C 1
ATOM 4473 O O . LYS A 1 559 ? 58.257 -17.616 -11.003 1.00 68.31 559 LYS A O 1
ATOM 4478 N N . GLY A 1 560 ? 58.269 -15.441 -10.473 1.00 64.44 560 GLY A N 1
ATOM 4479 C CA . GLY A 1 560 ? 58.575 -14.931 -11.818 1.00 64.44 560 GLY A CA 1
ATOM 4480 C C . GLY A 1 560 ? 57.371 -14.714 -12.750 1.00 64.44 560 GLY A C 1
ATOM 4481 O O . GLY A 1 560 ? 57.509 -13.951 -13.710 1.00 64.44 560 GLY A O 1
ATOM 4482 N N . ALA A 1 561 ? 56.198 -15.284 -12.446 1.00 69.94 561 ALA A N 1
ATOM 4483 C CA . ALA A 1 561 ? 54.979 -15.178 -13.255 1.00 69.94 561 ALA A CA 1
ATOM 4484 C C . ALA A 1 561 ? 54.084 -13.996 -12.826 1.00 69.94 561 ALA A C 1
ATOM 4486 O O . ALA A 1 561 ? 53.997 -13.712 -11.628 1.00 69.94 561 ALA A O 1
ATOM 4487 N N . PRO A 1 562 ? 53.410 -13.301 -13.764 1.00 74.06 562 PRO A N 1
ATOM 4488 C CA . PRO A 1 562 ? 52.500 -12.207 -13.436 1.00 74.06 562 PRO A CA 1
ATOM 4489 C C . PRO A 1 562 ? 51.227 -12.731 -12.750 1.00 74.06 562 PRO A C 1
ATOM 4491 O O . PRO A 1 562 ? 50.599 -13.686 -13.213 1.00 74.06 562 PRO A O 1
ATOM 4494 N N . VAL A 1 563 ? 50.836 -12.091 -11.646 1.00 77.19 563 VAL A N 1
ATOM 4495 C CA . VAL A 1 563 ? 49.670 -12.482 -10.837 1.00 77.19 563 VAL A CA 1
ATOM 4496 C C . VAL A 1 563 ? 48.758 -11.299 -10.510 1.00 77.19 563 VAL A C 1
ATOM 4498 O O . VAL A 1 563 ? 49.193 -10.148 -10.489 1.00 77.19 563 VAL A O 1
ATOM 4501 N N . VAL A 1 564 ? 47.492 -11.606 -10.226 1.00 75.75 564 VAL A N 1
ATOM 4502 C CA . VAL A 1 564 ? 46.466 -10.693 -9.710 1.00 75.75 564 VAL A CA 1
ATOM 4503 C C . VAL A 1 564 ? 46.108 -11.098 -8.287 1.00 75.75 564 VAL A C 1
ATOM 4505 O O . VAL A 1 564 ? 45.904 -12.282 -8.008 1.00 75.75 564 VAL A O 1
ATOM 4508 N N . ILE A 1 565 ? 45.997 -10.110 -7.399 1.00 71.56 565 ILE A N 1
ATOM 4509 C CA . ILE A 1 565 ? 45.486 -10.295 -6.041 1.00 71.56 565 ILE A CA 1
ATOM 4510 C C . ILE A 1 565 ? 44.035 -9.810 -6.009 1.00 71.56 565 ILE A C 1
ATOM 4512 O O . ILE A 1 565 ? 43.759 -8.660 -6.341 1.00 71.56 565 ILE A O 1
ATOM 4516 N N . LYS A 1 566 ? 43.102 -10.673 -5.603 1.00 74.56 566 LYS A N 1
ATOM 4517 C CA . LYS A 1 566 ? 41.682 -10.320 -5.447 1.00 74.56 566 LYS A CA 1
ATOM 4518 C C . LYS A 1 566 ? 41.264 -10.405 -3.986 1.00 74.56 566 LYS A C 1
ATOM 4520 O O . LYS A 1 566 ? 41.748 -11.277 -3.264 1.00 74.56 566 LYS A O 1
ATOM 4525 N N . SER A 1 567 ? 40.367 -9.523 -3.550 1.00 72.12 567 SER A N 1
ATOM 4526 C CA . SER A 1 567 ? 39.750 -9.644 -2.224 1.00 72.12 567 SER A CA 1
ATOM 4527 C C . SER A 1 567 ? 38.614 -10.659 -2.269 1.00 72.12 567 SER A C 1
ATOM 4529 O O . SER A 1 567 ? 37.832 -10.675 -3.213 1.00 72.12 567 SER A O 1
ATOM 4531 N N . LEU A 1 568 ? 38.500 -11.487 -1.234 1.00 68.94 568 LEU A N 1
ATOM 4532 C CA . LEU A 1 568 ? 37.450 -12.496 -1.109 1.00 68.94 568 LEU A CA 1
ATOM 4533 C C . LEU A 1 568 ? 36.061 -11.869 -0.952 1.00 68.94 568 LEU A C 1
ATOM 4535 O O . LEU A 1 568 ? 35.102 -12.410 -1.491 1.00 68.94 568 LEU A O 1
ATOM 4539 N N . ALA A 1 569 ? 35.962 -10.751 -0.231 1.00 69.69 569 ALA A N 1
ATOM 4540 C CA . ALA A 1 569 ? 34.729 -10.003 0.014 1.00 69.69 569 ALA A CA 1
ATOM 4541 C C . ALA A 1 569 ? 35.053 -8.562 0.455 1.00 69.69 569 ALA A C 1
ATOM 4543 O O . ALA A 1 569 ? 36.191 -8.276 0.849 1.00 69.69 569 ALA A O 1
ATOM 4544 N N . THR A 1 570 ? 34.075 -7.652 0.419 1.00 70.75 570 THR A N 1
ATOM 4545 C CA . THR A 1 570 ? 34.201 -6.346 1.099 1.00 70.75 570 THR A CA 1
ATOM 4546 C C . THR A 1 570 ? 34.120 -6.518 2.625 1.00 70.75 570 THR A C 1
ATOM 4548 O O . THR A 1 570 ? 33.591 -7.534 3.095 1.00 70.75 570 THR A O 1
ATOM 4551 N N . PRO A 1 571 ? 34.619 -5.558 3.430 1.00 68.62 571 PRO A N 1
ATOM 4552 C CA . PRO A 1 571 ? 34.463 -5.597 4.884 1.00 68.62 571 PRO A CA 1
ATOM 4553 C C . PRO A 1 571 ? 33.007 -5.796 5.328 1.00 68.62 571 PRO A C 1
ATOM 4555 O O . PRO A 1 571 ? 32.754 -6.610 6.210 1.00 68.62 571 PRO A O 1
ATOM 4558 N N . GLU A 1 572 ? 32.049 -5.150 4.662 1.00 68.62 572 GLU A N 1
ATOM 4559 C CA . GLU A 1 572 ? 30.616 -5.208 4.980 1.00 68.62 572 GLU A CA 1
ATOM 4560 C C . GLU A 1 572 ? 30.008 -6.570 4.628 1.00 68.62 572 GLU A C 1
ATOM 4562 O O . GLU A 1 572 ? 29.211 -7.122 5.387 1.00 68.62 572 GLU A O 1
ATOM 4567 N N . GLN A 1 573 ? 30.389 -7.144 3.483 1.00 67.38 573 GLN A N 1
ATOM 4568 C CA . GLN A 1 573 ? 29.962 -8.487 3.082 1.00 67.38 573 GLN A CA 1
ATOM 4569 C C . GLN A 1 573 ? 30.488 -9.543 4.055 1.00 67.38 573 GLN A C 1
ATOM 4571 O O . GLN A 1 573 ? 29.743 -10.439 4.457 1.00 67.38 573 GLN A O 1
ATOM 4576 N N . LEU A 1 574 ? 31.754 -9.415 4.459 1.00 70.19 574 LEU A N 1
ATOM 4577 C CA . LEU A 1 574 ? 32.370 -10.301 5.434 1.00 70.19 574 LEU A CA 1
ATOM 4578 C C . LEU A 1 574 ? 31.670 -10.180 6.789 1.00 70.19 574 LEU A C 1
ATOM 4580 O O . LEU A 1 574 ? 31.300 -11.193 7.375 1.00 70.19 574 LEU A O 1
ATOM 4584 N N . GLU A 1 575 ? 31.420 -8.957 7.253 1.00 71.94 575 GLU A N 1
ATOM 4585 C CA . GLU A 1 575 ? 30.723 -8.710 8.512 1.00 71.94 575 GLU A CA 1
ATOM 4586 C C . GLU A 1 575 ? 29.284 -9.245 8.481 1.00 71.94 575 GLU A C 1
ATOM 4588 O O . GLU A 1 575 ? 28.813 -9.816 9.462 1.00 71.94 575 GLU A O 1
ATOM 4593 N N . ARG A 1 576 ? 28.589 -9.144 7.341 1.00 77.12 576 ARG A N 1
ATOM 4594 C CA . ARG A 1 576 ? 27.245 -9.706 7.154 1.00 77.12 576 ARG A CA 1
ATOM 4595 C C . ARG A 1 576 ? 27.237 -11.229 7.272 1.00 77.12 576 ARG A C 1
ATOM 4597 O O . ARG A 1 576 ? 26.383 -11.767 7.974 1.00 77.12 576 ARG A O 1
ATOM 4604 N N . VAL A 1 577 ? 28.174 -11.918 6.615 1.00 74.88 577 VAL A N 1
ATOM 4605 C CA . VAL A 1 577 ? 28.302 -13.385 6.703 1.00 74.88 577 VAL A CA 1
ATOM 4606 C C . VAL A 1 577 ? 28.662 -13.806 8.129 1.00 74.88 577 VAL A C 1
ATOM 4608 O O . VAL A 1 577 ? 28.057 -14.731 8.667 1.00 74.88 577 VAL A O 1
ATOM 4611 N N . GLN A 1 578 ? 29.579 -13.083 8.778 1.00 74.50 578 GLN A N 1
ATOM 4612 C CA . GLN A 1 578 ? 29.952 -13.322 10.174 1.00 74.50 578 GLN A CA 1
ATOM 4613 C C . GLN A 1 578 ? 28.754 -13.137 11.114 1.00 74.50 578 GLN A C 1
ATOM 4615 O O . GLN A 1 578 ? 28.419 -14.056 11.857 1.00 74.50 578 GLN A O 1
ATOM 4620 N N . ARG A 1 579 ? 28.032 -12.011 11.026 1.00 76.38 579 ARG A N 1
ATOM 4621 C CA . ARG A 1 579 ? 26.811 -11.761 11.813 1.00 76.38 579 ARG A CA 1
ATOM 4622 C C . ARG A 1 579 ? 25.740 -12.827 11.570 1.00 76.38 579 ARG A C 1
ATOM 4624 O O . ARG A 1 579 ? 25.093 -13.246 12.526 1.00 76.38 579 ARG A O 1
ATOM 4631 N N . GLY A 1 580 ? 25.557 -13.271 10.325 1.00 74.75 580 GLY A N 1
ATOM 4632 C CA . GLY A 1 580 ? 24.616 -14.339 9.971 1.00 74.75 580 GLY A CA 1
ATOM 4633 C C . GLY A 1 580 ? 24.959 -15.672 10.639 1.00 74.75 580 GLY A C 1
ATOM 4634 O O . GLY A 1 580 ? 24.106 -16.267 11.295 1.00 74.75 580 GLY A O 1
ATOM 4635 N N . LEU A 1 581 ? 26.225 -16.092 10.559 1.00 72.00 581 LEU A N 1
ATOM 4636 C CA . LEU A 1 581 ? 26.715 -17.314 11.204 1.00 72.00 581 LEU A CA 1
ATOM 4637 C C . LEU A 1 581 ? 26.563 -17.261 12.731 1.00 72.00 581 LEU A C 1
ATOM 4639 O O . LEU A 1 581 ? 26.043 -18.198 13.338 1.00 72.00 581 LEU A O 1
ATOM 4643 N N . CYS A 1 582 ? 26.929 -16.138 13.349 1.00 71.12 582 CYS A N 1
ATOM 4644 C CA . CYS A 1 582 ? 26.789 -15.925 14.790 1.00 71.12 582 CYS A CA 1
ATOM 4645 C C . CYS A 1 582 ? 25.329 -15.983 15.267 1.00 71.12 582 CYS A C 1
ATOM 4647 O O . CYS A 1 582 ? 25.048 -16.567 16.310 1.00 71.12 582 CYS A O 1
ATOM 4649 N N . LYS A 1 583 ? 24.393 -15.402 14.501 1.00 68.81 583 LYS A N 1
ATOM 4650 C CA . LYS A 1 583 ? 22.952 -15.452 14.799 1.00 68.81 583 LYS A CA 1
ATOM 4651 C C . LYS A 1 583 ? 22.378 -16.860 14.678 1.00 68.81 583 LYS A C 1
ATOM 4653 O O . LYS A 1 583 ? 21.570 -17.245 15.506 1.00 68.81 583 LYS A O 1
ATOM 4658 N N . SER A 1 584 ? 22.819 -17.634 13.686 1.00 63.09 584 SER A N 1
ATOM 4659 C CA . SER A 1 584 ? 22.313 -18.995 13.449 1.00 63.09 584 SER A CA 1
ATOM 4660 C C . SER A 1 584 ? 22.750 -20.039 14.488 1.00 63.09 584 SER A C 1
ATOM 4662 O O . SER A 1 584 ? 22.417 -21.208 14.340 1.00 63.09 584 SER A O 1
ATOM 4664 N N . THR A 1 585 ? 23.536 -19.651 15.500 1.00 58.66 585 THR A N 1
ATOM 4665 C CA . THR A 1 585 ? 24.221 -20.590 16.403 1.00 58.66 585 THR A CA 1
ATOM 4666 C C . THR A 1 585 ? 24.039 -20.282 17.898 1.00 58.66 585 THR A C 1
ATOM 4668 O O . THR A 1 585 ? 24.760 -20.856 18.712 1.00 58.66 585 THR A O 1
ATOM 4671 N N . ASP A 1 586 ? 23.101 -19.411 18.296 1.00 57.88 586 ASP A N 1
ATOM 4672 C CA . ASP A 1 586 ? 22.819 -19.046 19.705 1.00 57.88 586 ASP A CA 1
ATOM 4673 C C . ASP A 1 586 ? 24.065 -18.650 20.528 1.00 57.88 586 ASP A C 1
ATOM 4675 O O . ASP A 1 586 ? 24.190 -18.959 21.709 1.00 57.88 586 ASP A O 1
ATOM 4679 N N . LEU A 1 587 ? 25.051 -17.990 19.909 1.00 54.94 587 LEU A N 1
ATOM 4680 C CA . LEU A 1 587 ? 26.289 -17.545 20.577 1.00 54.94 587 LEU A CA 1
ATOM 4681 C C . LEU A 1 587 ? 26.242 -16.071 21.034 1.00 54.94 587 LEU A C 1
ATOM 4683 O O . LEU A 1 587 ? 27.287 -15.457 21.248 1.00 54.94 587 LEU A O 1
ATOM 4687 N N . GLN A 1 588 ? 25.047 -15.486 21.186 1.00 50.53 588 GLN A N 1
ATOM 4688 C CA . GLN A 1 588 ? 24.875 -14.051 21.462 1.00 50.53 588 GLN A CA 1
ATOM 4689 C C . GLN A 1 588 ? 25.286 -13.588 22.872 1.00 50.53 588 GLN A C 1
ATOM 4691 O O . GLN A 1 588 ? 25.435 -12.385 23.072 1.00 50.53 588 GLN A O 1
ATOM 4696 N N . GLU A 1 589 ? 25.528 -14.485 23.830 1.00 46.47 589 GLU A N 1
ATOM 4697 C CA . GLU A 1 589 ? 25.819 -14.079 25.217 1.00 46.47 589 GLU A CA 1
ATOM 4698 C C . GLU A 1 589 ? 27.288 -13.733 25.506 1.00 46.47 589 GLU A C 1
ATOM 4700 O O . GLU A 1 589 ? 27.584 -13.145 26.543 1.00 46.47 589 GLU A O 1
ATOM 4705 N N . SER A 1 590 ? 28.230 -14.014 24.599 1.00 47.62 590 SER A N 1
ATOM 4706 C CA . SER A 1 590 ? 29.618 -13.567 24.780 1.00 47.62 590 SER A CA 1
ATOM 4707 C C . SER A 1 590 ? 29.907 -12.360 23.890 1.00 47.62 590 SER A C 1
ATOM 4709 O O . SER A 1 590 ? 29.692 -12.394 22.681 1.00 47.62 590 SER A O 1
ATOM 4711 N N . HIS A 1 591 ? 30.427 -11.273 24.466 1.00 50.88 591 HIS A N 1
ATOM 4712 C CA . HIS A 1 591 ? 30.749 -10.014 23.771 1.00 50.88 591 HIS A CA 1
ATOM 4713 C C . HIS A 1 591 ? 31.816 -10.115 22.657 1.00 50.88 591 HIS A C 1
ATOM 4715 O O . HIS A 1 591 ? 32.330 -9.097 22.195 1.00 50.88 591 HIS A O 1
ATOM 4721 N N . ARG A 1 592 ? 32.145 -11.319 22.178 1.00 55.31 592 ARG A N 1
ATOM 4722 C CA . ARG A 1 592 ? 32.891 -11.572 20.943 1.00 55.31 592 ARG A CA 1
ATOM 4723 C C . ARG A 1 592 ? 32.397 -12.885 20.341 1.00 55.31 592 ARG A C 1
ATOM 4725 O O . ARG A 1 592 ? 32.836 -13.948 20.766 1.00 55.31 592 ARG A O 1
ATOM 4732 N N . CYS A 1 593 ? 31.527 -12.823 19.332 1.00 64.56 593 CYS A N 1
ATOM 4733 C CA . CYS A 1 593 ? 31.215 -14.017 18.552 1.00 64.56 593 CYS A CA 1
ATOM 4734 C C . CYS A 1 593 ? 32.508 -14.607 17.971 1.00 64.56 593 CYS A C 1
ATOM 4736 O O . CYS A 1 593 ? 33.198 -13.973 17.167 1.00 64.56 593 CYS A O 1
ATOM 4738 N N . ASN A 1 594 ? 32.836 -15.827 18.385 1.00 70.19 594 ASN A N 1
ATOM 4739 C CA . ASN A 1 594 ? 33.972 -16.557 17.863 1.00 70.19 594 ASN A CA 1
ATOM 4740 C C . ASN A 1 594 ? 33.547 -17.317 16.603 1.00 70.19 594 ASN A C 1
ATOM 4742 O O . ASN A 1 594 ? 32.786 -18.281 16.666 1.00 70.19 594 ASN A O 1
ATOM 4746 N N . MET A 1 595 ? 34.065 -16.894 15.449 1.00 71.94 595 MET A N 1
ATOM 4747 C CA . MET A 1 595 ? 33.765 -17.516 14.154 1.00 71.94 595 MET A CA 1
ATOM 4748 C C . MET A 1 595 ? 34.128 -18.994 14.092 1.00 71.94 595 MET A C 1
ATOM 4750 O O . MET A 1 595 ? 33.468 -19.751 13.384 1.00 71.94 595 MET A O 1
ATOM 4754 N N . ARG A 1 596 ? 35.156 -19.409 14.840 1.00 70.62 596 ARG A N 1
ATOM 4755 C CA . ARG A 1 596 ? 35.487 -20.820 14.986 1.00 70.62 596 ARG A CA 1
ATOM 4756 C C . ARG A 1 596 ? 34.296 -21.527 15.622 1.00 70.62 596 ARG A C 1
ATOM 4758 O O . ARG A 1 596 ? 33.717 -22.398 14.996 1.00 70.62 596 ARG A O 1
ATOM 4765 N N . ASP A 1 597 ? 33.858 -21.085 16.791 1.00 69.75 597 ASP A N 1
ATOM 4766 C CA . ASP A 1 597 ? 32.805 -21.760 17.554 1.00 69.75 597 ASP A CA 1
ATOM 4767 C C . ASP A 1 597 ? 31.446 -21.749 16.812 1.00 69.75 597 ASP A C 1
ATOM 4769 O O . ASP A 1 597 ? 30.709 -22.735 16.855 1.00 69.75 597 ASP A O 1
ATOM 4773 N N . ALA A 1 598 ? 31.154 -20.697 16.035 1.00 74.31 598 ALA A N 1
ATOM 4774 C CA . ALA A 1 598 ? 29.987 -20.641 15.148 1.00 74.31 598 ALA A CA 1
ATOM 4775 C C . ALA A 1 598 ? 30.062 -21.668 13.997 1.00 74.31 598 ALA A C 1
ATOM 4777 O O . ALA A 1 598 ? 29.095 -22.380 13.727 1.00 74.31 598 ALA A O 1
ATOM 4778 N N . LEU A 1 599 ? 31.216 -21.801 13.336 1.00 71.19 599 LEU A N 1
ATOM 4779 C CA . LEU A 1 599 ? 31.420 -22.825 12.302 1.00 71.19 599 LEU A CA 1
ATOM 4780 C C . LEU A 1 599 ? 31.408 -24.244 12.893 1.00 71.19 599 LEU A C 1
ATOM 4782 O O . LEU A 1 599 ? 30.882 -25.159 12.266 1.00 71.19 599 LEU A O 1
ATOM 4786 N N . TRP A 1 600 ? 31.918 -24.415 14.116 1.00 70.38 600 TRP A N 1
ATOM 4787 C CA . TRP A 1 600 ? 31.865 -25.678 14.856 1.00 70.38 600 TRP A CA 1
ATOM 4788 C C . TRP A 1 600 ? 30.429 -26.101 15.183 1.00 70.38 600 TRP A C 1
ATOM 4790 O O . TRP A 1 600 ? 30.122 -27.282 15.071 1.00 70.38 600 TRP A O 1
ATOM 4800 N N . LYS A 1 601 ? 29.537 -25.170 15.550 1.00 70.50 601 LYS A N 1
ATOM 4801 C CA . LYS A 1 601 ? 28.114 -25.480 15.790 1.00 70.50 601 LYS A CA 1
ATOM 4802 C C . LYS A 1 601 ? 27.357 -25.852 14.511 1.00 70.50 601 LYS A C 1
ATOM 4804 O O . LYS A 1 601 ? 26.443 -26.666 14.575 1.00 70.50 601 LYS A O 1
ATOM 4809 N N . ARG A 1 602 ? 27.744 -25.292 13.358 1.00 69.75 602 ARG A N 1
ATOM 4810 C CA . ARG A 1 602 ? 27.146 -25.618 12.048 1.00 69.75 602 ARG A CA 1
ATOM 4811 C C . ARG A 1 602 ? 27.561 -27.002 11.525 1.00 69.75 602 ARG A C 1
ATOM 4813 O O . ARG A 1 602 ? 26.877 -27.541 10.669 1.00 69.75 602 ARG A O 1
ATOM 4820 N N . LEU A 1 603 ? 28.640 -27.574 12.062 1.00 68.38 603 LEU A N 1
ATOM 4821 C CA . LEU A 1 603 ? 29.118 -28.935 11.791 1.00 68.38 603 LEU A CA 1
ATOM 4822 C C . LEU A 1 603 ? 29.030 -29.777 13.088 1.00 68.38 603 LEU A C 1
ATOM 4824 O O . LEU A 1 603 ? 30.050 -29.930 13.779 1.00 68.38 603 LEU A O 1
ATOM 4828 N N . PRO A 1 604 ? 27.826 -30.256 13.478 1.00 54.16 604 PRO A N 1
ATOM 4829 C CA . PRO A 1 604 ? 27.579 -30.861 14.789 1.00 54.16 604 PRO A CA 1
ATOM 4830 C C . PRO A 1 604 ? 28.401 -32.137 15.051 1.00 54.16 604 PRO A C 1
ATOM 4832 O O . PRO A 1 604 ? 28.870 -32.820 14.146 1.00 54.16 604 PRO A O 1
ATOM 4835 N N . LEU A 1 605 ? 28.612 -32.431 16.339 1.00 44.66 605 LEU A N 1
ATOM 4836 C CA . LEU A 1 605 ? 29.429 -33.538 16.852 1.00 44.66 605 LEU A CA 1
ATOM 4837 C C . LEU A 1 605 ? 28.841 -34.906 16.459 1.00 44.66 605 LEU A C 1
ATOM 4839 O O . LEU A 1 605 ? 27.848 -35.330 17.041 1.00 44.66 605 LEU A O 1
ATOM 4843 N N . GLY A 1 606 ? 29.482 -35.611 15.522 1.00 51.25 606 GLY A N 1
ATOM 4844 C CA . GLY A 1 606 ? 29.192 -37.028 15.266 1.00 51.25 606 GLY A CA 1
ATOM 4845 C C . GLY A 1 606 ? 29.674 -37.568 13.920 1.00 51.25 606 GLY A C 1
ATOM 4846 O O . GLY A 1 606 ? 30.077 -38.724 13.850 1.00 51.25 606 GLY A O 1
ATOM 4847 N N . GLU A 1 607 ? 29.710 -36.739 12.876 1.00 53.28 607 GLU A N 1
ATOM 4848 C CA . GLU A 1 607 ? 30.141 -37.157 11.537 1.00 53.28 607 GLU A CA 1
ATOM 4849 C C . GLU A 1 607 ? 31.279 -36.243 11.063 1.00 53.28 607 GLU A C 1
ATOM 4851 O O . GLU A 1 607 ? 31.077 -35.062 10.804 1.00 53.28 607 GLU A O 1
ATOM 4856 N N . ASP A 1 608 ? 32.504 -36.774 10.991 1.00 53.44 608 ASP A N 1
ATOM 4857 C CA . ASP A 1 608 ? 33.731 -36.071 10.561 1.00 53.44 608 ASP A CA 1
ATOM 4858 C C . ASP A 1 608 ? 33.727 -35.717 9.048 1.00 53.44 608 ASP A C 1
ATOM 4860 O O . ASP A 1 608 ? 34.749 -35.862 8.370 1.00 53.44 608 ASP A O 1
ATOM 4864 N N . THR A 1 609 ? 32.581 -35.340 8.470 1.00 65.31 609 THR A N 1
ATOM 4865 C CA . THR A 1 609 ? 32.462 -35.082 7.032 1.00 65.31 609 THR A CA 1
ATOM 4866 C C . THR A 1 609 ? 31.441 -34.005 6.684 1.00 65.31 609 THR A C 1
ATOM 4868 O O . THR A 1 609 ? 30.246 -34.191 6.882 1.00 65.31 609 THR A O 1
ATOM 4871 N N . LEU A 1 610 ? 31.896 -32.947 6.005 1.00 73.75 610 LEU A N 1
ATOM 4872 C CA . LEU A 1 610 ? 31.031 -31.982 5.312 1.00 73.75 610 LEU A CA 1
ATOM 4873 C C . LEU A 1 610 ? 30.130 -32.704 4.291 1.00 73.75 610 LEU A C 1
ATOM 4875 O O . LEU A 1 610 ? 30.642 -33.410 3.415 1.00 73.75 610 LEU A O 1
ATOM 4879 N N . THR A 1 611 ? 28.817 -32.528 4.363 1.00 80.25 611 THR A N 1
ATOM 4880 C CA . THR A 1 611 ? 27.836 -33.221 3.517 1.00 80.25 611 THR A CA 1
ATOM 4881 C C . THR A 1 611 ? 27.259 -32.309 2.433 1.00 80.25 611 THR A C 1
ATOM 4883 O O . THR A 1 611 ? 27.515 -31.106 2.380 1.00 80.25 611 THR A O 1
ATOM 4886 N N . LEU A 1 612 ? 26.449 -32.880 1.534 1.00 78.50 612 LEU A N 1
ATOM 4887 C CA . LEU A 1 612 ? 25.714 -32.092 0.541 1.00 78.50 612 LEU A CA 1
ATOM 4888 C C . LEU A 1 612 ? 24.684 -31.157 1.173 1.00 78.50 612 LEU A C 1
ATOM 4890 O O . LEU A 1 612 ? 24.376 -30.136 0.565 1.00 78.50 612 LEU A O 1
ATOM 4894 N N . TYR A 1 613 ? 24.146 -31.507 2.343 1.00 77.44 613 TYR A N 1
ATOM 4895 C CA . TYR A 1 613 ? 23.184 -30.672 3.056 1.00 77.44 613 TYR A CA 1
ATOM 4896 C C . TYR A 1 613 ? 23.831 -29.356 3.496 1.00 77.44 613 TYR A C 1
ATOM 4898 O O . TYR A 1 613 ? 23.253 -28.295 3.288 1.00 77.44 613 TYR A O 1
ATOM 4906 N N . ASP A 1 614 ? 25.074 -29.423 3.974 1.00 76.44 614 ASP A N 1
ATOM 4907 C CA . ASP A 1 614 ? 25.790 -28.284 4.561 1.00 76.44 614 ASP A CA 1
ATOM 4908 C C . ASP A 1 614 ? 26.186 -27.200 3.552 1.00 76.44 614 ASP A C 1
ATOM 4910 O O . ASP A 1 614 ? 26.485 -26.072 3.936 1.00 76.44 614 ASP A O 1
ATOM 4914 N N . VAL A 1 615 ? 26.228 -27.543 2.261 1.00 73.81 615 VAL A N 1
ATOM 4915 C CA . VAL A 1 615 ? 26.607 -26.614 1.183 1.00 73.81 615 VAL A CA 1
ATOM 4916 C C . VAL A 1 615 ? 25.446 -26.272 0.250 1.00 73.81 615 VAL A C 1
ATOM 4918 O O . VAL A 1 615 ? 25.560 -25.346 -0.553 1.00 73.81 615 VAL A O 1
ATOM 4921 N N . ARG A 1 616 ? 24.327 -27.005 0.306 1.00 77.31 616 ARG A N 1
ATOM 4922 C CA . ARG A 1 616 ? 23.220 -26.849 -0.648 1.00 77.31 616 ARG A CA 1
ATOM 4923 C C . ARG A 1 616 ? 22.553 -25.489 -0.503 1.00 77.31 616 ARG A C 1
ATOM 4925 O O . ARG A 1 616 ? 22.041 -25.144 0.550 1.00 77.31 616 ARG A O 1
ATOM 4932 N N . GLY A 1 617 ? 22.469 -24.766 -1.617 1.00 65.25 617 GLY A N 1
ATOM 4933 C CA . GLY A 1 617 ? 21.765 -23.485 -1.683 1.00 65.25 617 GLY A CA 1
ATOM 4934 C C . GLY A 1 617 ? 22.527 -22.311 -1.065 1.00 65.25 617 GLY A C 1
ATOM 4935 O O . GLY A 1 617 ? 22.022 -21.196 -1.107 1.00 65.25 617 GLY A O 1
ATOM 4936 N N . GLU A 1 618 ? 23.745 -22.531 -0.561 1.00 66.69 618 GLU A N 1
ATOM 4937 C CA . GLU A 1 618 ? 24.563 -21.477 0.055 1.00 66.69 618 GLU A CA 1
ATOM 4938 C C . GLU A 1 618 ? 25.079 -20.454 -0.969 1.00 66.69 618 GLU A C 1
ATOM 4940 O O . GLU A 1 618 ? 25.294 -19.285 -0.655 1.00 66.69 618 GLU A O 1
ATOM 4945 N N . ASN A 1 619 ? 25.291 -20.882 -2.217 1.00 74.50 619 ASN A N 1
ATOM 4946 C CA . ASN A 1 619 ? 25.702 -20.028 -3.331 1.00 74.50 619 ASN A CA 1
ATOM 4947 C C . ASN A 1 619 ? 25.386 -20.700 -4.682 1.00 74.50 619 ASN A C 1
ATOM 4949 O O . ASN A 1 619 ? 25.004 -21.870 -4.734 1.00 74.50 619 ASN A O 1
ATOM 4953 N N . ASP A 1 620 ? 25.602 -19.983 -5.789 1.00 71.62 620 ASP A N 1
ATOM 4954 C CA . ASP A 1 620 ? 25.348 -20.501 -7.142 1.00 71.62 620 ASP A CA 1
ATOM 4955 C C . ASP A 1 620 ? 26.188 -21.741 -7.496 1.00 71.62 620 ASP A C 1
ATOM 4957 O O . ASP A 1 620 ? 25.725 -22.612 -8.233 1.00 71.62 620 ASP A O 1
ATOM 4961 N N . PHE A 1 621 ? 27.394 -21.865 -6.933 1.00 76.44 621 PHE A N 1
ATOM 4962 C CA . PHE A 1 621 ? 28.280 -23.015 -7.136 1.00 76.44 621 PHE A CA 1
ATOM 4963 C C . PHE A 1 621 ? 27.742 -24.295 -6.469 1.00 76.44 621 PHE A C 1
ATOM 4965 O O . PHE A 1 621 ? 27.925 -25.391 -6.997 1.00 76.44 621 PHE A O 1
ATOM 4972 N N . PHE A 1 622 ? 26.998 -24.161 -5.368 1.00 74.88 622 PHE A N 1
ATOM 4973 C CA . PHE A 1 622 ? 26.315 -25.257 -4.675 1.00 74.88 622 PHE A CA 1
ATOM 4974 C C . PHE A 1 622 ? 24.781 -25.160 -4.748 1.00 74.88 622 PHE A C 1
ATOM 4976 O O . PHE A 1 622 ? 24.076 -25.694 -3.891 1.00 74.88 622 PHE A O 1
ATOM 4983 N N . ARG A 1 623 ? 24.229 -24.525 -5.790 1.00 74.56 623 ARG A N 1
ATOM 4984 C CA . ARG A 1 623 ? 22.772 -24.441 -6.013 1.00 74.56 623 ARG A CA 1
ATOM 4985 C C . ARG A 1 623 ? 22.141 -25.813 -6.267 1.00 74.56 623 ARG A C 1
ATOM 4987 O O . ARG A 1 623 ? 21.021 -26.075 -5.839 1.00 74.56 623 ARG A O 1
ATOM 4994 N N . CYS A 1 624 ? 22.879 -26.703 -6.928 1.00 71.69 624 CYS A N 1
ATOM 4995 C CA . CYS A 1 624 ? 22.522 -28.108 -7.137 1.00 71.69 624 CYS A CA 1
ATOM 4996 C C . CYS A 1 624 ? 23.755 -28.991 -6.878 1.00 71.69 624 CYS A C 1
ATOM 4998 O O . CYS A 1 624 ? 24.389 -29.461 -7.827 1.00 71.69 624 CYS A O 1
ATOM 5000 N N . PRO A 1 625 ? 24.164 -29.180 -5.609 1.00 76.62 625 PRO A N 1
ATOM 5001 C CA . PRO A 1 625 ? 25.401 -29.879 -5.310 1.00 76.62 625 PRO A CA 1
ATOM 5002 C C . PRO A 1 625 ? 25.209 -31.382 -5.545 1.00 76.62 625 PRO A C 1
ATOM 5004 O O . PRO A 1 625 ? 24.173 -31.957 -5.207 1.00 76.62 625 PRO A O 1
ATOM 5007 N N . SER A 1 626 ? 26.227 -32.029 -6.111 1.00 82.31 626 SER A N 1
ATOM 5008 C CA . SER A 1 626 ? 26.300 -33.490 -6.242 1.00 82.31 626 SER A CA 1
ATOM 5009 C C . SER A 1 626 ? 27.457 -34.018 -5.408 1.00 82.31 626 SER A C 1
ATOM 5011 O O . SER A 1 626 ? 28.445 -33.303 -5.231 1.00 82.31 626 SER A O 1
ATOM 5013 N N . GLN A 1 627 ? 27.370 -35.268 -4.938 1.00 81.38 627 GLN A N 1
ATOM 5014 C CA . GLN A 1 627 ? 28.438 -35.877 -4.132 1.00 81.38 627 GLN A CA 1
ATOM 5015 C C . GLN A 1 627 ? 29.784 -35.782 -4.853 1.00 81.38 627 GLN A C 1
ATOM 5017 O O . GLN A 1 627 ? 30.767 -35.323 -4.296 1.00 81.38 627 GLN A O 1
ATOM 5022 N N . ARG A 1 628 ? 29.772 -36.041 -6.160 1.00 80.56 628 ARG A N 1
ATOM 5023 C CA . ARG A 1 628 ? 30.935 -35.940 -7.041 1.00 80.56 628 ARG A CA 1
ATOM 5024 C C . ARG A 1 628 ? 31.549 -34.536 -7.122 1.00 80.56 628 ARG A C 1
ATOM 5026 O O . ARG A 1 628 ? 32.764 -34.416 -7.241 1.00 80.56 628 ARG A O 1
ATOM 5033 N N . LEU A 1 629 ? 30.731 -33.479 -7.099 1.00 82.50 629 LEU A N 1
ATOM 5034 C CA . LEU A 1 629 ? 31.227 -32.099 -7.050 1.00 82.50 629 LEU A CA 1
ATOM 5035 C C . LEU A 1 629 ? 31.850 -31.809 -5.683 1.00 82.50 629 LEU A C 1
ATOM 5037 O O . LEU A 1 629 ? 32.944 -31.260 -5.621 1.00 82.50 629 LEU A O 1
ATOM 5041 N N . LEU A 1 630 ? 31.173 -32.206 -4.605 1.00 83.56 630 LEU A N 1
ATOM 5042 C CA . LEU A 1 630 ? 31.670 -32.027 -3.246 1.00 83.56 630 LEU A CA 1
ATOM 5043 C C . LEU A 1 630 ? 32.993 -32.778 -3.031 1.00 83.56 630 LEU A C 1
ATOM 5045 O O . LEU A 1 630 ? 33.936 -32.198 -2.503 1.00 83.56 630 LEU A O 1
ATOM 5049 N N . ASP A 1 631 ? 33.106 -34.010 -3.526 1.00 83.62 631 ASP A N 1
ATOM 5050 C CA . ASP A 1 631 ? 34.330 -34.814 -3.480 1.00 83.62 631 ASP A CA 1
ATOM 5051 C C . ASP A 1 631 ? 35.460 -34.163 -4.285 1.00 83.62 631 ASP A C 1
ATOM 5053 O O . ASP A 1 631 ? 36.590 -34.090 -3.810 1.00 83.62 631 ASP A O 1
ATOM 5057 N N . ALA A 1 632 ? 35.165 -33.625 -5.475 1.00 83.75 632 ALA A N 1
ATOM 5058 C CA . ALA A 1 632 ? 36.154 -32.912 -6.283 1.00 83.75 632 ALA A CA 1
ATOM 5059 C C . ALA A 1 632 ? 36.676 -31.647 -5.581 1.00 83.75 632 ALA A C 1
ATOM 5061 O O . ALA A 1 632 ? 37.874 -31.364 -5.638 1.00 83.75 632 ALA A O 1
ATOM 5062 N N . VAL A 1 633 ? 35.798 -30.910 -4.892 1.00 85.31 633 VAL A N 1
ATOM 5063 C CA . VAL A 1 633 ? 36.172 -29.727 -4.102 1.00 85.31 633 VAL A CA 1
ATOM 5064 C C . VAL A 1 633 ? 36.996 -30.131 -2.879 1.00 85.31 633 VAL A C 1
ATOM 5066 O O . VAL A 1 633 ? 38.028 -29.515 -2.614 1.00 85.31 633 VAL A O 1
ATOM 5069 N N . LYS A 1 634 ? 36.592 -31.185 -2.157 1.00 83.12 634 LYS A N 1
ATOM 5070 C CA . LYS A 1 634 ? 37.346 -31.723 -1.014 1.00 83.12 634 LYS A CA 1
ATOM 5071 C C . LYS A 1 634 ? 38.742 -32.184 -1.429 1.00 83.12 634 LYS A C 1
ATOM 5073 O O . LYS A 1 634 ? 39.723 -31.851 -0.769 1.00 83.12 634 LYS A O 1
ATOM 5078 N N . GLU A 1 635 ? 38.841 -32.880 -2.556 1.00 80.94 635 GLU A N 1
ATOM 5079 C CA . GLU A 1 635 ? 40.105 -33.355 -3.117 1.00 80.94 635 GLU A CA 1
ATOM 5080 C C . GLU A 1 635 ? 41.010 -32.196 -3.556 1.00 80.94 635 GLU A C 1
ATOM 5082 O O . GLU A 1 635 ? 42.211 -32.200 -3.292 1.00 80.94 635 GLU A O 1
ATOM 5087 N N . ALA A 1 636 ? 40.445 -31.152 -4.166 1.00 79.50 636 ALA A N 1
ATOM 5088 C CA . ALA A 1 636 ? 41.193 -29.946 -4.510 1.00 79.50 636 ALA A CA 1
ATOM 5089 C C . ALA A 1 636 ? 41.726 -29.207 -3.272 1.00 79.50 636 ALA A C 1
ATOM 5091 O O . ALA A 1 636 ? 42.830 -28.663 -3.302 1.00 79.50 636 ALA A O 1
ATOM 5092 N N . PHE A 1 637 ? 40.969 -29.222 -2.173 1.00 74.94 637 PHE A N 1
ATOM 5093 C CA . PHE A 1 637 ? 41.400 -28.670 -0.889 1.00 74.94 637 PHE A CA 1
ATOM 5094 C C . PHE A 1 637 ? 42.524 -29.512 -0.251 1.00 74.94 637 PHE A C 1
ATOM 5096 O O . PHE A 1 637 ? 43.449 -28.947 0.335 1.00 74.94 637 PHE A O 1
ATOM 5103 N N . ARG A 1 638 ? 42.490 -30.843 -0.434 1.00 71.62 638 ARG A N 1
ATOM 5104 C CA . ARG A 1 638 ? 43.494 -31.813 0.048 1.00 71.62 638 ARG A CA 1
ATOM 5105 C C . ARG A 1 638 ? 44.846 -31.672 -0.651 1.00 71.62 638 ARG A C 1
ATOM 5107 O O . ARG A 1 638 ? 45.882 -31.684 0.005 1.00 71.62 638 ARG A O 1
ATOM 5114 N N . LEU A 1 639 ? 44.850 -31.509 -1.976 1.00 65.38 639 LEU A N 1
ATOM 5115 C CA . LEU A 1 639 ? 46.061 -31.482 -2.815 1.00 65.38 639 LEU A CA 1
ATOM 5116 C C . LEU A 1 639 ? 47.028 -30.312 -2.529 1.00 65.38 639 LEU A C 1
ATOM 5118 O O . LEU A 1 639 ? 48.084 -30.233 -3.153 1.00 65.38 639 LEU A O 1
ATOM 5122 N N . ARG A 1 640 ? 46.710 -29.423 -1.578 1.00 63.03 640 ARG A N 1
ATOM 5123 C CA . ARG A 1 640 ? 47.647 -28.417 -1.052 1.00 63.03 640 ARG A CA 1
ATOM 5124 C C . ARG A 1 640 ? 48.800 -29.019 -0.240 1.00 63.03 640 ARG A C 1
ATOM 5126 O O . ARG A 1 640 ? 49.815 -28.343 -0.102 1.00 63.03 640 ARG A O 1
ATOM 5133 N N . ASP A 1 641 ? 48.650 -30.236 0.289 1.00 59.09 641 ASP A N 1
ATOM 5134 C CA . ASP A 1 641 ? 49.672 -30.905 1.103 1.00 59.09 641 ASP A CA 1
ATOM 5135 C C . ASP A 1 641 ? 49.613 -32.443 0.925 1.00 59.09 641 ASP A C 1
ATOM 5137 O O . ASP A 1 641 ? 48.719 -33.097 1.472 1.00 59.09 641 ASP A O 1
ATOM 5141 N N . PRO A 1 642 ? 50.519 -33.043 0.126 1.00 55.38 642 PRO A N 1
ATOM 5142 C CA . PRO A 1 642 ? 50.502 -34.474 -0.192 1.00 55.38 642 PRO A CA 1
ATOM 5143 C C . PRO A 1 642 ? 50.737 -35.407 1.005 1.00 55.38 642 PRO A C 1
ATOM 5145 O O . PRO A 1 642 ? 50.393 -36.584 0.912 1.00 55.38 642 PRO A O 1
ATOM 5148 N N . GLU A 1 643 ? 51.302 -34.902 2.106 1.00 58.66 643 GLU A N 1
ATOM 5149 C CA . GLU A 1 643 ? 51.677 -35.681 3.299 1.00 58.66 643 GLU A CA 1
ATOM 5150 C C . GLU A 1 643 ? 50.502 -35.869 4.283 1.00 58.66 643 GLU A C 1
ATOM 5152 O O . GLU A 1 643 ? 50.616 -36.569 5.290 1.00 58.66 643 GLU A O 1
ATOM 5157 N N . LYS A 1 644 ? 49.346 -35.249 4.010 1.00 58.41 644 LYS A N 1
ATOM 5158 C CA . LYS A 1 644 ? 48.182 -35.240 4.906 1.00 58.41 644 LYS A CA 1
ATOM 5159 C C . LYS A 1 644 ? 47.261 -36.463 4.761 1.00 58.41 644 LYS A C 1
ATOM 5161 O O . LYS A 1 644 ? 47.212 -37.095 3.703 1.00 58.41 644 LYS A O 1
ATOM 5166 N N . PRO A 1 645 ? 46.485 -36.800 5.814 1.00 61.72 645 PRO A N 1
ATOM 5167 C CA . PRO A 1 645 ? 45.548 -37.925 5.803 1.00 61.72 645 PRO A CA 1
ATOM 5168 C C . PRO A 1 645 ? 44.532 -37.868 4.646 1.00 61.72 645 PRO A C 1
ATOM 5170 O O . PRO A 1 645 ? 44.185 -36.804 4.142 1.00 61.72 645 PRO A O 1
ATOM 5173 N N . LYS A 1 646 ? 43.995 -39.036 4.251 1.00 62.97 646 LYS A N 1
ATOM 5174 C CA . LYS A 1 646 ? 43.012 -39.176 3.150 1.00 62.97 646 LYS A CA 1
ATOM 5175 C C . LYS A 1 646 ? 41.703 -38.397 3.361 1.00 62.97 646 LYS A C 1
ATOM 5177 O O . LYS A 1 646 ? 40.966 -38.196 2.402 1.00 62.97 646 LYS A O 1
ATOM 5182 N N . ARG A 1 647 ? 41.410 -37.983 4.597 1.00 68.69 647 ARG A N 1
ATOM 5183 C CA . ARG A 1 647 ? 40.271 -37.130 4.958 1.00 68.69 647 ARG A CA 1
ATOM 5184 C C . ARG A 1 647 ? 40.762 -35.726 5.292 1.00 68.69 647 ARG A C 1
ATOM 5186 O O . ARG A 1 647 ? 41.815 -35.594 5.915 1.00 68.69 647 ARG A O 1
ATOM 5193 N N . LEU A 1 648 ? 39.983 -34.710 4.924 1.00 71.38 648 LEU A N 1
ATOM 5194 C CA . LEU A 1 648 ? 40.231 -33.345 5.382 1.00 71.38 648 LEU A CA 1
ATOM 5195 C C . LEU A 1 648 ? 40.166 -33.302 6.910 1.00 71.38 648 LEU A C 1
ATOM 5197 O O . LEU A 1 648 ? 39.312 -33.939 7.528 1.00 71.38 648 LEU A O 1
ATOM 5201 N N . LEU A 1 649 ? 41.077 -32.556 7.526 1.00 74.50 649 LEU A N 1
ATOM 5202 C CA . LEU A 1 649 ? 40.982 -32.263 8.949 1.00 74.50 649 LEU A CA 1
ATOM 5203 C C . LEU A 1 649 ? 39.784 -31.337 9.182 1.00 74.50 649 LEU A C 1
ATOM 5205 O O . LEU A 1 649 ? 39.461 -30.497 8.346 1.00 74.50 649 LEU A O 1
ATOM 5209 N N . ARG A 1 650 ? 39.167 -31.408 10.362 1.00 72.31 650 ARG A N 1
ATOM 5210 C CA . ARG A 1 650 ? 37.977 -30.602 10.689 1.00 72.31 650 ARG A CA 1
ATOM 5211 C C . ARG A 1 650 ? 38.170 -29.095 10.462 1.00 72.31 650 ARG A C 1
ATOM 5213 O O . ARG A 1 650 ? 37.276 -28.415 9.970 1.00 72.31 650 ARG A O 1
ATOM 5220 N N . ASN A 1 651 ? 39.365 -28.570 10.751 1.00 70.12 651 ASN A N 1
ATOM 5221 C CA . ASN A 1 651 ? 39.731 -27.171 10.477 1.00 70.12 651 ASN A CA 1
ATOM 5222 C C . ASN A 1 651 ? 39.725 -26.820 8.981 1.00 70.12 651 ASN A C 1
ATOM 5224 O O . ASN A 1 651 ? 39.414 -25.689 8.612 1.00 70.12 651 ASN A O 1
ATOM 5228 N N . GLU A 1 652 ? 40.049 -27.779 8.120 1.00 76.31 652 GLU A N 1
ATOM 5229 C CA . GLU A 1 652 ? 40.044 -27.616 6.667 1.00 76.31 652 GLU A CA 1
ATOM 5230 C C . GLU A 1 652 ? 38.613 -27.659 6.125 1.00 76.31 652 GLU A C 1
ATOM 5232 O O . GLU A 1 652 ? 38.263 -26.839 5.281 1.00 76.31 652 GLU A O 1
ATOM 5237 N N . GLU A 1 653 ? 37.749 -28.516 6.675 1.00 78.12 653 GLU A N 1
ATOM 5238 C CA . GLU A 1 653 ? 36.319 -28.535 6.339 1.00 78.12 653 GLU A CA 1
ATOM 5239 C C . GLU A 1 653 ? 35.607 -27.241 6.752 1.00 78.12 653 GLU A C 1
ATOM 5241 O O . GLU A 1 653 ? 34.846 -26.677 5.967 1.00 78.12 653 GLU A O 1
ATOM 5246 N N . MET A 1 654 ? 35.918 -26.702 7.935 1.00 76.38 654 MET A N 1
ATOM 5247 C CA . MET A 1 654 ? 35.427 -25.382 8.348 1.00 76.38 654 MET A CA 1
ATOM 5248 C C . MET A 1 654 ? 35.937 -24.265 7.439 1.00 76.38 654 MET A C 1
ATOM 5250 O O . MET A 1 654 ? 35.193 -23.337 7.127 1.00 76.38 654 MET A O 1
ATOM 5254 N N . SER A 1 655 ? 37.195 -24.342 6.995 1.00 78.31 655 SER A N 1
ATOM 5255 C CA . SER A 1 655 ? 37.757 -23.365 6.061 1.00 78.31 655 SER A CA 1
ATOM 5256 C C . SER A 1 655 ? 37.086 -23.443 4.687 1.00 78.31 655 SER A C 1
ATOM 5258 O O . SER A 1 655 ? 36.817 -22.400 4.089 1.00 78.31 655 SER A O 1
ATOM 5260 N N . LEU A 1 656 ? 36.767 -24.647 4.209 1.00 81.56 656 LEU A N 1
ATOM 5261 C CA . LEU A 1 656 ? 36.017 -24.876 2.976 1.00 81.56 656 LEU A CA 1
ATOM 5262 C C . LEU A 1 656 ? 34.599 -24.309 3.094 1.00 81.56 656 LEU A C 1
ATOM 5264 O O . LEU A 1 656 ? 34.208 -23.503 2.251 1.00 81.56 656 LEU A O 1
ATOM 5268 N N . LEU A 1 657 ? 33.865 -24.659 4.155 1.00 80.25 657 LEU A N 1
ATOM 5269 C CA . LEU A 1 657 ? 32.507 -24.168 4.399 1.00 80.25 657 LEU A CA 1
ATOM 5270 C C . LEU A 1 657 ? 32.482 -22.640 4.506 1.00 80.25 657 LEU A C 1
ATOM 5272 O O . LEU A 1 657 ? 31.680 -21.983 3.851 1.00 80.25 657 LEU A O 1
ATOM 5276 N N . PHE A 1 658 ? 33.415 -22.049 5.253 1.00 79.88 658 PHE A N 1
ATOM 5277 C CA . PHE A 1 658 ? 33.534 -20.597 5.342 1.00 79.88 658 PHE A CA 1
ATOM 5278 C C . PHE A 1 658 ? 33.825 -19.955 3.980 1.00 79.88 658 PHE A C 1
ATOM 5280 O O . PHE A 1 658 ? 33.221 -18.944 3.633 1.00 79.88 658 PHE A O 1
ATOM 5287 N N . THR A 1 659 ? 34.706 -20.559 3.178 1.00 80.19 659 THR A N 1
ATOM 5288 C CA . THR A 1 659 ? 34.990 -20.079 1.819 1.00 80.19 659 THR A CA 1
ATOM 5289 C C . THR A 1 659 ? 33.736 -20.153 0.949 1.00 80.19 659 THR A C 1
ATOM 5291 O O . THR A 1 659 ? 33.421 -19.182 0.274 1.00 80.19 659 THR A O 1
ATOM 5294 N N . ALA A 1 660 ? 32.967 -21.243 1.018 1.00 80.81 660 ALA A N 1
ATOM 5295 C CA . ALA A 1 660 ? 31.702 -21.383 0.297 1.00 80.81 660 ALA A CA 1
ATOM 5296 C C . ALA A 1 660 ? 30.686 -20.292 0.680 1.00 80.81 660 ALA A C 1
ATOM 5298 O O . ALA A 1 660 ? 30.038 -19.726 -0.199 1.00 80.81 660 ALA A O 1
ATOM 5299 N N . LEU A 1 661 ? 30.580 -19.963 1.968 1.00 76.81 661 LEU A N 1
ATOM 5300 C CA . LEU A 1 661 ? 29.655 -18.945 2.477 1.00 76.81 661 LEU A CA 1
ATOM 5301 C C . LEU A 1 661 ? 30.064 -17.514 2.101 1.00 76.81 661 LEU A C 1
ATOM 5303 O O . LEU A 1 661 ? 29.209 -16.648 1.929 1.00 76.81 661 LEU A O 1
ATOM 5307 N N . VAL A 1 662 ? 31.368 -17.250 1.997 1.00 75.69 662 VAL A N 1
ATOM 5308 C CA . VAL A 1 662 ? 31.897 -15.908 1.713 1.00 75.69 662 VAL A CA 1
ATOM 5309 C C . VAL A 1 662 ? 32.021 -15.658 0.211 1.00 75.69 662 VAL A C 1
ATOM 5311 O O . VAL A 1 662 ? 31.521 -14.648 -0.282 1.00 75.69 662 VAL A O 1
ATOM 5314 N N . ASN A 1 663 ? 32.695 -16.550 -0.519 1.00 79.75 663 ASN A N 1
ATOM 5315 C CA . ASN A 1 663 ? 32.896 -16.446 -1.962 1.00 79.75 663 ASN A CA 1
ATOM 5316 C C . ASN A 1 663 ? 33.321 -17.810 -2.551 1.00 79.75 663 ASN A C 1
ATOM 5318 O O . ASN A 1 663 ? 34.409 -18.284 -2.220 1.00 79.75 663 ASN A O 1
ATOM 5322 N N . PRO A 1 664 ? 32.534 -18.431 -3.454 1.00 81.88 664 PRO A N 1
ATOM 5323 C CA . PRO A 1 664 ? 32.867 -19.733 -4.036 1.00 81.88 664 PRO A CA 1
ATOM 5324 C C . PRO A 1 664 ? 33.969 -19.699 -5.110 1.00 81.88 664 PRO A C 1
ATOM 5326 O O . PRO A 1 664 ? 34.461 -20.761 -5.489 1.00 81.88 664 PRO A O 1
ATOM 5329 N N . GLU A 1 665 ? 34.390 -18.527 -5.601 1.00 81.25 665 GLU A N 1
ATOM 5330 C CA . GLU A 1 665 ? 35.418 -18.388 -6.651 1.00 81.25 665 GLU A CA 1
ATOM 5331 C C . GLU A 1 665 ? 36.726 -19.156 -6.354 1.00 81.25 665 GLU A C 1
ATOM 5333 O O . GLU A 1 665 ? 37.201 -19.877 -7.232 1.00 81.25 665 GLU A O 1
ATOM 5338 N N . PRO A 1 666 ? 37.308 -19.122 -5.139 1.00 82.12 666 PRO A N 1
ATOM 5339 C CA . PRO A 1 666 ? 38.509 -19.892 -4.832 1.00 82.12 666 PRO A CA 1
ATOM 5340 C C . PRO A 1 666 ? 38.270 -21.402 -4.929 1.00 82.12 666 PRO A C 1
ATOM 5342 O O . PRO A 1 666 ? 39.158 -22.127 -5.368 1.00 82.12 666 PRO A O 1
ATOM 5345 N N . LEU A 1 667 ? 37.083 -21.887 -4.541 1.00 83.06 667 LEU A N 1
ATOM 5346 C CA . LEU A 1 667 ? 36.736 -23.309 -4.631 1.00 83.06 667 LEU A CA 1
ATOM 5347 C C . LEU A 1 667 ? 36.632 -23.742 -6.094 1.00 83.06 667 LEU A C 1
ATOM 5349 O O . LEU A 1 667 ? 37.164 -24.790 -6.457 1.00 83.06 667 LEU A O 1
ATOM 5353 N N . LEU A 1 668 ? 36.026 -22.907 -6.940 1.00 84.56 668 LEU A N 1
ATOM 5354 C CA . LEU A 1 668 ? 35.960 -23.119 -8.384 1.00 84.56 668 LEU A CA 1
ATOM 5355 C C . LEU A 1 668 ? 37.369 -23.194 -8.995 1.00 84.56 668 LEU A C 1
ATOM 5357 O O . LEU A 1 668 ? 37.703 -24.187 -9.640 1.00 84.56 668 LEU A O 1
ATOM 5361 N N . LEU A 1 669 ? 38.209 -22.187 -8.737 1.00 82.31 669 LEU A N 1
ATOM 5362 C CA . LEU A 1 669 ? 39.549 -22.068 -9.323 1.00 82.31 669 LEU A CA 1
ATOM 5363 C C . LEU A 1 669 ? 40.531 -23.145 -8.831 1.00 82.31 669 LEU A C 1
ATOM 5365 O O . LEU A 1 669 ? 41.428 -23.541 -9.571 1.00 82.31 669 LEU A O 1
ATOM 5369 N N . MET A 1 670 ? 40.372 -23.634 -7.598 1.00 80.62 670 MET A N 1
ATOM 5370 C CA . MET A 1 670 ? 41.156 -24.763 -7.080 1.00 80.62 670 MET A CA 1
ATOM 5371 C C . MET A 1 670 ? 40.696 -26.103 -7.658 1.00 80.62 670 MET A C 1
ATOM 5373 O O . MET A 1 670 ? 41.516 -26.986 -7.913 1.00 80.62 670 MET A O 1
ATOM 5377 N N . THR A 1 671 ? 39.388 -26.277 -7.851 1.00 84.56 671 THR A N 1
ATOM 5378 C CA . THR A 1 671 ? 38.816 -27.555 -8.297 1.00 84.56 671 THR A CA 1
ATOM 5379 C C . THR A 1 671 ? 39.041 -27.774 -9.788 1.00 84.56 671 THR A C 1
ATOM 5381 O O . THR A 1 671 ? 39.471 -28.855 -10.210 1.00 84.56 671 THR A O 1
ATOM 5384 N N . PHE A 1 672 ? 38.810 -26.727 -10.577 1.00 83.81 672 PHE A N 1
ATOM 5385 C CA . PHE A 1 672 ? 38.871 -26.742 -12.030 1.00 83.81 672 PHE A CA 1
ATOM 5386 C C . PHE A 1 672 ? 40.062 -25.905 -12.491 1.00 83.81 672 PHE A C 1
ATOM 5388 O O . PHE A 1 672 ? 39.949 -24.714 -12.750 1.00 83.81 672 PHE A O 1
ATOM 5395 N N . THR A 1 673 ? 41.235 -26.530 -12.562 1.00 76.62 673 THR A N 1
ATOM 5396 C CA . THR A 1 673 ? 42.476 -25.842 -12.936 1.00 76.62 673 THR A CA 1
ATOM 5397 C C . THR A 1 673 ? 42.745 -25.934 -14.436 1.00 76.62 673 THR A C 1
ATOM 5399 O O . THR A 1 673 ? 42.365 -26.906 -15.097 1.00 76.62 673 THR A O 1
ATOM 5402 N N . SER A 1 674 ? 43.482 -24.961 -14.974 1.00 70.31 674 SER A N 1
ATOM 5403 C CA . SER A 1 674 ? 43.999 -25.022 -16.349 1.00 70.31 674 SER A CA 1
ATOM 5404 C C . SER A 1 674 ? 44.940 -26.197 -16.602 1.00 70.31 674 SER A C 1
ATOM 5406 O O . SER A 1 674 ? 44.939 -26.744 -17.698 1.00 70.31 674 SER A O 1
ATOM 5408 N N . GLU A 1 675 ? 45.663 -26.665 -15.584 1.00 71.06 675 GLU A N 1
ATOM 5409 C CA . GLU A 1 675 ? 46.473 -27.893 -15.648 1.00 71.06 675 GLU A CA 1
ATOM 5410 C C . GLU A 1 675 ? 45.621 -29.149 -15.898 1.00 71.06 675 GLU A C 1
ATOM 5412 O O . GLU A 1 675 ? 46.078 -30.102 -16.522 1.00 71.06 675 GLU A O 1
ATOM 5417 N N . LYS A 1 676 ? 44.357 -29.138 -15.453 1.00 71.88 676 LYS A N 1
ATOM 5418 C CA . LYS A 1 676 ? 43.360 -30.185 -15.718 1.00 71.88 676 LYS A CA 1
ATOM 5419 C C . LYS A 1 676 ? 42.562 -29.926 -17.008 1.00 71.88 676 LYS A C 1
ATOM 5421 O O . LYS A 1 676 ? 41.554 -30.591 -17.237 1.00 71.88 676 LYS A O 1
ATOM 5426 N N . GLY A 1 677 ? 42.993 -28.965 -17.832 1.00 66.62 677 GLY A N 1
ATOM 5427 C CA . GLY A 1 677 ? 42.377 -28.612 -19.114 1.00 66.62 677 GLY A CA 1
ATOM 5428 C C . GLY A 1 677 ? 41.157 -27.692 -19.014 1.00 66.62 677 GLY A C 1
ATOM 5429 O O . GLY A 1 677 ? 40.451 -27.525 -20.004 1.00 66.62 677 GLY A O 1
ATOM 5430 N N . TRP A 1 678 ? 40.884 -27.100 -17.846 1.00 75.75 678 TRP A N 1
ATOM 5431 C CA . TRP A 1 678 ? 39.742 -26.199 -17.672 1.00 75.75 678 TRP A CA 1
ATOM 5432 C C . TRP A 1 678 ? 40.088 -24.744 -18.037 1.00 75.75 678 TRP A C 1
ATOM 5434 O O . TRP A 1 678 ? 41.201 -24.292 -17.767 1.00 75.75 678 TRP A O 1
ATOM 5444 N N . PRO A 1 679 ? 39.147 -23.962 -18.594 1.00 73.12 679 PRO A N 1
ATOM 5445 C CA . PRO A 1 679 ? 39.380 -22.577 -19.020 1.00 73.12 679 PRO A CA 1
ATOM 5446 C C . PRO A 1 679 ? 39.415 -21.567 -17.850 1.00 73.12 679 PRO A C 1
ATOM 5448 O O . PRO A 1 679 ? 38.828 -20.488 -17.922 1.00 73.12 679 PRO A O 1
ATOM 5451 N N . PHE A 1 680 ? 40.105 -21.896 -16.756 1.00 77.75 680 PHE A N 1
ATOM 5452 C CA . PHE A 1 680 ? 40.248 -21.042 -15.574 1.00 77.75 680 PHE A CA 1
ATOM 5453 C C . PHE A 1 680 ? 41.712 -20.617 -15.355 1.00 77.75 680 PHE A C 1
ATOM 5455 O O . PHE A 1 680 ? 42.632 -21.405 -15.613 1.00 77.75 680 PHE A O 1
ATOM 5462 N N . PRO A 1 681 ? 41.962 -19.377 -14.884 1.00 74.69 681 PRO A N 1
ATOM 5463 C CA . PRO A 1 681 ? 43.312 -18.914 -14.575 1.00 74.69 681 PRO A CA 1
ATOM 5464 C C . PRO A 1 681 ? 43.934 -19.773 -13.474 1.00 74.69 681 PRO A C 1
ATOM 5466 O O . PRO A 1 681 ? 43.237 -20.272 -12.587 1.00 74.69 681 PRO A O 1
ATOM 5469 N N . ARG A 1 682 ? 45.259 -19.953 -13.515 1.00 77.31 682 ARG A N 1
ATOM 5470 C CA . ARG A 1 682 ? 45.951 -20.738 -12.487 1.00 77.31 682 ARG A CA 1
ATOM 5471 C C . ARG A 1 682 ? 45.774 -20.092 -11.110 1.00 77.31 682 ARG A C 1
ATOM 5473 O O . ARG A 1 682 ? 46.035 -18.905 -10.930 1.00 77.31 682 ARG A O 1
ATOM 5480 N N . TYR A 1 683 ? 45.340 -20.880 -10.135 1.00 81.38 683 TYR A N 1
ATOM 5481 C CA . TYR A 1 683 ? 45.190 -20.448 -8.750 1.00 81.38 683 TYR A CA 1
ATOM 5482 C C . TYR A 1 683 ? 46.490 -20.694 -7.976 1.00 81.38 683 TYR A C 1
ATOM 5484 O O . TYR A 1 683 ? 46.963 -21.827 -7.919 1.00 81.38 683 TYR A O 1
ATOM 5492 N N . TYR A 1 684 ? 47.067 -19.650 -7.377 1.00 75.94 684 TYR A N 1
ATOM 5493 C CA . TYR A 1 684 ? 48.336 -19.744 -6.642 1.00 75.94 684 TYR A CA 1
ATOM 5494 C C . TYR A 1 684 ? 48.157 -19.869 -5.126 1.00 75.94 684 TYR A C 1
ATOM 5496 O O . TYR A 1 684 ? 49.058 -20.361 -4.451 1.00 75.94 684 TYR A O 1
ATOM 5504 N N . GLY A 1 685 ? 47.017 -19.443 -4.572 1.00 74.19 685 GLY A N 1
ATOM 5505 C CA . GLY A 1 685 ? 46.740 -19.570 -3.141 1.00 74.19 685 GLY A CA 1
ATOM 5506 C C . GLY A 1 685 ? 45.781 -18.518 -2.590 1.00 74.19 685 GLY A C 1
ATOM 5507 O O . GLY A 1 685 ? 45.328 -17.623 -3.303 1.00 74.19 685 GLY A O 1
ATOM 5508 N N . ALA A 1 686 ? 45.497 -18.619 -1.291 1.00 73.81 686 ALA A N 1
ATOM 5509 C CA . ALA A 1 686 ? 44.763 -17.619 -0.518 1.00 73.81 686 ALA A CA 1
ATOM 5510 C C . ALA A 1 686 ? 45.508 -17.301 0.779 1.00 73.81 686 ALA A C 1
ATOM 5512 O O . ALA A 1 686 ? 46.090 -18.197 1.390 1.00 73.81 686 ALA A O 1
ATOM 5513 N N . CYS A 1 687 ? 45.432 -16.049 1.222 1.00 58.25 687 CYS A N 1
ATOM 5514 C CA . CYS A 1 687 ? 45.894 -15.611 2.534 1.00 58.25 687 CYS A CA 1
ATOM 5515 C C . CYS A 1 687 ? 44.787 -14.793 3.201 1.00 58.25 687 CYS A C 1
ATOM 5517 O O . CYS A 1 687 ? 44.537 -13.643 2.831 1.00 58.25 687 CYS A O 1
ATOM 5519 N N . GLY A 1 688 ? 44.094 -15.398 4.167 1.00 62.47 688 GLY A N 1
ATOM 5520 C CA . GLY A 1 688 ? 43.033 -14.739 4.927 1.00 62.47 688 GLY A CA 1
ATOM 5521 C C . GLY A 1 688 ? 41.900 -14.227 4.037 1.00 62.47 688 GLY A C 1
ATOM 5522 O O . GLY A 1 688 ? 41.019 -14.993 3.673 1.00 62.47 688 GLY A O 1
ATOM 5523 N N . ARG A 1 689 ? 41.922 -12.925 3.717 1.00 66.56 689 ARG A N 1
ATOM 5524 C CA . ARG A 1 689 ? 40.891 -12.203 2.950 1.00 66.56 689 ARG A CA 1
ATOM 5525 C C . ARG A 1 689 ? 41.216 -12.033 1.462 1.00 66.56 689 ARG A C 1
ATOM 5527 O O . ARG A 1 689 ? 40.423 -11.420 0.761 1.00 66.56 689 ARG A O 1
ATOM 5534 N N . PHE A 1 690 ? 42.343 -12.549 0.976 1.00 70.31 690 PHE A N 1
ATOM 5535 C CA . PHE A 1 690 ? 42.783 -12.354 -0.407 1.00 70.31 690 PHE A CA 1
ATOM 5536 C C . PHE A 1 690 ? 43.118 -13.671 -1.103 1.00 70.31 690 PHE A C 1
ATOM 5538 O O . PHE A 1 690 ? 43.571 -14.622 -0.461 1.00 70.31 690 PHE A O 1
ATOM 5545 N N . ILE A 1 691 ? 42.954 -13.700 -2.425 1.00 76.50 691 ILE A N 1
ATOM 5546 C CA . ILE A 1 691 ? 43.416 -14.777 -3.307 1.00 76.50 691 ILE A CA 1
ATOM 5547 C C . ILE A 1 691 ? 44.435 -14.266 -4.315 1.00 76.50 691 ILE A C 1
ATOM 5549 O O . ILE A 1 691 ? 44.381 -13.110 -4.728 1.00 76.50 691 ILE A O 1
ATOM 5553 N N . VAL A 1 692 ? 45.343 -15.147 -4.725 1.00 78.81 692 VAL A N 1
ATOM 5554 C CA . VAL A 1 692 ? 46.361 -14.887 -5.746 1.00 78.81 692 VAL A CA 1
ATOM 5555 C C . VAL A 1 692 ? 46.092 -15.796 -6.937 1.00 78.81 692 VAL A C 1
ATOM 5557 O O . VAL A 1 692 ? 46.046 -17.021 -6.798 1.00 78.81 692 VAL A O 1
ATOM 5560 N N . VAL A 1 693 ? 45.917 -15.199 -8.112 1.00 79.31 693 VAL A N 1
ATOM 5561 C CA . VAL A 1 693 ? 45.584 -15.904 -9.356 1.00 79.31 693 VAL A CA 1
ATOM 5562 C C . VAL A 1 693 ? 46.466 -15.427 -10.505 1.00 79.31 693 VAL A C 1
ATOM 5564 O O . VAL A 1 693 ? 47.030 -14.339 -10.467 1.00 79.31 693 VAL A O 1
ATOM 5567 N N . GLU A 1 694 ? 46.617 -16.251 -11.530 1.00 77.06 694 GLU A N 1
ATOM 5568 C CA . GLU A 1 694 ? 47.351 -15.925 -12.750 1.00 77.06 694 GLU A CA 1
ATOM 5569 C C . GLU A 1 694 ? 46.750 -14.728 -13.478 1.00 77.06 694 GLU A C 1
ATOM 5571 O O . GLU A 1 694 ? 45.543 -14.656 -13.709 1.00 77.06 694 GLU A O 1
ATOM 5576 N N . HIS A 1 695 ? 47.620 -13.808 -13.890 1.00 69.94 695 HIS A N 1
ATOM 5577 C CA . HIS A 1 695 ? 47.247 -12.713 -14.766 1.00 69.94 695 HIS A CA 1
ATOM 5578 C C . HIS A 1 695 ? 47.321 -13.176 -16.224 1.00 69.94 695 HIS A C 1
ATOM 5580 O O . HIS A 1 695 ? 48.371 -13.090 -16.865 1.00 69.94 695 HIS A O 1
ATOM 5586 N N . ARG A 1 696 ? 46.201 -13.669 -16.759 1.00 60.62 696 ARG A N 1
ATOM 5587 C CA . ARG A 1 696 ? 46.061 -13.885 -18.202 1.00 60.62 696 ARG A CA 1
ATOM 5588 C C . ARG A 1 696 ? 45.674 -12.566 -18.863 1.00 60.62 696 ARG A C 1
ATOM 5590 O O . ARG A 1 696 ? 44.522 -12.153 -18.781 1.00 60.62 696 ARG A O 1
ATOM 5597 N N . LEU A 1 697 ? 46.638 -11.910 -19.511 1.00 48.34 697 LEU A N 1
ATOM 5598 C CA . LEU A 1 697 ? 46.318 -10.921 -20.540 1.00 48.34 697 LEU A CA 1
ATOM 5599 C C . LEU A 1 697 ? 45.606 -11.690 -21.649 1.00 48.34 697 LEU A C 1
ATOM 5601 O O . LEU A 1 697 ? 46.216 -12.561 -22.266 1.00 48.34 697 LEU A O 1
ATOM 5605 N N . GLY A 1 698 ? 44.321 -11.420 -21.864 1.00 40.34 698 GLY A N 1
ATOM 5606 C CA . GLY A 1 698 ? 43.676 -11.847 -23.096 1.00 40.34 698 GLY A CA 1
ATOM 5607 C C . GLY A 1 698 ? 44.446 -11.211 -24.248 1.00 40.34 698 GLY A C 1
ATOM 5608 O O . GLY A 1 698 ? 44.428 -9.992 -24.392 1.00 40.34 698 GLY A O 1
ATOM 5609 N N . THR A 1 699 ? 45.197 -12.005 -25.006 1.00 29.09 699 THR A N 1
ATOM 5610 C CA . THR A 1 699 ? 45.644 -11.589 -26.334 1.00 29.09 699 THR A CA 1
ATOM 5611 C C . THR A 1 699 ? 44.383 -11.469 -27.179 1.00 29.09 699 THR A C 1
ATOM 5613 O O . THR A 1 699 ? 43.638 -12.444 -27.285 1.00 29.09 699 THR A O 1
ATOM 5616 N N . THR A 1 700 ? 44.125 -10.244 -27.632 1.00 33.25 700 THR A N 1
ATOM 5617 C CA . THR A 1 700 ? 42.947 -9.793 -28.389 1.00 33.25 700 THR A CA 1
ATOM 5618 C C . THR A 1 700 ? 42.657 -10.608 -29.630 1.00 33.25 700 THR A C 1
ATOM 5620 O O . THR A 1 700 ? 43.642 -11.028 -30.281 1.00 33.25 700 THR A O 1
#

Sequence (700 aa):
MAVLEHRLVHLDLKGAPPTIQYLQELLPLLKSCGCTGLLIEYEDTFPFGEDLSLLVNKSAYYRESDIRSLLQLCSELDFAVVPLVQCFGHLEYALKHEKYFHLRECAQYPNNICPILQEAVDLVLSMIDEVVALHQACLGSKSHLLRHFHIGADEVYFLRRCPNCRASGQTEHQLFLSHVTRVANHIVTKHSLQPILWDDMLRQVDPELIRASKLSSLAQPMVWHYASQFQLKSEYFNKLASVFPPDQVWFAGSFRGSVAANCQITPLYHHSENTQAWLGVMRDYQQASANCKQLAGFVLTGWQRYDHMACLCELLPVSVPVLLTCLVTVREFGFTVDIHSKLSRQMGFPDLLPWNPFVQNLPPTNELSFPGWRVYVCVYKLQALRNEFFTFLNSDWVQGWMSARHTSRLLSSPAVVEKISSQVDRYRHELSAGEAAFKAACDSVLLPAGSEEWLDQQIRPLRRKCEKMIANANQIAAQRADSDTIDEAADGNPKPQDLTGTPASLRHFEDAMLDAGTRIRRLGFKGGCVLLLSVMLSFAFYWHLISKHVFEGRRGRYKGAPVVIKSLATPEQLERVQRGLCKSTDLQESHRCNMRDALWKRLPLGEDTLTLYDVRGENDFFRCPSQRLLDAVKEAFRLRDPEKPKRLLRNEEMSLLFTALVNPEPLLLMTFTSEKGWPFPRYYGACGRFIVVEHRLGTT

Organism: NCBI:txid282301

pLDDT: mean 82.15, std 20.46, range [25.25, 98.88]

InterPro domains:
  IPR015883 Beta-hexosaminidase, catalytic domain [PF00728] (57-303)
  IPR017853 Glycoside hydrolase superfamily [SSF51445] (5-323)
  IPR022049 FAM69, protein-kinase domain [PF12260] (657-695)
  IPR038901 Hexosaminidase D-like [PTHR21040] (4-480)

Radius of gyration: 31.53 Å; chains: 1; bounding box: 91×67×74 Å

Foldseek 3Di:
DFDAPFEEEEDPCAQWHWFLLLCLFAVVVLVVLPHQAYEYEQFQQECDDDVCNQLHPPQAHDDLVRVLSNLVSCVVSNHAYAYEDAQFFLQCSPQVDPVCLVQAQASVDSGGGQLQDPVSNVVSLSVVVRVLVSNCVRCVVPCVRAAEYEHELPDNPRHPNDPRRVVVPDDSLLSSLLRVLVSLCCCCPVPVHAYEYECHSVQPPDLVSNVVSVVQVRYAYEYEDEFLDDDDDPVSLVSCVVRHPQQRHHYEYELWARPDQAAAAGQLSRRQSRLLNVLVVVVVSCVVRPPNNHHNHYYHYYDQGPHSPTAGIYDPLLSSLSVSQSSSCVVVSHHDPVSQQVSCVQQPHPDGDDNGVVVPLADDPDDTDGRLVLLNRLSSPLVSLVVVLVVLCPDCLCCVFPNPVCLVVLAGDLVSLVVSLVVLVVSLVSLVVSLVSNQVSRVNTTRNSSSVSCCVPRRVVSNVVSVSSNVSSVSSVCVVVVVVDDDDDDDDDDDDDDDDDDDDDPPVPVVLLVVVVVVVVVVDDDDDDPPPPNCVVPDPPVCVQPVAAFDPPDQDADVNATKTKGFLHPPVLLVVLQVVLQVVQPVPPDPDRDLVVSLDSLVDPDDQDDDLVLLDPLDPLSVPDDPVLVVLLQVLLVVVDPVDDPGDGSVSVSVSSSSSNRGCSLSCPSSADVVNVHPHFHWDDDDDGMTMTGDDDPPD